Protein 2QJ8 (pdb70)

Structure (mmCIF, N/CA/C/O backbone):
data_2QJ8
#
_entry.id   2QJ8
#
_cell.length_a   81.054
_cell.length_b   86.140
_cell.length_c   94.632
_cell.angle_alpha   90.000
_cell.angle_beta   90.000
_cell.angle_gamma   90.000
#
_symmetry.space_group_name_H-M   'P 21 21 21'
#
loop_
_entity.id
_entity.type
_entity.pdbx_description
1 polymer 'Mlr6093 protein'
2 water water
#
loop_
_atom_site.group_PDB
_atom_site.id
_atom_site.type_symbol
_atom_site.label_atom_id
_atom_site.label_alt_id
_atom_site.label_comp_id
_atom_site.label_asym_id
_atom_site.label_entity_id
_atom_site.label_seq_id
_atom_site.pdbx_PDB_ins_code
_atom_site.Cartn_x
_atom_site.Cartn_y
_atom_site.Cartn_z
_atom_site.occupancy
_atom_site.B_iso_or_equiv
_atom_site.auth_seq_id
_atom_site.auth_comp_id
_atom_site.auth_asym_id
_atom_site.auth_atom_id
_atom_site.pdbx_PDB_model_num
ATOM 1 N N . SER A 1 3 ? 96.696 42.483 40.752 1.00 48.10 2 SER A N 1
ATOM 2 C CA . SER A 1 3 ? 95.545 42.631 39.808 1.00 48.29 2 SER A CA 1
ATOM 3 C C . SER A 1 3 ? 96.030 43.173 38.444 1.00 48.66 2 SER A C 1
ATOM 4 O O . SER A 1 3 ? 97.245 43.355 38.234 1.00 50.62 2 SER A O 1
ATOM 7 N N . GLU A 1 4 ? 95.082 43.435 37.541 1.00 45.46 3 GLU A N 1
ATOM 8 C CA . GLU A 1 4 ? 95.342 43.819 36.151 1.00 44.03 3 GLU A CA 1
ATOM 9 C C . GLU A 1 4 ? 94.827 45.248 35.850 1.00 40.13 3 GLU A C 1
ATOM 10 O O . GLU A 1 4 ? 93.789 45.670 36.356 1.00 38.72 3 GLU A O 1
ATOM 16 N N . ALA A 1 5 ? 95.588 46.005 35.069 1.00 36.48 4 ALA A N 1
ATOM 17 C CA . ALA A 1 5 ? 95.159 47.318 34.627 1.00 35.81 4 ALA A CA 1
ATOM 18 C C . ALA A 1 5 ? 94.499 47.093 33.248 1.00 34.15 4 ALA A C 1
ATOM 19 O O . ALA A 1 5 ? 94.682 46.022 32.635 1.00 34.19 4 ALA A O 1
ATOM 21 N N . PRO A 1 6 ? 93.702 48.067 32.770 1.00 32.08 5 PRO A N 1
ATOM 22 C CA . PRO A 1 6 ? 93.191 47.895 31.435 1.00 32.05 5 PRO A CA 1
ATOM 23 C C . PRO A 1 6 ? 94.341 48.015 30.430 1.00 31.34 5 PRO A C 1
ATOM 24 O O . PRO A 1 6 ? 95.270 48.777 30.644 1.00 30.02 5 PRO A O 1
ATOM 28 N N . HIS A 1 7 ? 94.280 47.251 29.348 1.00 32.76 6 HIS A N 1
ATOM 29 C CA . HIS A 1 7 ? 95.319 47.300 28.331 1.00 29.92 6 HIS A CA 1
ATOM 30 C C . HIS A 1 7 ? 94.800 46.747 27.031 1.00 27.23 6 HIS A C 1
ATOM 31 O O . HIS A 1 7 ? 93.774 46.063 27.014 1.00 27.36 6 HIS A O 1
ATOM 38 N N . LEU A 1 8 ? 95.504 47.069 25.949 1.00 24.44 7 LEU A N 1
ATOM 39 C CA . LEU A 1 8 ? 95.247 46.522 24.637 1.00 26.91 7 LEU A CA 1
ATOM 40 C C . LEU A 1 8 ? 96.157 45.305 24.492 1.00 30.30 7 LEU A C 1
ATOM 41 O O . LEU A 1 8 ? 97.274 45.293 24.996 1.00 30.24 7 LEU A O 1
ATOM 46 N N . THR A 1 9 ? 95.673 44.290 23.786 1.00 30.54 8 THR A N 1
ATOM 47 C CA . THR A 1 9 ? 96.434 43.069 23.555 1.00 30.47 8 THR A CA 1
ATOM 48 C C . THR A 1 9 ? 97.426 43.182 22.387 1.00 32.47 8 THR A C 1
ATOM 49 O O . THR A 1 9 ? 98.118 42.217 22.095 1.00 31.12 8 THR A O 1
ATOM 53 N N . PHE A 1 10 ? 97.496 44.357 21.743 1.00 30.78 9 PHE A N 1
ATOM 54 C CA . PHE A 1 10 ? 98.376 44.610 20.633 1.00 31.19 9 PHE A CA 1
ATOM 55 C C . PHE A 1 10 ? 98.898 46.048 20.765 1.00 31.25 9 PHE A C 1
ATOM 56 O O . PHE A 1 10 ? 98.410 46.829 21.566 1.00 29.97 9 PHE A O 1
ATOM 64 N N . ASP A 1 11 ? 99.868 46.374 19.925 1.00 30.62 10 ASP A N 1
ATOM 65 C CA . ASP A 1 11 ? 100.509 47.648 19.901 1.00 31.81 10 ASP A CA 1
ATOM 66 C C . ASP A 1 11 ? 99.864 48.545 18.838 1.00 31.42 10 ASP A C 1
ATOM 67 O O . ASP A 1 11 ? 99.855 48.173 17.672 1.00 32.47 10 ASP A O 1
ATOM 72 N N . LEU A 1 12 ? 99.333 49.706 19.252 1.00 30.18 11 LEU A N 1
ATOM 73 C CA . LEU A 1 12 ? 98.742 50.710 18.327 1.00 30.46 11 LEU A CA 1
ATOM 74 C C . LEU A 1 12 ? 99.757 51.279 17.331 1.00 29.65 11 LEU A C 1
ATOM 75 O O . LEU A 1 12 ? 99.375 51.651 16.222 1.00 31.51 11 LEU A O 1
ATOM 80 N N . ASP A 1 13 ? 101.038 51.309 17.719 1.00 30.56 12 ASP A N 1
ATOM 81 C CA . ASP A 1 13 ? 102.114 51.800 16.874 1.00 30.82 12 ASP A CA 1
ATOM 82 C C . ASP A 1 13 ? 102.549 50.823 15.801 1.00 29.91 12 ASP A C 1
ATOM 83 O O . ASP A 1 13 ? 103.420 51.165 15.019 1.00 29.51 12 ASP A O 1
ATOM 88 N N . THR A 1 14 ? 102.013 49.605 15.793 1.00 30.58 13 THR A N 1
ATOM 89 C CA . THR A 1 14 ? 102.303 48.649 14.767 1.00 30.78 13 THR A CA 1
ATOM 90 C C . THR A 1 14 ? 101.818 49.206 13.416 1.00 32.13 13 THR A C 1
ATOM 91 O O . THR A 1 14 ? 100.649 49.609 13.313 1.00 32.30 13 THR A O 1
ATOM 95 N N . PRO A 1 15 ? 102.709 49.256 12.394 1.00 31.97 14 PRO A N 1
ATOM 96 C CA . PRO A 1 15 ? 102.259 49.741 11.096 1.00 31.25 14 PRO A CA 1
ATOM 97 C C . PRO A 1 15 ? 101.218 48.838 10.455 1.00 29.61 14 PRO A C 1
ATOM 98 O O . PRO A 1 15 ? 101.217 47.627 10.676 1.00 31.91 14 PRO A O 1
ATOM 102 N N . GLY A 1 16 ? 100.336 49.425 9.660 1.00 28.95 15 GLY A N 1
ATOM 103 C CA . GLY A 1 16 ? 99.256 48.686 9.024 1.00 27.37 15 GLY A CA 1
ATOM 104 C C . GLY A 1 16 ? 98.057 48.334 9.890 1.00 28.37 15 GLY A C 1
ATOM 105 O O . GLY A 1 16 ? 97.749 49.004 10.885 1.00 28.24 15 GLY A O 1
ATOM 106 N N . VAL A 1 17 ? 97.390 47.259 9.494 1.00 30.41 16 VAL A N 1
ATOM 107 C CA . VAL A 1 17 ? 96.147 46.785 10.103 1.00 29.83 16 VAL A CA 1
ATOM 108 C C . VAL A 1 17 ? 96.402 45.802 11.267 1.00 29.59 16 VAL A C 1
ATOM 109 O O . VAL A 1 17 ? 97.101 44.801 11.107 1.00 29.74 16 VAL A O 1
ATOM 113 N N . SER A 1 18 ? 95.850 46.112 12.439 1.00 27.84 17 SER A N 1
ATOM 114 C CA . SER A 1 18 ? 95.934 45.237 13.600 1.00 27.91 17 SER A CA 1
ATOM 115 C C . SER A 1 18 ? 94.529 44.996 14.135 1.00 28.38 17 SER A C 1
ATOM 116 O O . SER A 1 18 ? 93.666 45.871 14.044 1.00 25.94 17 SER A O 1
ATOM 119 N N . THR A 1 19 ? 94.292 43.796 14.659 1.00 28.48 18 THR A N 1
ATOM 120 C CA . THR A 1 19 ? 93.037 43.466 15.347 1.00 28.86 18 THR A CA 1
ATOM 121 C C . THR A 1 19 ? 93.424 42.819 16.687 1.00 29.15 18 THR A C 1
ATOM 122 O O . THR A 1 19 ? 94.425 42.113 16.779 1.00 28.35 18 THR A O 1
ATOM 126 N N . GLY A 1 20 ? 92.656 43.093 17.730 1.00 26.98 19 GLY A N 1
ATOM 127 C CA . GLY A 1 20 ? 92.934 42.516 19.019 1.00 25.31 19 GLY A CA 1
ATOM 128 C C . GLY A 1 20 ? 91.819 42.855 19.963 1.00 24.03 19 GLY A C 1
ATOM 129 O O . GLY A 1 20 ? 90.645 42.878 19.558 1.00 28.59 19 GLY A O 1
ATOM 130 N N . HIS A 1 21 ? 92.153 43.073 21.220 1.00 28.13 20 HIS A N 1
ATOM 131 C CA . HIS A 1 21 ? 91.148 43.400 22.242 1.00 27.87 20 HIS A CA 1
ATOM 132 C C . HIS A 1 21 ? 91.601 44.438 23.239 1.00 28.67 20 HIS A C 1
ATOM 133 O O . HIS A 1 21 ? 92.799 44.598 23.472 1.00 25.26 20 HIS A O 1
ATOM 140 N N . LEU A 1 22 ? 90.605 45.126 23.807 1.00 28.40 21 LEU A N 1
ATOM 141 C CA . LEU A 1 22 ? 90.760 46.032 24.945 1.00 26.94 21 LEU A CA 1
ATOM 142 C C . LEU A 1 22 ? 90.241 45.236 26.142 1.00 27.26 21 LEU A C 1
ATOM 143 O O . LEU A 1 22 ? 89.051 44.891 26.213 1.00 25.56 21 LEU A O 1
ATOM 148 N N . VAL A 1 23 ? 91.129 44.978 27.099 1.00 27.95 22 VAL A N 1
ATOM 149 C CA . VAL A 1 23 ? 90.812 44.191 28.259 1.00 27.61 22 VAL A CA 1
ATOM 150 C C . VAL A 1 23 ? 90.380 45.108 29.384 1.00 26.92 22 VAL A C 1
ATOM 151 O O . VAL A 1 23 ? 91.110 46.022 29.745 1.00 26.67 22 VAL A O 1
ATOM 155 N N . VAL A 1 24 ? 89.146 44.900 29.857 1.00 27.58 23 VAL A N 1
ATOM 156 C CA . VAL A 1 24 ? 88.575 45.644 30.965 1.00 25.03 23 VAL A CA 1
ATOM 157 C C . VAL A 1 24 ? 88.741 44.699 32.140 1.00 25.64 23 VAL A C 1
ATOM 158 O O . VAL A 1 24 ? 88.105 43.652 32.151 1.00 26.75 23 VAL A O 1
ATOM 162 N N . PRO A 1 25 ? 89.591 45.046 33.131 1.00 25.83 24 PRO A N 1
ATOM 163 C CA . PRO A 1 25 ? 89.814 44.123 34.252 1.00 25.77 24 PRO A CA 1
ATOM 164 C C . PRO A 1 25 ? 88.560 43.724 35.015 1.00 26.04 24 PRO A C 1
ATOM 165 O O . PRO A 1 25 ? 87.534 44.399 34.957 1.00 26.34 24 PRO A O 1
ATOM 169 N N . LYS A 1 26 ? 88.664 42.592 35.699 1.00 29.06 25 LYS A N 1
ATOM 170 C CA . LYS A 1 26 ? 87.668 42.118 36.622 1.00 29.13 25 LYS A CA 1
ATOM 171 C C . LYS A 1 26 ? 87.450 43.205 37.709 1.00 30.59 25 LYS A C 1
ATOM 172 O O . LYS A 1 26 ? 88.324 44.031 37.981 1.00 33.89 25 LYS A O 1
ATOM 177 N N . GLY A 1 27 ? 86.270 43.197 38.306 1.00 27.42 26 GLY A N 1
ATOM 178 C CA . GLY A 1 27 ? 85.945 44.098 39.392 1.00 26.24 26 GLY A CA 1
ATOM 179 C C . GLY A 1 27 ? 84.952 43.389 40.269 1.00 26.29 26 GLY A C 1
ATOM 180 O O . GLY A 1 27 ? 84.750 42.167 40.144 1.00 24.41 26 GLY A O 1
ATOM 181 N N . ALA A 1 28 ? 84.332 44.158 41.158 1.00 28.18 27 ALA A N 1
ATOM 182 C CA . ALA A 1 28 ? 83.429 43.620 42.144 1.00 29.15 27 ALA A CA 1
ATOM 183 C C . ALA A 1 28 ? 82.145 42.997 41.613 1.00 28.99 27 ALA A C 1
ATOM 184 O O . ALA A 1 28 ? 81.553 42.208 42.323 1.00 29.16 27 ALA A O 1
ATOM 186 N N . ASP A 1 29 ? 81.710 43.355 40.399 1.00 31.67 28 ASP A N 1
ATOM 187 C CA . ASP A 1 29 ? 80.417 42.864 39.845 1.00 32.32 28 ASP A CA 1
ATOM 188 C C . ASP A 1 29 ? 80.512 41.833 38.712 1.00 35.51 28 ASP A C 1
ATOM 189 O O . ASP A 1 29 ? 79.509 41.181 38.421 1.00 36.43 28 ASP A O 1
ATOM 194 N N . CYS A 1 30 ? 81.661 41.716 38.041 1.00 35.02 29 CYS A N 1
ATOM 195 C CA . CYS A 1 30 ? 81.834 40.656 37.042 1.00 34.77 29 CYS A CA 1
ATOM 196 C C . CYS A 1 30 ? 83.301 40.442 36.658 1.00 32.78 29 CYS A C 1
ATOM 197 O O . CYS A 1 30 ? 84.164 41.234 37.013 1.00 29.48 29 CYS A O 1
ATOM 200 N N . GLU A 1 31 ? 83.548 39.365 35.909 1.00 32.59 30 GLU A N 1
ATOM 201 C CA . GLU A 1 31 ? 84.889 38.980 35.439 1.00 32.14 30 GLU A CA 1
ATOM 202 C C . GLU A 1 31 ? 85.392 39.927 34.340 1.00 30.66 30 GLU A C 1
ATOM 203 O O . GLU A 1 31 ? 84.666 40.816 33.909 1.00 32.37 30 GLU A O 1
ATOM 209 N N . ALA A 1 32 ? 86.651 39.769 33.927 1.00 28.38 31 ALA A N 1
ATOM 210 C CA . ALA A 1 32 ? 87.237 40.608 32.878 1.00 28.44 31 ALA A CA 1
ATOM 211 C C . ALA A 1 32 ? 86.468 40.481 31.584 1.00 28.17 31 ALA A C 1
ATOM 212 O O . ALA A 1 32 ? 85.905 39.408 31.298 1.00 28.65 31 ALA A O 1
ATOM 214 N N . LEU A 1 33 ? 86.431 41.570 30.825 1.00 25.96 32 LEU A N 1
ATOM 215 C CA . LEU A 1 33 ? 85.796 41.618 29.515 1.00 29.00 32 LEU A CA 1
ATOM 216 C C . LEU A 1 33 ? 86.847 41.940 28.470 1.00 28.18 32 LEU A C 1
ATOM 217 O O . LEU A 1 33 ? 87.750 42.699 28.736 1.00 30.49 32 LEU A O 1
ATOM 222 N N . SER A 1 34 ? 86.686 41.379 27.274 1.00 29.84 33 SER A N 1
ATOM 223 C CA . SER A 1 34 ? 87.567 41.599 26.125 1.00 29.21 33 SER A CA 1
ATOM 224 C C . SER A 1 34 ? 86.775 42.175 24.972 1.00 27.67 33 SER A C 1
ATOM 225 O O . SER A 1 34 ? 86.020 41.462 24.341 1.00 28.15 33 SER A O 1
ATOM 228 N N . LEU A 1 35 ? 86.953 43.469 24.700 1.00 28.27 34 LEU A N 1
ATOM 229 C CA . LEU A 1 35 ? 86.230 44.151 23.633 1.00 26.64 34 LEU A CA 1
ATOM 230 C C . LEU A 1 35 ? 87.084 44.144 22.382 1.00 24.41 34 LEU A C 1
ATOM 231 O O . LEU A 1 35 ? 88.166 44.689 22.419 1.00 25.41 34 LEU A O 1
ATOM 236 N N . PRO A 1 36 ? 86.629 43.505 21.279 1.00 26.35 35 PRO A N 1
ATOM 237 C CA . PRO A 1 36 ? 87.460 43.561 20.066 1.00 25.75 35 PRO A CA 1
ATOM 238 C C . PRO A 1 36 ? 87.706 44.971 19.529 1.00 25.28 35 PRO A C 1
ATOM 239 O O . PRO A 1 36 ? 86.810 45.824 19.570 1.00 26.38 35 PRO A O 1
ATOM 243 N N . VAL A 1 37 ? 88.932 45.191 19.052 1.00 25.93 36 VAL A N 1
ATOM 244 C CA . VAL A 1 37 ? 89.383 46.472 18.552 1.00 25.55 36 VAL A CA 1
ATOM 245 C C . VAL A 1 37 ? 90.132 46.245 17.233 1.00 25.29 36 VAL A C 1
ATOM 246 O O . VAL A 1 37 ? 90.863 45.254 17.063 1.00 24.74 36 VAL A O 1
ATOM 250 N N . PHE A 1 38 ? 89.900 47.146 16.297 1.00 24.49 37 PHE A N 1
ATOM 251 C CA . PHE A 1 38 ? 90.571 47.187 15.018 1.00 22.74 37 PHE A CA 1
ATOM 252 C C . PHE A 1 38 ? 91.376 48.485 14.996 1.00 26.81 37 PHE A C 1
ATOM 253 O O . PHE A 1 38 ? 90.897 49.511 15.493 1.00 27.85 37 PHE A O 1
ATOM 261 N N . SER A 1 39 ? 92.591 48.445 14.452 1.00 26.35 38 SER A N 1
ATOM 262 C CA . SER A 1 39 ? 93.360 49.670 14.259 1.00 29.13 38 SER A CA 1
ATOM 263 C C . SER A 1 39 ? 94.092 49.620 12.902 1.00 30.66 38 SER A C 1
ATOM 264 O O . SER A 1 39 ? 94.655 48.590 12.546 1.00 30.08 38 SER A O 1
ATOM 267 N N . CYS A 1 40 ? 94.003 50.703 12.126 1.00 28.50 39 CYS A N 1
ATOM 268 C CA . CYS A 1 40 ? 94.691 50.803 10.827 1.00 29.57 39 CYS A CA 1
ATOM 269 C C . CYS A 1 40 ? 95.620 52.002 10.919 1.00 28.56 39 CYS A C 1
ATOM 270 O O . CYS A 1 40 ? 95.173 53.120 10.992 1.00 26.82 39 CYS A O 1
ATOM 273 N N . ASN A 1 41 ? 96.913 51.730 10.976 1.00 29.11 40 ASN A N 1
ATOM 274 C CA . ASN A 1 41 ? 97.930 52.739 11.113 1.00 30.07 40 ASN A CA 1
ATOM 275 C C . ASN A 1 41 ? 98.650 52.942 9.776 1.00 31.09 40 ASN A C 1
ATOM 276 O O . ASN A 1 41 ? 99.433 52.094 9.386 1.00 28.82 40 ASN A O 1
ATOM 281 N N . ARG A 1 42 ? 98.372 54.071 9.109 1.00 29.85 41 ARG A N 1
ATOM 282 C CA . ARG A 1 42 ? 99.014 54.433 7.854 1.00 30.14 41 ARG A CA 1
ATOM 283 C C . ARG A 1 42 ? 99.962 55.639 8.008 1.00 32.30 41 ARG A C 1
ATOM 284 O O . ARG A 1 42 ? 100.049 56.482 7.130 1.00 32.94 41 ARG A O 1
ATOM 292 N N . GLY A 1 43 ? 100.655 55.719 9.141 1.00 34.92 42 GLY A N 1
ATOM 293 C CA . GLY A 1 43 ? 101.627 56.767 9.380 1.00 35.12 42 GLY A CA 1
ATOM 294 C C . GLY A 1 43 ? 101.070 58.088 9.844 1.00 35.47 42 GLY A C 1
ATOM 295 O O . GLY A 1 43 ? 100.087 58.130 10.598 1.00 36.01 42 GLY A O 1
ATOM 296 N N . GLU A 1 44 ? 101.702 59.169 9.391 1.00 33.98 43 GLU A N 1
ATOM 297 C CA . GLU A 1 44 ? 101.325 60.514 9.798 1.00 34.41 43 GLU A CA 1
ATOM 298 C C . GLU A 1 44 ? 100.010 60.928 9.168 1.00 32.49 43 GLU A C 1
ATOM 299 O O . GLU A 1 44 ? 99.721 60.560 8.040 1.00 34.73 43 GLU A O 1
ATOM 302 N N . GLY A 1 45 ? 99.234 61.707 9.907 1.00 30.36 44 GLY A N 1
ATOM 303 C CA . GLY A 1 45 ? 97.927 62.161 9.472 1.00 28.40 44 GLY A CA 1
ATOM 304 C C . GLY A 1 45 ? 96.977 62.185 10.653 1.00 27.19 44 GLY A C 1
ATOM 305 O O . GLY A 1 45 ? 97.391 61.956 11.781 1.00 26.87 44 GLY A O 1
ATOM 306 N N . PRO A 1 46 ? 95.691 62.448 10.398 1.00 27.84 45 PRO A N 1
ATOM 307 C CA . PRO A 1 46 ? 94.647 62.540 11.413 1.00 27.03 45 PRO A CA 1
ATOM 308 C C . PRO A 1 46 ? 94.418 61.276 12.233 1.00 27.34 45 PRO A C 1
ATOM 309 O O . PRO A 1 46 ? 94.681 60.173 11.749 1.00 27.27 45 PRO A O 1
ATOM 313 N N . SER A 1 47 ? 93.958 61.444 13.472 1.00 26.88 46 SER A N 1
ATOM 314 C CA . SER A 1 47 ? 93.676 60.324 14.364 1.00 28.67 46 SER A CA 1
ATOM 315 C C . SER A 1 47 ? 92.168 60.333 14.666 1.00 27.92 46 SER A C 1
ATOM 316 O O . SER A 1 47 ? 91.597 61.377 14.954 1.00 31.27 46 SER A O 1
ATOM 319 N N . LEU A 1 48 ? 91.567 59.159 14.657 1.00 26.87 47 LEU A N 1
ATOM 320 C CA . LEU A 1 48 ? 90.128 58.991 14.818 1.00 24.87 47 LEU A CA 1
ATOM 321 C C . LEU A 1 48 ? 89.760 57.716 15.542 1.00 24.85 47 LEU A C 1
ATOM 322 O O . LEU A 1 48 ? 90.311 56.662 15.249 1.00 24.19 47 LEU A O 1
ATOM 327 N N . LEU A 1 49 ? 88.823 57.818 16.485 1.00 23.66 48 LEU A N 1
ATOM 328 C CA . LEU A 1 49 ? 88.221 56.667 17.113 1.00 24.49 48 LEU A CA 1
ATOM 329 C C . LEU A 1 49 ? 86.786 56.622 16.632 1.00 22.84 48 LEU A C 1
ATOM 330 O O . LEU A 1 49 ? 86.103 57.635 16.678 1.00 22.81 48 LEU A O 1
ATOM 335 N N . ILE A 1 50 ? 86.332 55.445 16.225 1.00 23.73 49 ILE A N 1
ATOM 336 C CA . ILE A 1 50 ? 84.946 55.183 15.876 1.00 22.80 49 ILE A CA 1
ATOM 337 C C . ILE A 1 50 ? 84.370 54.145 16.834 1.00 26.48 49 ILE A C 1
ATOM 338 O O . ILE A 1 50 ? 84.872 53.014 16.937 1.00 25.99 49 ILE A O 1
ATOM 343 N N . THR A 1 51 ? 83.285 54.513 17.511 1.00 29.27 50 THR A N 1
ATOM 344 C CA . THR A 1 51 ? 82.627 53.657 18.476 1.00 29.41 50 THR A CA 1
ATOM 345 C C . THR A 1 51 ? 81.182 53.301 18.046 1.00 29.72 50 THR A C 1
ATOM 346 O O . THR A 1 51 ? 80.489 54.118 17.447 1.00 27.25 50 THR A O 1
ATOM 350 N N . GLY A 1 52 ? 80.775 52.061 18.333 1.00 28.29 51 GLY A N 1
ATOM 351 C CA . GLY A 1 52 ? 79.382 51.607 18.176 1.00 27.25 51 GLY A CA 1
ATOM 352 C C . GLY A 1 52 ? 78.953 50.879 19.430 1.00 25.51 51 GLY A C 1
ATOM 353 O O . GLY A 1 52 ? 79.775 50.582 20.290 1.00 25.23 51 GLY A O 1
ATOM 354 N N . GLY A 1 53 ? 77.670 50.586 19.539 1.00 25.85 52 GLY A N 1
ATOM 355 C CA . GLY A 1 53 ? 77.187 49.709 20.598 1.00 25.48 52 GLY A CA 1
ATOM 356 C C . GLY A 1 53 ? 77.252 50.178 22.020 1.00 26.70 52 GLY A C 1
ATOM 357 O O . GLY A 1 53 ? 77.409 49.366 22.906 1.00 23.47 52 GLY A O 1
ATOM 358 N N . ASN A 1 54 ? 77.160 51.488 22.244 1.00 30.02 53 ASN A N 1
ATOM 359 C CA . ASN A 1 54 ? 77.031 52.008 23.608 1.00 31.26 53 ASN A CA 1
ATOM 360 C C . ASN A 1 54 ? 75.731 51.484 24.211 1.00 31.78 53 ASN A C 1
ATOM 361 O O . ASN A 1 54 ? 75.658 51.287 25.417 1.00 31.20 53 ASN A O 1
ATOM 366 N N . HIS A 1 55 ? 74.699 51.323 23.368 1.00 30.42 54 HIS A N 1
ATOM 367 C CA . HIS A 1 55 ? 73.415 50.767 23.794 1.00 30.23 54 HIS A CA 1
ATOM 368 C C . HIS A 1 55 ? 73.191 49.448 23.104 1.00 29.26 54 HIS A C 1
ATOM 369 O O . HIS A 1 55 ? 73.594 49.274 21.982 1.00 30.98 54 HIS A O 1
ATOM 376 N N . GLY A 1 56 ? 72.510 48.528 23.755 1.00 31.67 55 GLY A N 1
ATOM 377 C CA . GLY A 1 56 ? 72.359 47.186 23.194 1.00 36.80 55 GLY A CA 1
ATOM 378 C C . GLY A 1 56 ? 71.259 46.816 22.209 1.00 40.05 55 GLY A C 1
ATOM 379 O O . GLY A 1 56 ? 71.278 45.719 21.616 1.00 44.15 55 GLY A O 1
ATOM 380 N N . ASN A 1 57 ? 70.331 47.721 22.002 1.00 39.68 56 ASN A N 1
ATOM 381 C CA . ASN A 1 57 ? 69.222 47.465 21.100 1.00 40.93 56 ASN A CA 1
ATOM 382 C C . ASN A 1 57 ? 69.372 48.195 19.730 1.00 38.07 56 ASN A C 1
ATOM 383 O O . ASN A 1 57 ? 68.378 48.454 19.063 1.00 39.66 56 ASN A O 1
ATOM 388 N N A GLU A 1 58 ? 70.618 48.461 19.329 0.50 36.33 57 GLU A N 1
ATOM 389 N N B GLU A 1 5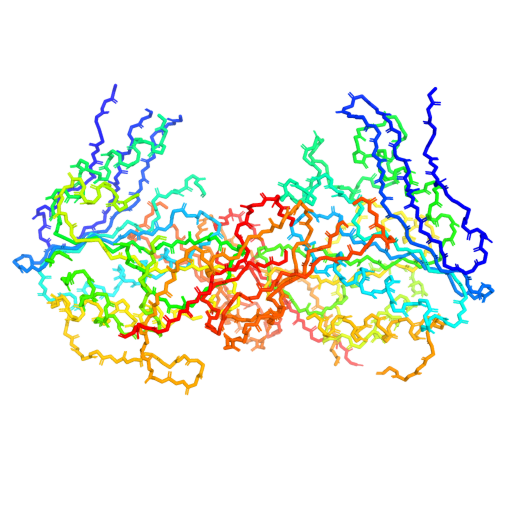8 ? 70.610 48.505 19.321 0.50 37.30 57 GLU A N 1
ATOM 390 C CA A GLU A 1 58 ? 70.936 49.173 18.099 0.50 34.90 57 GLU A CA 1
ATOM 391 C CA B GLU A 1 58 ? 70.878 49.184 18.044 0.50 36.59 57 GLU A CA 1
ATOM 392 C C A GLU A 1 58 ? 72.099 48.474 17.461 0.50 34.49 57 GLU A C 1
ATOM 393 C C B GLU A 1 58 ? 72.083 48.534 17.420 0.50 35.29 57 GLU A C 1
ATOM 394 O O A GLU A 1 58 ? 73.230 48.590 17.951 0.50 38.29 57 GLU A O 1
ATOM 395 O O B GLU A 1 58 ? 73.217 48.750 17.868 0.50 39.13 57 GLU A O 1
ATOM 406 N N . LEU A 1 59 ? 71.849 47.740 16.384 1.00 32.31 58 LEU A N 1
ATOM 407 C CA . LEU A 1 59 ? 72.913 47.022 15.731 1.00 31.80 58 LEU A CA 1
ATOM 408 C C . LEU A 1 59 ? 73.406 47.621 14.441 1.00 28.72 58 LEU A C 1
ATOM 409 O O . LEU A 1 59 ? 74.402 47.140 13.950 1.00 30.02 58 LEU A O 1
ATOM 414 N N . GLN A 1 60 ? 72.779 48.668 13.919 1.00 30.92 59 GLN A N 1
ATOM 415 C CA . GLN A 1 60 ? 73.209 49.223 12.615 1.00 32.64 59 GLN A CA 1
ATOM 416 C C . GLN A 1 60 ? 74.593 49.893 12.716 1.00 30.36 59 GLN A C 1
ATOM 417 O O . GLN A 1 60 ? 75.370 49.782 11.788 1.00 27.84 59 GLN A O 1
ATOM 423 N N . GLY A 1 61 ? 74.875 50.541 13.853 1.00 29.13 60 GLY A N 1
ATOM 424 C CA . GLY A 1 61 ? 76.179 51.119 14.171 1.00 30.72 60 GLY A CA 1
ATOM 425 C C . GLY A 1 61 ? 77.266 50.049 14.175 1.00 29.33 60 GLY A C 1
ATOM 426 O O . GLY A 1 61 ? 78.241 50.177 13.456 1.00 32.32 60 GLY A O 1
ATOM 427 N N . PRO A 1 62 ? 77.141 49.015 15.035 1.00 29.59 61 PRO A N 1
ATOM 428 C CA . PRO A 1 62 ? 78.060 47.878 14.987 1.00 26.83 61 PRO A CA 1
ATOM 429 C C . PRO A 1 62 ? 78.286 47.262 13.603 1.00 26.41 61 PRO A C 1
ATOM 430 O O . PRO A 1 62 ? 79.434 46.968 13.254 1.00 23.13 61 PRO A O 1
ATOM 434 N N . ILE A 1 63 ? 77.225 47.122 12.827 1.00 23.73 62 ILE A N 1
ATOM 435 C CA . ILE A 1 63 ? 77.314 46.573 11.454 1.00 25.13 62 ILE A CA 1
ATOM 436 C C . ILE A 1 63 ? 78.114 47.506 10.548 1.00 25.47 62 ILE A C 1
ATOM 437 O O . ILE A 1 63 ? 79.034 47.057 9.867 1.00 29.23 62 ILE A O 1
ATOM 442 N N . LEU A 1 64 ? 77.767 48.796 10.563 1.00 25.31 63 LEU A N 1
ATOM 443 C CA . LEU A 1 64 ? 78.503 49.809 9.817 1.00 26.58 63 LEU A CA 1
ATOM 444 C C . LEU A 1 64 ? 79.973 49.832 10.233 1.00 24.03 63 LEU A C 1
ATOM 445 O O . LEU A 1 64 ? 80.840 49.940 9.396 1.00 21.30 63 LEU A O 1
ATOM 450 N N . ALA A 1 65 ? 80.242 49.764 11.541 1.00 23.15 64 ALA A N 1
ATOM 451 C CA . ALA A 1 65 ? 81.598 49.698 12.049 1.00 21.65 64 ALA A CA 1
ATOM 452 C C . ALA A 1 65 ? 82.384 48.513 11.486 1.00 21.95 64 ALA A C 1
ATOM 453 O O . ALA A 1 65 ? 83.555 48.654 11.169 1.00 22.15 64 ALA A O 1
ATOM 455 N N . ARG A 1 66 ? 81.757 47.345 11.402 1.00 22.76 65 ARG A N 1
ATOM 456 C CA . ARG A 1 66 ? 82.382 46.179 10.833 1.00 24.42 65 ARG A CA 1
ATOM 457 C C . ARG A 1 66 ? 82.603 46.326 9.330 1.00 23.89 65 ARG A C 1
ATOM 458 O O . ARG A 1 66 ? 83.560 45.772 8.787 1.00 24.91 65 ARG A O 1
ATOM 466 N N . ARG A 1 67 ? 81.723 47.043 8.640 1.00 23.91 66 ARG A N 1
ATOM 467 C CA . ARG A 1 67 ? 81.987 47.324 7.213 1.00 25.52 66 ARG A CA 1
ATOM 468 C C . ARG A 1 67 ? 83.241 48.180 7.013 1.00 26.26 66 ARG A C 1
ATOM 469 O O . ARG A 1 67 ? 84.029 47.931 6.106 1.00 26.73 66 ARG A O 1
ATOM 477 N N . LEU A 1 68 ? 83.407 49.179 7.878 1.00 27.67 67 LEU A N 1
ATOM 478 C CA . LEU A 1 68 ? 84.570 50.092 7.882 1.00 27.21 67 LEU A CA 1
ATOM 479 C C . LEU A 1 68 ? 85.834 49.311 8.166 1.00 28.48 67 LEU A C 1
ATOM 480 O O . LEU A 1 68 ? 86.864 49.557 7.540 1.00 29.71 67 LEU A O 1
ATOM 485 N N . VAL A 1 69 ? 85.750 48.374 9.125 1.00 28.80 68 VAL A N 1
ATOM 486 C CA . VAL A 1 69 ? 86.848 47.452 9.444 1.00 27.19 68 VAL A CA 1
ATOM 487 C C . VAL A 1 69 ? 87.354 46.709 8.201 1.00 28.21 68 VAL A C 1
ATOM 488 O O . VAL A 1 69 ? 88.561 46.560 8.026 1.00 27.09 68 VAL A O 1
ATOM 492 N N . LYS A 1 70 ? 86.448 46.270 7.345 1.00 27.20 69 LYS A N 1
ATOM 493 C CA . LYS A 1 70 ? 86.827 45.586 6.107 1.00 30.27 69 LYS A CA 1
ATOM 494 C C . LYS A 1 70 ? 87.245 46.493 4.932 1.00 30.90 69 LYS A C 1
ATOM 495 O O . LYS A 1 70 ? 88.001 46.053 4.055 1.00 30.88 69 LYS A O 1
ATOM 499 N N . TRP A 1 71 ? 86.758 47.738 4.915 1.00 29.03 70 TRP A N 1
ATOM 500 C CA . TRP A 1 71 ? 86.984 48.688 3.817 1.00 27.26 70 TRP A CA 1
ATOM 501 C C . TRP A 1 71 ? 88.207 49.560 3.987 1.00 26.40 70 TRP A C 1
ATOM 502 O O . TRP A 1 71 ? 88.881 49.851 3.008 1.00 26.58 70 TRP A O 1
ATOM 513 N N . LEU A 1 72 ? 88.494 49.969 5.221 1.00 23.72 71 LEU A N 1
ATOM 514 C CA . LEU A 1 72 ? 89.627 50.832 5.488 1.00 24.93 71 LEU A CA 1
ATOM 515 C C . LEU A 1 72 ? 91.038 50.318 5.156 1.00 26.24 71 LEU A C 1
ATOM 516 O O . LEU A 1 72 ? 91.899 51.145 4.865 1.00 25.88 71 LEU A O 1
ATOM 521 N N . PRO A 1 73 ? 91.306 48.993 5.273 1.00 27.35 72 PRO A N 1
ATOM 522 C CA . PRO A 1 73 ? 92.608 48.512 4.818 1.00 29.13 72 PRO A CA 1
ATOM 523 C C . PRO A 1 73 ? 93.007 48.932 3.390 1.00 29.37 72 PRO A C 1
ATOM 524 O O . PRO A 1 73 ? 94.189 49.185 3.190 1.00 28.56 72 PRO A O 1
ATOM 528 N N . GLU A 1 74 ? 92.065 48.996 2.434 1.00 29.83 73 GLU A N 1
ATOM 529 C CA . GLU A 1 74 ? 92.344 49.487 1.072 1.00 30.11 73 GLU A CA 1
ATOM 530 C C . GLU A 1 74 ? 92.097 51.009 0.905 1.00 29.37 73 GLU A C 1
ATOM 531 O O . GLU A 1 74 ? 92.894 51.690 0.259 1.00 32.85 73 GLU A O 1
ATOM 537 N N . ALA A 1 75 ? 91.041 51.542 1.512 1.00 28.89 74 ALA A N 1
ATOM 538 C CA . ALA A 1 75 ? 90.666 52.961 1.406 1.00 27.11 74 ALA A CA 1
ATOM 539 C C . ALA A 1 75 ? 91.403 53.994 2.278 1.00 28.41 74 ALA A C 1
ATOM 540 O O . ALA A 1 75 ? 91.469 55.153 1.879 1.00 26.82 74 ALA A O 1
ATOM 542 N N . GLN A 1 76 ? 91.902 53.626 3.464 1.00 29.83 75 GLN A N 1
ATOM 543 C CA . GLN A 1 76 ? 92.545 54.614 4.335 1.00 29.22 75 GLN A CA 1
ATOM 544 C C . GLN A 1 76 ? 93.874 55.084 3.705 1.00 31.36 75 GLN A C 1
ATOM 545 O O . GLN A 1 76 ? 94.722 54.263 3.418 1.00 30.88 75 GLN A O 1
ATOM 551 N N . ARG A 1 77 ? 94.032 56.396 3.493 1.00 32.09 76 ARG A N 1
ATOM 552 C CA . ARG A 1 77 ? 95.259 56.940 2.882 1.00 31.87 76 ARG A CA 1
ATOM 553 C C . ARG A 1 77 ? 96.346 57.292 3.864 1.00 32.10 76 ARG A C 1
ATOM 554 O O . ARG A 1 77 ? 97.520 57.264 3.495 1.00 32.70 76 ARG A O 1
ATOM 557 N N . CYS A 1 78 ? 95.982 57.657 5.095 1.00 29.87 77 CYS A N 1
ATOM 558 C CA . CYS A 1 78 ? 96.971 58.110 6.061 1.00 29.59 77 CYS A CA 1
ATOM 559 C C . CYS A 1 78 ? 96.390 58.088 7.468 1.00 28.72 77 CYS A C 1
ATOM 560 O O . CYS A 1 78 ? 95.236 57.682 7.660 1.00 28.78 77 CYS A O 1
ATOM 563 N N . GLY A 1 79 ? 97.213 58.490 8.436 1.00 27.41 78 GLY A N 1
ATOM 564 C CA . GLY A 1 79 ? 96.804 58.609 9.830 1.00 27.70 78 GLY A CA 1
ATOM 565 C C . GLY A 1 79 ? 96.506 57.307 10.534 1.00 28.00 78 GLY A C 1
ATOM 566 O O . GLY A 1 79 ? 96.968 56.253 10.114 1.00 26.61 78 GLY A O 1
ATOM 567 N N . ARG A 1 80 ? 95.715 57.391 11.607 1.00 26.61 79 ARG A N 1
ATOM 568 C CA . ARG A 1 80 ? 95.341 56.232 12.369 1.00 30.89 79 ARG A CA 1
ATOM 569 C C . ARG A 1 80 ? 93.835 56.263 12.704 1.00 27.37 79 ARG A C 1
ATOM 570 O O . ARG A 1 80 ? 93.337 57.251 13.202 1.00 24.18 79 ARG A O 1
ATOM 578 N N . ILE A 1 81 ? 93.153 55.155 12.414 1.00 25.58 80 ILE A N 1
ATOM 579 C CA . ILE A 1 81 ? 91.730 54.965 12.706 1.00 24.64 80 ILE A CA 1
ATOM 580 C C . ILE A 1 81 ? 91.592 53.753 13.594 1.00 25.90 80 ILE A C 1
ATOM 581 O O . ILE A 1 81 ? 92.043 52.657 13.242 1.00 24.80 80 ILE A O 1
ATOM 586 N N . ILE A 1 82 ? 91.023 53.958 14.780 1.00 23.60 81 ILE A N 1
ATOM 587 C CA . ILE A 1 82 ? 90.768 52.882 15.714 1.00 22.55 81 ILE A CA 1
ATOM 588 C C . ILE A 1 82 ? 89.242 52.679 15.710 1.00 24.15 81 ILE A C 1
ATOM 589 O O . ILE A 1 82 ? 88.500 53.648 15.676 1.00 23.55 81 ILE A O 1
ATOM 594 N N . ILE A 1 83 ? 88.785 51.421 15.706 1.00 23.65 82 ILE A N 1
ATOM 595 C CA . ILE A 1 83 ? 87.339 51.106 15.714 1.00 22.18 82 ILE A CA 1
ATOM 596 C C . ILE A 1 83 ? 87.005 50.057 16.755 1.00 23.97 82 ILE A C 1
ATOM 597 O O . ILE A 1 83 ? 87.692 49.022 16.822 1.00 23.18 82 ILE A O 1
ATOM 602 N N . VAL A 1 84 ? 85.985 50.358 17.579 1.00 25.36 83 VAL A N 1
ATOM 603 C CA A VAL A 1 84 ? 85.443 49.427 18.591 0.50 26.35 83 VAL A CA 1
ATOM 604 C CA B VAL A 1 84 ? 85.442 49.445 18.612 0.50 23.14 83 VAL A CA 1
ATOM 605 C C . VAL A 1 84 ? 83.946 49.290 18.252 1.00 24.97 83 VAL A C 1
ATOM 606 O O . VAL A 1 84 ? 83.131 50.114 18.659 1.00 26.62 83 VAL A O 1
ATOM 613 N N . PRO A 1 85 ? 83.579 48.250 17.435 1.00 25.71 84 PRO A N 1
ATOM 614 C CA . PRO A 1 85 ? 82.179 48.156 16.993 1.00 25.85 84 PRO A CA 1
ATOM 615 C C . PRO A 1 85 ? 81.109 48.017 18.039 1.00 25.03 84 PRO A C 1
ATOM 616 O O . PRO A 1 85 ? 80.030 48.548 17.806 1.00 24.15 84 PRO A O 1
ATOM 620 N N . GLU A 1 86 ? 81.416 47.389 19.182 1.00 27.58 85 GLU A N 1
ATOM 621 C CA . GLU A 1 86 ? 80.479 47.231 20.297 1.00 28.81 85 GLU A CA 1
ATOM 622 C C . GLU A 1 86 ? 81.206 47.529 21.596 1.00 26.62 85 GLU A C 1
ATOM 623 O O . GLU A 1 86 ? 81.849 46.641 22.162 1.00 28.92 85 GLU A O 1
ATOM 629 N N . ILE A 1 87 ? 81.108 48.764 22.076 1.00 26.69 86 ILE A N 1
ATOM 630 C CA . ILE A 1 87 ? 81.721 49.127 23.344 1.00 28.49 86 ILE A CA 1
ATOM 631 C C . ILE A 1 87 ? 80.956 48.547 24.546 1.00 27.88 86 ILE A C 1
ATOM 632 O O . ILE A 1 87 ? 81.536 48.455 25.627 1.00 30.71 86 ILE A O 1
ATOM 637 N N . ASN A 1 88 ? 79.681 48.150 24.384 1.00 29.05 87 ASN A N 1
ATOM 638 C CA . ASN A 1 88 ? 78.897 47.589 25.498 1.00 30.28 87 ASN A CA 1
ATOM 639 C C . ASN A 1 88 ? 78.349 46.198 25.120 1.00 29.38 87 ASN A C 1
ATOM 640 O O . ASN A 1 88 ? 77.130 46.040 24.920 1.00 30.45 87 ASN A O 1
ATOM 645 N N . PRO A 1 89 ? 79.238 45.188 25.014 1.00 27.82 88 PRO A N 1
ATOM 646 C CA . PRO A 1 89 ? 78.792 43.822 24.654 1.00 26.19 88 PRO A CA 1
ATOM 647 C C . PRO A 1 89 ? 77.778 43.220 25.567 1.00 27.21 88 PRO A C 1
ATOM 648 O O . PRO A 1 89 ? 76.952 42.465 25.114 1.00 27.46 88 PRO A O 1
ATOM 652 N N . LEU A 1 90 ? 77.846 43.526 26.862 1.00 28.24 89 LEU A N 1
ATOM 653 C CA . LEU A 1 90 ? 76.855 43.045 27.792 1.00 28.51 89 LEU A CA 1
ATOM 654 C C . LEU A 1 90 ? 75.440 43.486 27.401 1.00 28.42 89 LEU A C 1
ATOM 655 O O . LEU A 1 90 ? 74.543 42.657 27.358 1.00 26.45 89 LEU A O 1
ATOM 660 N N . ALA A 1 91 ? 75.281 44.770 27.068 1.00 26.23 90 ALA A N 1
ATOM 661 C CA . ALA A 1 91 ? 74.009 45.342 26.636 1.00 28.25 90 ALA A CA 1
ATOM 662 C C . ALA A 1 91 ? 73.560 44.770 25.291 1.00 27.12 90 ALA A C 1
ATOM 663 O O . ALA A 1 91 ? 72.392 44.454 25.114 1.00 28.61 90 ALA A O 1
ATOM 665 N N . VAL A 1 92 ? 74.484 44.665 24.347 1.00 22.46 91 VAL A N 1
ATOM 666 C CA . VAL A 1 92 ? 74.174 44.089 23.015 1.00 25.85 91 VAL A CA 1
ATOM 667 C C . VAL A 1 92 ? 73.623 42.652 23.145 1.00 28.24 91 VAL A C 1
ATOM 668 O O . VAL A 1 92 ? 72.576 42.289 22.550 1.00 30.23 91 VAL A O 1
ATOM 672 N N . GLN A 1 93 ? 74.265 41.862 24.002 1.00 27.24 92 GLN A N 1
ATOM 673 C CA . GLN A 1 93 ? 73.861 40.481 24.209 1.00 26.31 92 GLN A CA 1
ATOM 674 C C . GLN A 1 93 ? 72.602 40.317 25.053 1.00 30.58 92 GLN A C 1
ATOM 675 O O . GLN A 1 93 ? 71.906 39.344 24.874 1.00 33.32 92 GLN A O 1
ATOM 681 N N . ALA A 1 94 ? 72.313 41.256 25.957 1.00 31.54 93 ALA A N 1
ATOM 682 C CA . ALA A 1 94 ? 71.103 41.221 26.781 1.00 32.43 93 ALA A CA 1
ATOM 683 C C . ALA A 1 94 ? 69.882 41.905 26.144 1.00 35.40 93 ALA A C 1
ATOM 684 O O . ALA A 1 94 ? 68.801 41.818 26.741 1.00 38.55 93 ALA A O 1
ATOM 686 N N . TRP A 1 95 ? 70.035 42.512 24.947 1.00 35.76 94 TRP A N 1
ATOM 687 C CA A TRP A 1 95 ? 68.934 43.206 24.275 0.50 35.72 94 TRP A CA 1
ATOM 688 C CA B TRP A 1 95 ? 68.985 43.283 24.229 0.50 36.26 94 TRP A CA 1
ATOM 689 C C . TRP A 1 95 ? 68.382 44.343 25.153 1.00 36.51 94 TRP A C 1
ATOM 690 O O . TRP A 1 95 ? 67.167 44.574 25.175 1.00 36.80 94 TRP A O 1
ATOM 711 N N . THR A 1 96 ? 69.287 45.015 25.884 1.00 34.67 95 THR A N 1
ATOM 712 C CA A THR A 1 96 ? 68.958 46.053 26.832 0.50 33.96 95 THR A CA 1
ATOM 713 C CA B THR A 1 96 ? 68.933 46.077 26.824 0.50 32.34 95 THR A CA 1
ATOM 714 C C . THR A 1 96 ? 69.527 47.393 26.357 1.00 32.82 95 THR A C 1
ATOM 715 O O . THR A 1 96 ? 70.491 47.430 25.577 1.00 33.63 95 THR A O 1
ATOM 722 N N . ARG A 1 97 ? 68.943 48.496 26.805 1.00 30.72 96 ARG A N 1
ATOM 723 C CA . ARG A 1 97 ? 69.464 49.793 26.415 1.00 29.52 96 ARG A CA 1
ATOM 724 C C . ARG A 1 97 ? 70.772 50.053 27.123 1.00 27.52 96 ARG A C 1
ATOM 725 O O . ARG A 1 97 ? 71.730 50.451 26.513 1.00 27.03 96 ARG A O 1
ATOM 733 N N . ASN A 1 98 ? 70.804 49.795 28.419 1.00 27.86 97 ASN A N 1
ATOM 734 C CA . ASN A 1 98 ? 71.996 50.019 29.197 1.00 30.90 97 ASN A CA 1
ATOM 735 C C . ASN A 1 98 ? 72.587 48.731 29.747 1.00 29.01 97 ASN A C 1
ATOM 736 O O . ASN A 1 98 ? 72.028 47.642 29.576 1.00 26.96 97 ASN A O 1
ATOM 741 N N . THR A 1 99 ? 73.735 48.872 30.389 1.00 28.11 98 THR A N 1
ATOM 742 C CA . THR A 1 99 ? 74.464 47.742 30.908 1.00 28.02 98 THR A CA 1
ATOM 743 C C . THR A 1 99 ? 73.582 46.939 31.876 1.00 28.69 98 THR A C 1
ATOM 744 O O . THR A 1 99 ? 73.105 47.485 32.869 1.00 29.30 98 THR A O 1
ATOM 748 N N . PRO A 1 100 ? 73.333 45.649 31.565 1.00 29.75 99 PRO A N 1
ATOM 749 C CA . PRO A 1 100 ? 72.467 44.872 32.440 1.00 29.21 99 PRO A CA 1
ATOM 750 C C . PRO A 1 100 ? 73.009 44.584 33.847 1.00 30.21 99 PRO A C 1
ATOM 751 O O . PRO A 1 100 ? 72.206 44.416 34.767 1.00 31.13 99 PRO A O 1
ATOM 755 N N . ILE A 1 101 ? 74.331 44.549 34.026 1.00 28.67 100 ILE A N 1
ATOM 756 C CA . ILE A 1 101 ? 74.905 44.239 35.350 1.00 29.13 100 ILE A CA 1
ATOM 757 C C . ILE A 1 101 ? 74.707 45.342 36.382 1.00 27.92 100 ILE A C 1
ATOM 758 O O . ILE A 1 101 ? 74.261 45.069 37.506 1.00 22.69 100 ILE A O 1
ATOM 763 N N . ASP A 1 102 ? 75.041 46.577 35.997 1.00 27.74 101 ASP A N 1
ATOM 764 C CA . ASP A 1 102 ? 74.965 47.739 36.912 1.00 26.94 101 ASP A CA 1
ATOM 765 C C . ASP A 1 102 ? 73.836 48.738 36.628 1.00 27.67 101 ASP A C 1
ATOM 766 O O . ASP A 1 102 ? 73.654 49.677 37.398 1.00 24.90 101 ASP A O 1
ATOM 771 N N . GLY A 1 103 ? 73.113 48.552 35.523 1.00 29.11 102 GLY A N 1
ATOM 772 C CA . GLY A 1 103 ? 72.014 49.443 35.129 1.00 29.35 102 GLY A CA 1
ATOM 773 C C . GLY A 1 103 ? 72.446 50.785 34.561 1.00 29.90 102 GLY A C 1
ATOM 774 O O . GLY A 1 103 ? 71.584 51.597 34.228 1.00 31.64 102 GLY A O 1
ATOM 775 N N . LYS A 1 104 ? 73.756 51.006 34.367 1.00 29.91 103 LYS A N 1
ATOM 776 C CA . LYS A 1 104 ? 74.267 52.311 33.957 1.00 26.33 103 LYS A CA 1
ATOM 777 C C . LYS A 1 104 ? 74.404 52.453 32.457 1.00 26.95 103 LYS A C 1
ATOM 778 O O . LYS A 1 104 ? 74.677 51.498 31.714 1.00 29.93 103 LYS A O 1
ATOM 784 N N . ASN A 1 105 ? 74.172 53.674 32.017 1.00 27.62 104 ASN A N 1
ATOM 785 C CA . ASN A 1 105 ? 74.356 54.101 30.635 1.00 26.75 104 ASN A CA 1
ATOM 786 C C . ASN A 1 105 ? 75.825 54.450 30.567 1.00 25.77 104 ASN A C 1
ATOM 787 O O . ASN A 1 105 ? 76.292 55.418 31.185 1.00 29.58 104 ASN A O 1
ATOM 792 N N . LEU A 1 106 ? 76.549 53.595 29.859 1.00 26.40 105 LEU A N 1
ATOM 793 C CA . LEU A 1 106 ? 77.995 53.657 29.701 1.00 29.58 105 LEU A CA 1
ATOM 794 C C . LEU A 1 106 ? 78.519 55.031 29.256 1.00 31.12 105 LEU A C 1
ATOM 795 O O . LEU A 1 106 ? 79.565 55.493 29.732 1.00 31.69 105 LEU A O 1
ATOM 800 N N . ASN A 1 107 ? 77.787 55.649 28.346 1.00 38.11 106 ASN A N 1
ATOM 801 C CA . ASN A 1 107 ? 78.109 56.971 27.829 1.00 42.39 106 ASN A CA 1
ATOM 802 C C . ASN A 1 107 ? 78.064 58.039 28.925 1.00 40.71 106 ASN A C 1
ATOM 803 O O . ASN A 1 107 ? 79.032 58.805 29.038 1.00 41.71 106 ASN A O 1
ATOM 808 N N . ARG A 1 108 ? 77.009 58.057 29.756 1.00 38.12 107 ARG A N 1
ATOM 809 C CA A ARG A 1 108 ? 76.925 59.097 30.804 0.50 37.37 107 ARG A CA 1
ATOM 810 C CA B ARG A 1 108 ? 76.872 59.045 30.820 0.50 37.95 107 ARG A CA 1
ATOM 811 C C . ARG A 1 108 ? 77.914 58.936 31.956 1.00 36.25 107 ARG A C 1
ATOM 812 O O . ARG A 1 108 ? 78.147 59.913 32.685 1.00 32.30 107 ARG A O 1
ATOM 827 N N . VAL A 1 109 ? 78.540 57.759 32.110 1.00 33.64 108 VAL A N 1
ATOM 828 C CA . VAL A 1 109 ? 79.526 57.553 33.203 1.00 31.50 108 VAL A CA 1
ATOM 829 C C . VAL A 1 109 ? 80.986 57.915 32.866 1.00 30.69 108 VAL A C 1
ATOM 830 O O . VAL A 1 109 ? 81.808 57.925 33.771 1.00 33.27 108 VAL A O 1
ATOM 834 N N . PHE A 1 110 ? 81.316 58.219 31.603 1.00 32.62 109 PHE A N 1
ATOM 835 C CA . PHE A 1 110 ? 82.698 58.625 31.225 1.00 31.98 109 PHE A CA 1
ATOM 836 C C . PHE A 1 110 ? 83.171 59.801 32.073 1.00 31.01 109 PHE A C 1
ATOM 837 O O . PHE A 1 110 ? 82.370 60.671 32.361 1.00 29.62 109 PHE A O 1
ATOM 845 N N . PRO A 1 111 ? 84.463 59.825 32.477 1.00 30.52 110 PRO A N 1
ATOM 846 C CA . PRO A 1 111 ? 85.543 58.898 32.161 1.00 30.21 110 PRO A CA 1
ATOM 847 C C . PRO A 1 111 ? 85.614 57.623 33.042 1.00 29.32 110 PRO A C 1
ATOM 848 O O . PRO A 1 111 ? 86.629 56.936 33.023 1.00 32.87 110 PRO A O 1
ATOM 852 N N . GLY A 1 112 ? 84.564 57.292 33.785 1.00 31.05 111 GLY A N 1
ATOM 853 C CA . GLY A 1 112 ? 84.583 56.135 34.684 1.00 31.23 111 GLY A CA 1
ATOM 854 C C . GLY A 1 112 ? 85.647 56.138 35.775 1.00 31.74 111 GLY A C 1
ATOM 855 O O . GLY A 1 112 ? 86.181 57.188 36.138 1.00 31.62 111 GLY A O 1
ATOM 856 N N . ARG A 1 113 ? 85.909 54.948 36.323 1.00 28.07 112 ARG A N 1
ATOM 857 C CA . ARG A 1 113 ? 86.930 54.709 37.322 1.00 29.97 112 ARG A CA 1
ATOM 858 C C . ARG A 1 113 ? 87.306 53.221 37.317 1.00 28.54 112 ARG A C 1
ATOM 859 O O . ARG A 1 113 ? 86.467 52.365 37.094 1.00 30.11 112 ARG A O 1
ATOM 867 N N . SER A 1 114 ? 88.581 52.945 37.541 1.00 30.77 113 SER A N 1
ATOM 868 C CA . SER A 1 114 ? 89.134 51.587 37.485 1.00 30.35 113 SER A CA 1
ATOM 869 C C . SER A 1 114 ? 88.563 50.616 38.508 1.00 30.48 113 SER A C 1
ATOM 870 O O . SER A 1 114 ? 88.460 49.418 38.240 1.00 32.23 113 SER A O 1
ATOM 873 N N . ASP A 1 115 ? 88.174 51.143 39.667 1.00 31.89 114 ASP A N 1
ATOM 874 C CA . ASP A 1 115 ? 87.604 50.347 40.749 1.00 30.97 114 ASP A CA 1
ATOM 875 C C . ASP A 1 115 ? 86.079 50.551 40.932 1.00 29.41 114 ASP A C 1
ATOM 876 O O . ASP A 1 115 ? 85.555 50.301 42.013 1.00 33.05 114 ASP A O 1
ATOM 881 N N . GLY A 1 116 ? 85.379 50.969 39.878 1.00 26.18 115 GLY A N 1
ATOM 882 C CA . GLY A 1 116 ? 83.932 51.185 39.940 1.00 25.60 115 GLY A CA 1
ATOM 883 C C . GLY A 1 116 ? 83.215 49.969 39.399 1.00 28.00 115 GLY A C 1
ATOM 884 O O . GLY A 1 116 ? 83.835 48.929 39.181 1.00 27.99 115 GLY A O 1
ATOM 885 N N . SER A 1 117 ? 81.916 50.095 39.162 1.00 28.02 116 SER A N 1
ATOM 886 C CA . SER A 1 117 ? 81.110 49.015 38.585 1.00 28.48 116 SER A CA 1
ATOM 887 C C . SER A 1 117 ? 81.523 48.729 37.107 1.00 27.66 116 SER A C 1
ATOM 888 O O . SER A 1 117 ? 82.300 49.483 36.523 1.00 27.32 116 SER A O 1
ATOM 891 N N . VAL A 1 118 ? 80.972 47.683 36.482 1.00 28.02 117 VAL A N 1
ATOM 892 C CA . VAL A 1 118 ? 81.409 47.292 35.109 1.00 27.55 117 VAL A CA 1
ATOM 893 C C . VAL A 1 118 ? 81.364 48.439 34.090 1.00 27.16 117 VAL A C 1
ATOM 894 O O . VAL A 1 118 ? 82.335 48.640 33.391 1.00 27.88 117 VAL A O 1
ATOM 898 N N . SER A 1 119 ? 80.274 49.203 34.032 1.00 29.27 118 SER A N 1
ATOM 899 C CA . SER A 1 119 ? 80.175 50.350 33.096 1.00 29.91 118 SER A CA 1
ATOM 900 C C . SER A 1 119 ? 81.302 51.374 33.280 1.00 28.62 118 SER A C 1
ATOM 901 O O . SER A 1 119 ? 81.879 51.862 32.301 1.00 24.98 118 SER A O 1
ATOM 904 N N . GLU A 1 120 ? 81.628 51.634 34.538 1.00 26.91 119 GLU A N 1
ATOM 905 C CA . GLU A 1 120 ? 82.695 52.561 34.930 1.00 29.20 119 GLU A CA 1
ATOM 906 C C . GLU A 1 120 ? 84.089 52.050 34.560 1.00 28.39 119 GLU A C 1
ATOM 907 O O . GLU A 1 120 ? 84.949 52.851 34.170 1.00 27.43 119 GLU A O 1
ATOM 913 N N . ARG A 1 121 ? 84.318 50.731 34.690 1.00 28.04 120 ARG A N 1
ATOM 914 C CA . ARG A 1 121 ? 85.597 50.124 34.266 1.00 26.68 120 ARG A CA 1
ATOM 915 C C . ARG A 1 121 ? 85.744 50.124 32.738 1.00 27.80 120 ARG A C 1
ATOM 916 O O . ARG A 1 121 ? 86.858 50.310 32.232 1.00 27.83 120 ARG A O 1
ATOM 924 N N . ILE A 1 122 ? 84.641 49.917 32.004 1.00 27.07 121 ILE A N 1
ATOM 925 C CA . ILE A 1 122 ? 84.679 49.989 30.535 1.00 27.60 121 ILE A CA 1
ATOM 926 C C . ILE A 1 122 ? 85.064 51.403 30.100 1.00 27.63 121 ILE A C 1
ATOM 927 O O . ILE A 1 122 ? 85.952 51.565 29.257 1.00 29.80 121 ILE A O 1
ATOM 932 N N . ALA A 1 123 ? 84.403 52.398 30.700 1.00 27.42 122 ALA A N 1
ATOM 933 C CA . ALA A 1 123 ? 84.632 53.814 30.408 1.00 28.47 122 ALA A CA 1
ATOM 934 C C . ALA A 1 123 ? 86.086 54.197 30.748 1.00 28.41 122 ALA A C 1
ATOM 935 O O . ALA A 1 123 ? 86.740 54.857 29.950 1.00 28.96 122 ALA A O 1
ATOM 937 N N . ASP A 1 124 ? 86.580 53.752 31.905 1.00 26.56 123 ASP A N 1
ATOM 938 C CA . ASP A 1 124 ? 87.970 53.943 32.314 1.00 26.08 123 ASP A CA 1
ATOM 939 C C . ASP A 1 124 ? 89.003 53.345 31.345 1.00 29.84 123 ASP A C 1
ATOM 940 O O . ASP A 1 124 ? 90.008 53.999 31.079 1.00 32.70 123 ASP A O 1
ATOM 945 N N . ALA A 1 125 ? 88.728 52.145 30.800 1.00 26.35 124 ALA A N 1
ATOM 946 C CA . ALA A 1 125 ? 89.604 51.461 29.856 1.00 24.86 124 ALA A CA 1
ATOM 947 C C . ALA A 1 125 ? 89.722 52.220 28.549 1.00 23.81 124 ALA A C 1
ATOM 948 O O . ALA A 1 125 ? 90.822 52.364 28.033 1.00 24.55 124 ALA A O 1
ATOM 950 N N . ILE A 1 126 ? 88.588 52.698 28.028 1.00 23.14 125 ILE A N 1
ATOM 951 C CA . ILE A 1 126 ? 88.531 53.481 26.786 1.00 26.09 125 ILE A CA 1
ATOM 952 C C . ILE A 1 126 ? 89.236 54.828 26.977 1.00 25.73 125 ILE A C 1
ATOM 953 O O . ILE A 1 126 ? 89.967 55.292 26.088 1.00 27.83 125 ILE A O 1
ATOM 958 N N . SER A 1 127 ? 88.998 55.433 28.130 1.00 23.65 126 SER A N 1
ATOM 959 C CA . SER A 1 127 ? 89.560 56.727 28.505 1.00 28.10 126 SER A CA 1
ATOM 960 C C . SER A 1 127 ? 91.062 56.715 28.733 1.00 29.02 126 SER A C 1
ATOM 961 O O . SER A 1 127 ? 91.729 57.694 28.404 1.00 30.66 126 SER A O 1
ATOM 964 N N . ARG A 1 128 ? 91.591 55.635 29.302 1.00 29.83 127 ARG A N 1
ATOM 965 C CA . ARG A 1 128 ? 93.030 55.512 29.505 1.00 29.26 127 ARG A CA 1
ATOM 966 C C . ARG A 1 128 ? 93.814 55.059 28.262 1.00 30.80 127 ARG A C 1
ATOM 9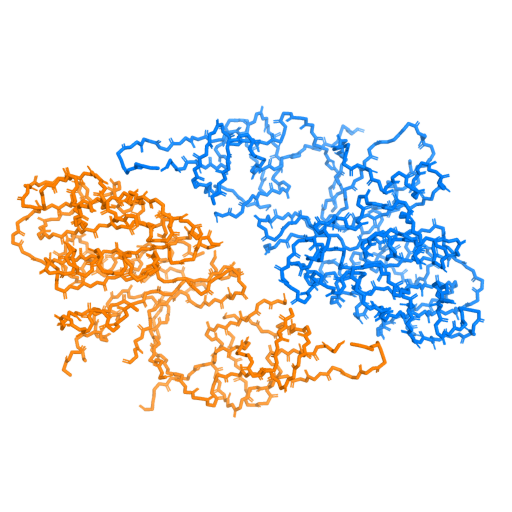67 O O . ARG A 1 128 ? 94.918 55.563 28.021 1.00 31.31 127 ARG A O 1
ATOM 975 N N . LEU A 1 129 ? 93.228 54.173 27.452 1.00 28.49 128 LEU A N 1
ATOM 976 C CA . LEU A 1 129 ? 93.920 53.572 26.309 1.00 29.70 128 LEU A CA 1
ATOM 977 C C . LEU A 1 129 ? 93.631 54.093 24.912 1.00 29.07 128 LEU A C 1
ATOM 978 O O . LEU A 1 129 ? 94.489 53.967 24.033 1.00 31.35 128 LEU A O 1
ATOM 983 N N . LEU A 1 130 ? 92.436 54.617 24.675 1.00 28.80 129 LEU A N 1
ATOM 984 C CA . LEU A 1 130 ? 92.052 55.023 23.308 1.00 27.87 129 LEU A CA 1
ATOM 985 C C . LEU A 1 130 ? 91.895 56.519 23.150 1.00 28.23 129 LEU A C 1
ATOM 986 O O . LEU A 1 130 ? 92.445 57.089 22.215 1.00 29.88 129 LEU A O 1
ATOM 991 N N . LEU A 1 131 ? 91.220 57.165 24.094 1.00 27.84 130 LEU A N 1
ATOM 992 C CA . LEU A 1 131 ? 91.004 58.611 24.016 1.00 28.36 130 LEU A CA 1
ATOM 993 C C . LEU A 1 131 ? 92.257 59.467 23.916 1.00 27.24 130 LEU A C 1
ATOM 994 O O . LEU A 1 131 ? 92.243 60.428 23.158 1.00 28.71 130 LEU A O 1
ATOM 999 N N . PRO A 1 132 ? 93.335 59.127 24.667 1.00 29.96 131 PRO A N 1
ATOM 1000 C CA . PRO A 1 132 ? 94.535 59.971 24.579 1.00 29.87 131 PRO A CA 1
ATOM 1001 C C . PRO A 1 132 ? 95.271 59.983 23.206 1.00 29.85 131 PRO A C 1
ATOM 1002 O O . PRO A 1 132 ? 95.982 60.942 22.915 1.00 29.48 131 PRO A O 1
ATOM 1006 N N . VAL A 1 133 ? 95.040 58.977 22.371 1.00 27.44 132 VAL A N 1
ATOM 1007 C CA . VAL A 1 133 ? 95.671 58.894 21.070 1.00 29.73 132 VAL A CA 1
ATOM 1008 C C . VAL A 1 133 ? 94.824 59.407 19.898 1.00 28.87 132 VAL A C 1
ATOM 1009 O O . VAL A 1 133 ? 95.274 59.315 18.749 1.00 28.19 132 VAL A O 1
ATOM 1013 N N . VAL A 1 134 ? 93.631 59.960 20.164 1.00 27.94 133 VAL A N 1
ATOM 1014 C CA . VAL A 1 134 ? 92.794 60.490 19.088 1.00 24.95 133 VAL A CA 1
ATOM 1015 C C . VAL A 1 134 ? 92.367 61.944 19.299 1.00 24.62 133 VAL A C 1
ATOM 1016 O O . VAL A 1 134 ? 92.234 62.406 20.412 1.00 25.52 133 VAL A O 1
ATOM 1020 N N . ASP A 1 135 ? 92.204 62.664 18.194 1.00 25.58 134 ASP A N 1
ATOM 1021 C CA . ASP A 1 135 ? 91.729 64.041 18.199 1.00 26.91 134 ASP A CA 1
ATOM 1022 C C . ASP A 1 135 ? 90.238 64.150 17.859 1.00 24.35 134 ASP A C 1
ATOM 1023 O O . ASP A 1 135 ? 89.647 65.206 18.089 1.00 26.58 134 ASP A O 1
ATOM 1028 N N . THR A 1 136 ? 89.654 63.088 17.313 1.00 24.98 135 THR A N 1
ATOM 1029 C CA . THR A 1 136 ? 88.274 63.088 16.795 1.00 23.27 135 THR A CA 1
ATOM 1030 C C . THR A 1 136 ? 87.654 61.774 17.210 1.00 24.22 135 THR A C 1
ATOM 1031 O O . THR A 1 136 ? 88.314 60.742 17.189 1.00 20.95 135 THR A O 1
ATOM 1035 N N . VAL A 1 137 ? 86.431 61.829 17.719 1.00 26.84 136 VAL A N 1
ATOM 1036 C CA . VAL A 1 137 ? 85.694 60.636 18.036 1.00 25.10 136 VAL A CA 1
ATOM 1037 C C . VAL A 1 137 ? 84.391 60.684 17.249 1.00 24.64 136 VAL A C 1
ATOM 1038 O O . VAL A 1 137 ? 83.697 61.708 17.253 1.00 22.36 136 VAL A O 1
ATOM 1042 N N . LEU A 1 138 ? 84.093 59.585 16.568 1.00 25.86 137 LEU A N 1
ATOM 1043 C CA . LEU A 1 138 ? 82.855 59.383 15.829 1.00 26.97 137 LEU A CA 1
ATOM 1044 C C . LEU A 1 138 ? 82.060 58.288 16.546 1.00 27.28 137 LEU A C 1
ATOM 1045 O O . LEU A 1 138 ? 82.481 57.125 16.535 1.00 27.69 137 LEU A O 1
ATOM 1050 N N . ASP A 1 139 ? 80.927 58.647 17.159 1.00 26.56 138 ASP A N 1
ATOM 1051 C CA . ASP A 1 139 ? 80.050 57.663 17.826 1.00 28.90 138 ASP A CA 1
ATOM 1052 C C . ASP A 1 139 ? 78.847 57.364 16.932 1.00 31.39 138 ASP A C 1
ATOM 1053 O O . ASP A 1 139 ? 78.157 58.281 16.493 1.00 30.26 138 ASP A O 1
ATOM 1058 N N . LEU A 1 140 ? 78.624 56.070 16.654 1.00 30.82 139 LEU A N 1
ATOM 1059 C CA . LEU A 1 140 ? 77.507 55.572 15.853 1.00 31.15 139 LEU A CA 1
ATOM 1060 C C . LEU A 1 140 ? 76.434 55.274 16.914 1.00 31.12 139 LEU A C 1
ATOM 1061 O O . LEU A 1 140 ? 76.398 54.198 17.517 1.00 29.91 139 LEU A O 1
ATOM 1066 N N . HIS A 1 141 ? 75.579 56.279 17.133 1.00 31.51 140 HIS A N 1
ATOM 1067 C CA . HIS A 1 141 ? 74.705 56.370 18.323 1.00 33.93 140 HIS A CA 1
ATOM 1068 C C . HIS A 1 141 ? 73.253 55.901 18.150 1.00 35.11 140 HIS A C 1
ATOM 1069 O O . HIS A 1 141 ? 72.628 56.079 17.093 1.00 36.03 140 HIS A O 1
ATOM 1076 N N . SER A 1 142 ? 72.750 55.256 19.196 1.00 34.96 141 SER A N 1
ATOM 1077 C CA . SER A 1 142 ? 71.407 54.753 19.188 1.00 37.07 141 SER A CA 1
ATOM 1078 C C . SER A 1 142 ? 70.491 55.848 19.642 1.00 35.54 141 SER A C 1
ATOM 1079 O O . SER A 1 142 ? 70.552 56.239 20.787 1.00 33.70 141 SER A O 1
ATOM 1082 N N . PHE A 1 143 ? 69.660 56.357 18.750 1.00 35.53 142 PHE A N 1
ATOM 1083 C CA . PHE A 1 143 ? 68.708 57.390 19.154 1.00 38.75 142 PHE A CA 1
ATOM 1084 C C . PHE A 1 143 ? 67.655 56.753 20.095 1.00 39.12 142 PHE A C 1
ATOM 1085 O O . PHE A 1 143 ? 67.307 57.338 21.130 1.00 41.51 142 PHE A O 1
ATOM 1093 N N . GLY A 1 144 ? 67.212 55.541 19.752 1.00 38.52 143 GLY A N 1
ATOM 1094 C CA . GLY A 1 144 ? 66.242 54.762 20.545 1.00 38.01 143 GLY A CA 1
ATOM 1095 C C . GLY A 1 144 ? 65.563 53.819 19.567 1.00 39.13 143 GLY A C 1
ATOM 1096 O O . GLY A 1 144 ? 65.138 54.296 18.513 1.00 39.94 143 GLY A O 1
ATOM 1097 N N . PRO A 1 145 ? 65.464 52.482 19.866 1.00 39.32 144 PRO A N 1
ATOM 1098 C CA . PRO A 1 145 ? 64.770 51.569 18.896 1.00 37.53 144 PRO A CA 1
ATOM 1099 C C . PRO A 1 145 ? 63.252 51.743 18.830 1.00 35.49 144 PRO A C 1
ATOM 1100 O O . PRO A 1 145 ? 62.597 51.167 17.977 1.00 34.93 144 PRO A O 1
ATOM 1104 N N . THR A 1 146 ? 62.701 52.490 19.775 1.00 36.63 145 THR A N 1
ATOM 1105 C CA . THR A 1 146 ? 61.299 52.854 19.771 1.00 33.43 145 THR A CA 1
ATOM 1106 C C . THR A 1 146 ? 61.059 54.167 19.005 1.00 32.50 145 THR A C 1
ATOM 1107 O O . THR A 1 146 ? 59.939 54.683 19.005 1.00 30.85 145 THR A O 1
ATOM 1111 N N . TRP A 1 147 ? 62.102 54.728 18.386 1.00 30.79 146 TRP A N 1
ATOM 1112 C CA . TRP A 1 147 ? 61.999 55.946 17.610 1.00 30.32 146 TRP A CA 1
ATOM 1113 C C . TRP A 1 147 ? 62.430 55.665 16.184 1.00 30.43 146 TRP A C 1
ATOM 1114 O O . TRP A 1 147 ? 63.208 54.753 15.937 1.00 31.43 146 TRP A O 1
ATOM 1125 N N . ASP A 1 148 ? 61.870 56.440 15.266 1.00 29.18 147 ASP A N 1
ATOM 1126 C CA . ASP A 1 148 ? 62.346 56.535 13.910 1.00 28.09 147 ASP A CA 1
ATOM 1127 C C . ASP A 1 148 ? 62.913 57.975 13.896 1.00 28.36 147 ASP A C 1
ATOM 1128 O O . ASP A 1 148 ? 62.295 58.881 14.449 1.00 27.27 147 ASP A O 1
ATOM 1133 N N . CYS A 1 149 ? 64.101 58.165 13.338 1.00 28.87 148 CYS A N 1
ATOM 1134 C CA . CYS A 1 149 ? 64.674 59.484 13.197 1.00 28.10 148 CYS A CA 1
ATOM 1135 C C . CYS A 1 149 ? 65.407 59.578 11.873 1.00 27.72 148 CYS A C 1
ATOM 1136 O O . CYS A 1 149 ? 65.758 58.557 11.267 1.00 26.70 148 CYS A O 1
ATOM 1139 N N . ALA A 1 150 ? 65.622 60.811 11.430 1.00 26.45 149 ALA A N 1
ATOM 1140 C CA . ALA A 1 150 ? 66.325 61.081 10.187 1.00 27.01 149 ALA A CA 1
ATOM 1141 C C . ALA A 1 150 ? 67.786 60.621 10.282 1.00 28.17 149 ALA A C 1
ATOM 1142 O O . ALA A 1 150 ? 68.358 60.707 11.365 1.00 27.65 149 ALA A O 1
ATOM 1144 N N . PRO A 1 151 ? 68.382 60.114 9.170 1.00 29.03 150 PRO A N 1
ATOM 1145 C CA . PRO A 1 151 ? 69.835 59.830 9.197 1.00 28.81 150 PRO A CA 1
ATOM 1146 C C . PRO A 1 151 ? 70.497 61.194 9.293 1.00 27.60 150 PRO A C 1
ATOM 1147 O O . PRO A 1 151 ? 70.292 62.048 8.434 1.00 29.24 150 PRO A O 1
ATOM 1151 N N . SER A 1 152 ? 71.256 61.391 10.364 1.00 28.70 151 SER A N 1
ATOM 1152 C CA . SER A 1 152 ? 71.700 62.726 10.738 1.00 27.09 151 SER A CA 1
ATOM 1153 C C . SER A 1 152 ? 72.858 62.770 11.708 1.00 26.49 151 SER A C 1
ATOM 1154 O O . SER A 1 152 ? 73.355 61.750 12.131 1.00 26.09 151 SER A O 1
ATOM 1157 N N . ILE A 1 153 ? 73.311 63.993 11.970 1.00 27.63 152 ILE A N 1
ATOM 1158 C CA . ILE A 1 153 ? 74.225 64.311 13.027 1.00 27.51 152 ILE A CA 1
ATOM 1159 C C . ILE A 1 153 ? 73.506 65.363 13.856 1.00 29.67 152 ILE A C 1
ATOM 1160 O O . ILE A 1 153 ? 72.953 66.292 13.276 1.00 27.47 152 ILE A O 1
ATOM 1165 N N . ILE A 1 154 ? 73.477 65.186 15.180 1.00 26.02 153 ILE A N 1
ATOM 1166 C CA . ILE A 1 154 ? 72.912 66.166 16.110 1.00 28.03 153 ILE A CA 1
ATOM 1167 C C . ILE A 1 154 ? 74.100 66.872 16.746 1.00 30.05 153 ILE A C 1
ATOM 1168 O O . ILE A 1 154 ? 74.959 66.216 17.336 1.00 30.53 153 ILE A O 1
ATOM 1173 N N . SER A 1 155 ? 74.146 68.188 16.569 1.00 29.85 154 SER A N 1
ATOM 1174 C CA . SER A 1 155 ? 75.177 69.087 17.043 1.00 33.00 154 SER A CA 1
ATOM 1175 C C . SER A 1 155 ? 74.621 69.854 18.232 1.00 32.85 154 SER A C 1
ATOM 1176 O O . SER A 1 155 ? 73.615 70.552 18.096 1.00 31.05 154 SER A O 1
ATOM 1179 N N . HIS A 1 156 ? 75.256 69.717 19.386 1.00 31.38 155 HIS A N 1
ATOM 1180 C CA . HIS A 1 156 ? 74.852 70.427 20.588 1.00 32.72 155 HIS A CA 1
ATOM 1181 C C . HIS A 1 156 ? 75.611 71.784 20.669 1.00 31.29 155 HIS A C 1
ATOM 1182 O O . HIS A 1 156 ? 76.848 71.790 20.607 1.00 29.70 155 HIS A O 1
ATOM 1189 N N . PRO A 1 157 ? 74.895 72.928 20.718 1.00 30.77 156 PRO A N 1
ATOM 1190 C CA . PRO A 1 157 ? 75.555 74.221 20.870 1.00 32.58 156 PRO A CA 1
ATOM 1191 C C . PRO A 1 157 ? 76.456 74.348 22.103 1.00 33.17 156 PRO A C 1
ATOM 1192 O O . PRO A 1 157 ? 76.093 73.872 23.184 1.00 35.82 156 PRO A O 1
ATOM 1196 N N . ILE A 1 158 ? 77.641 74.920 21.907 1.00 32.50 157 ILE A N 1
ATOM 1197 C CA . ILE A 1 158 ? 78.618 75.152 22.978 1.00 31.69 157 ILE A CA 1
ATOM 1198 C C . ILE A 1 158 ? 79.163 76.585 22.890 1.00 32.97 157 ILE A C 1
ATOM 1199 O O . ILE A 1 158 ? 79.130 77.206 21.813 1.00 34.15 157 ILE A O 1
ATOM 1204 N N . ALA A 1 159 ? 79.656 77.094 24.026 1.00 30.72 158 ALA A N 1
ATOM 1205 C CA . ALA A 1 159 ? 80.129 78.473 24.139 1.00 28.54 158 ALA A CA 1
ATOM 1206 C C . ALA A 1 159 ? 81.428 78.767 23.405 1.00 27.41 158 ALA A C 1
ATOM 1207 O O . ALA A 1 159 ? 81.642 79.928 23.027 1.00 25.35 158 ALA A O 1
ATOM 1209 N N . ASP A 1 160 ? 82.288 77.757 23.221 1.00 28.10 159 ASP A N 1
ATOM 1210 C CA . ASP A 1 160 ? 83.557 77.942 22.489 1.00 26.31 159 ASP A CA 1
ATOM 1211 C C . ASP A 1 160 ? 83.239 77.983 20.980 1.00 26.70 159 ASP A C 1
ATOM 1212 O O . ASP A 1 160 ? 82.977 76.939 20.358 1.00 26.22 159 ASP A O 1
ATOM 1217 N N . ILE A 1 161 ? 83.308 79.191 20.418 1.00 24.22 160 ILE A N 1
ATOM 1218 C CA . ILE A 1 161 ? 82.889 79.478 19.037 1.00 25.48 160 ILE A CA 1
ATOM 1219 C C . ILE A 1 161 ? 83.695 78.712 17.984 1.00 25.49 160 ILE A C 1
ATOM 1220 O O . ILE A 1 161 ? 83.105 78.108 17.111 1.00 25.87 160 ILE A O 1
ATOM 1225 N N . ASP A 1 162 ? 85.024 78.730 18.069 1.00 26.68 161 ASP A N 1
ATOM 1226 C CA . ASP A 1 162 ? 85.858 77.958 17.124 1.00 28.43 161 ASP A CA 1
ATOM 1227 C C . ASP A 1 162 ? 85.598 76.465 17.170 1.00 27.97 161 ASP A C 1
ATOM 1228 O O . ASP A 1 162 ? 85.492 75.825 16.132 1.00 28.03 161 ASP A O 1
ATOM 1233 N N . GLN A 1 163 ? 85.495 75.909 18.366 1.00 27.60 162 GLN A N 1
ATOM 1234 C CA . GLN A 1 163 ? 85.243 74.483 18.490 1.00 28.74 162 GLN A CA 1
ATOM 1235 C C . GLN A 1 163 ? 83.896 74.119 17.891 1.00 28.46 162 GLN A C 1
ATOM 1236 O O . GLN A 1 163 ? 83.787 73.089 17.217 1.00 28.19 162 GLN A O 1
ATOM 1255 N N . THR A 1 165 ? 82.194 75.847 15.571 1.00 29.16 164 THR A N 1
ATOM 1256 C CA . THR A 1 165 ? 82.301 76.059 14.123 1.00 32.49 164 THR A CA 1
ATOM 1257 C C . THR A 1 165 ? 83.021 74.900 13.412 1.00 31.49 164 THR A C 1
ATOM 1258 O O . THR A 1 165 ? 82.568 74.423 12.361 1.00 28.86 164 THR A O 1
ATOM 1262 N N . LYS A 1 166 ? 84.143 74.469 13.977 1.00 29.94 165 LYS A N 1
ATOM 1263 C CA . LYS A 1 166 ? 84.893 73.361 13.421 1.00 32.04 165 LYS A CA 1
ATOM 1264 C C . LYS A 1 166 ? 84.063 72.082 13.409 1.00 31.78 165 LYS A C 1
ATOM 1265 O O . LYS A 1 166 ? 83.981 71.415 12.379 1.00 28.59 165 LYS A O 1
ATOM 1271 N N . THR A 1 167 ? 83.468 71.744 14.552 1.00 30.61 166 THR A N 1
ATOM 1272 C CA . THR A 1 167 ? 82.691 70.512 14.673 1.00 31.36 166 THR A CA 1
ATOM 1273 C C . THR A 1 167 ? 81.466 70.522 13.759 1.00 30.09 166 THR A C 1
ATOM 1274 O O . THR A 1 167 ? 81.206 69.521 13.112 1.00 30.82 166 THR A O 1
ATOM 1278 N N . VAL A 1 168 ? 80.760 71.651 13.690 1.00 28.20 167 VAL A N 1
ATOM 1279 C CA . VAL A 1 168 ? 79.574 71.781 12.849 1.00 27.39 167 VAL A CA 1
ATOM 1280 C C . VAL A 1 168 ? 79.968 71.671 11.372 1.00 27.23 167 VAL A C 1
ATOM 1281 O O . VAL A 1 168 ? 79.292 70.991 10.636 1.00 27.40 167 VAL A O 1
ATOM 1285 N N . SER A 1 169 ? 81.078 72.276 10.963 1.00 26.32 168 SER A N 1
ATOM 1286 C CA . SER A 1 169 ? 81.543 72.175 9.572 1.00 30.62 168 SER A CA 1
ATOM 1287 C C . SER A 1 169 ? 81.884 70.743 9.160 1.00 31.12 168 SER A C 1
ATOM 1288 O O . SER A 1 169 ? 81.463 70.285 8.088 1.00 31.23 168 SER A O 1
ATOM 1291 N N . ILE A 1 170 ? 82.631 70.056 10.016 1.00 27.31 169 ILE A N 1
ATOM 1292 C CA . ILE A 1 170 ? 82.974 68.656 9.791 1.00 30.18 169 ILE A CA 1
ATOM 1293 C C . ILE A 1 170 ? 81.691 67.802 9.668 1.00 29.28 169 ILE A C 1
ATOM 1294 O O . ILE A 1 170 ? 81.576 67.010 8.735 1.00 31.36 169 ILE A O 1
ATOM 1299 N N . SER A 1 171 ? 80.740 68.020 10.575 1.00 28.24 170 SER A N 1
ATOM 1300 C CA . SER A 1 171 ? 79.456 67.319 10.587 1.00 28.52 170 SER A CA 1
ATOM 1301 C C . SER A 1 171 ? 78.648 67.518 9.300 1.00 28.04 170 SER A C 1
ATOM 1302 O O . SER A 1 171 ? 78.143 66.562 8.743 1.00 27.70 170 SER A O 1
ATOM 1305 N N . LYS A 1 172 ? 78.550 68.755 8.836 1.00 27.07 171 LYS A N 1
ATOM 1306 C CA . LYS A 1 172 ? 77.865 69.086 7.588 1.00 28.68 171 LYS A CA 1
ATOM 1307 C C . LYS A 1 172 ? 78.497 68.435 6.354 1.00 28.48 171 LYS A C 1
ATOM 1308 O O . LYS A 1 172 ? 77.774 68.069 5.426 1.00 22.87 171 LYS A O 1
ATOM 1314 N N . ALA A 1 173 ? 79.832 68.297 6.371 1.00 29.21 172 ALA A N 1
ATOM 1315 C CA . ALA A 1 173 ? 80.606 67.616 5.328 1.00 29.06 172 ALA A CA 1
ATOM 1316 C C . ALA A 1 173 ? 80.292 66.101 5.170 1.00 28.57 172 ALA A C 1
ATOM 1317 O O . ALA A 1 173 ? 80.714 65.516 4.186 1.00 27.59 172 ALA A O 1
ATOM 1319 N N . PHE A 1 174 ? 79.578 65.485 6.122 1.00 27.43 173 PHE A N 1
ATOM 1320 C CA . PHE A 1 174 ? 79.106 64.093 5.997 1.00 26.86 173 PHE A CA 1
ATOM 1321 C C . PHE A 1 174 ? 77.986 64.019 4.945 1.00 28.11 173 PHE A C 1
ATOM 1322 O O . PHE A 1 174 ? 77.733 62.944 4.410 1.00 28.50 173 PHE A O 1
ATOM 1330 N N . LYS A 1 175 ? 77.335 65.156 4.649 1.00 26.99 174 LYS A N 1
ATOM 1331 C CA . LYS A 1 175 ? 76.244 65.246 3.705 1.00 27.86 174 LYS A CA 1
ATOM 1332 C C . LYS A 1 175 ? 75.062 64.308 4.019 1.00 27.16 174 LYS A C 1
ATOM 1333 O O . LYS A 1 175 ? 74.464 63.739 3.121 1.00 29.52 174 LYS A O 1
ATOM 1339 N N . LEU A 1 176 ? 74.752 64.119 5.302 1.00 27.11 175 LEU A N 1
ATOM 1340 C CA . LEU A 1 176 ? 73.584 63.348 5.694 1.00 25.41 175 LEU A CA 1
ATOM 1341 C C . LEU A 1 176 ? 72.320 64.209 5.443 1.00 28.67 175 LEU A C 1
ATOM 1342 O O . LEU A 1 176 ? 72.425 65.446 5.274 1.00 28.96 175 LEU A O 1
ATOM 1347 N N . PRO A 1 177 ? 71.136 63.568 5.334 1.00 28.01 176 PRO A N 1
ATOM 1348 C CA . PRO A 1 177 ? 69.864 64.282 5.160 1.00 29.02 176 PRO A CA 1
ATOM 1349 C C . PRO A 1 177 ? 69.634 65.489 6.070 1.00 28.37 176 PRO A C 1
ATOM 1350 O O . PRO A 1 177 ? 69.161 66.518 5.588 1.00 28.91 176 PRO A O 1
ATOM 1354 N N . VAL A 1 178 ? 70.006 65.371 7.346 1.00 28.97 177 VAL A N 1
ATOM 1355 C CA . VAL A 1 178 ? 69.847 66.437 8.329 1.00 25.99 177 VAL A CA 1
ATOM 1356 C C . VAL A 1 178 ? 71.047 66.635 9.239 1.00 26.32 177 VAL A C 1
ATOM 1357 O O . VAL A 1 178 ? 71.610 65.664 9.741 1.00 26.82 177 VAL A O 1
ATOM 1361 N N . THR A 1 179 ? 71.455 67.881 9.454 1.00 25.06 178 THR A N 1
ATOM 1362 C CA . THR A 1 179 ? 72.378 68.178 10.554 1.00 28.09 178 THR A CA 1
ATOM 1363 C C . THR A 1 179 ? 71.470 68.941 11.519 1.00 26.10 178 THR A C 1
ATOM 1364 O O . THR A 1 179 ? 70.911 69.954 11.142 1.00 24.88 178 THR A O 1
ATOM 1368 N N . LEU A 1 180 ? 71.305 68.460 12.750 1.00 28.90 179 LEU A N 1
ATOM 1369 C CA . LEU A 1 180 ? 70.378 69.110 13.673 1.00 26.55 179 LEU A CA 1
ATOM 1370 C C . LEU A 1 180 ? 71.060 69.848 14.803 1.00 27.44 179 LEU A C 1
ATOM 1371 O O . LEU A 1 180 ? 71.772 69.221 15.575 1.00 30.04 179 LEU A O 1
ATOM 1376 N N . LEU A 1 181 ? 70.800 71.154 14.905 1.00 27.81 180 LEU A N 1
ATOM 1377 C CA A LEU A 1 181 ? 71.298 71.944 16.023 0.50 28.66 180 LEU A CA 1
ATOM 1378 C CA B LEU A 1 181 ? 71.289 71.978 16.009 0.50 27.96 180 LEU A CA 1
ATOM 1379 C C . LEU A 1 181 ? 70.280 71.749 17.152 1.00 28.60 180 LEU A C 1
ATOM 1380 O O . LEU A 1 181 ? 69.095 72.019 16.993 1.00 28.48 180 LEU A O 1
ATOM 1389 N N . TRP A 1 182 ? 70.735 71.255 18.295 1.00 30.55 181 TRP A N 1
ATOM 1390 C CA . TRP A 1 182 ? 69.842 70.975 19.401 1.00 32.55 181 TRP A CA 1
ATOM 1391 C C . TRP A 1 182 ? 70.562 70.998 20.750 1.00 32.83 181 TRP A C 1
ATOM 1392 O O . TRP A 1 182 ? 71.415 70.167 21.016 1.00 28.69 181 TRP A O 1
ATOM 1403 N N . GLU A 1 183 ? 70.138 71.922 21.607 1.00 35.45 182 GLU A N 1
ATOM 1404 C CA . GLU A 1 183 ? 70.699 72.109 22.933 1.00 39.19 182 GLU A CA 1
ATOM 1405 C C . GLU A 1 183 ? 69.912 71.238 23.905 1.00 39.75 182 GLU A C 1
ATOM 1406 O O . GLU A 1 183 ? 69.145 71.720 24.726 1.00 41.55 182 GLU A O 1
ATOM 1412 N N . HIS A 1 184 ? 70.139 69.934 23.801 1.00 39.55 183 HIS A N 1
ATOM 1413 C CA . HIS A 1 184 ? 69.421 68.936 24.625 1.00 40.89 183 HIS A CA 1
ATOM 1414 C C . HIS A 1 184 ? 69.912 68.792 26.077 1.00 42.50 183 HIS A C 1
ATOM 1415 O O . HIS A 1 184 ? 69.192 68.274 26.928 1.00 44.30 183 HIS A O 1
ATOM 1422 N N . ASN A 1 185 ? 71.123 69.266 26.351 1.00 40.95 184 ASN A N 1
ATOM 1423 C CA . ASN A 1 185 ? 71.767 69.192 27.664 1.00 44.10 184 ASN A CA 1
ATOM 1424 C C . ASN A 1 185 ? 71.931 67.778 28.270 1.00 44.16 184 ASN A C 1
ATOM 1425 O O . ASN A 1 185 ? 72.086 67.619 29.479 1.00 44.59 184 ASN A O 1
ATOM 1430 N N . GLU A 1 186 ? 71.974 66.780 27.387 1.00 42.94 185 GLU A N 1
ATOM 1431 C CA . GLU A 1 186 ? 72.189 65.365 27.701 1.00 44.21 185 GLU A CA 1
ATOM 1432 C C . GLU A 1 186 ? 73.661 65.113 27.350 1.00 42.56 185 GLU A C 1
ATOM 1433 O O . GLU A 1 186 ? 73.992 64.324 26.455 1.00 45.69 185 GLU A O 1
ATOM 1435 N N . THR A 1 187 ? 74.525 65.817 28.073 1.00 40.47 186 THR A N 1
ATOM 1436 C CA . THR A 1 187 ? 75.967 65.851 27.840 1.00 39.48 186 THR A CA 1
ATOM 1437 C C . THR A 1 187 ? 76.854 65.246 28.948 1.00 38.76 186 THR A C 1
ATOM 1438 O O . THR A 1 187 ? 78.096 65.275 28.848 1.00 37.20 186 THR A O 1
ATOM 1442 N N . ASP A 1 188 ? 76.252 64.714 30.011 1.00 38.84 187 ASP A N 1
ATOM 1443 C CA . ASP A 1 188 ? 77.039 64.095 31.067 1.00 38.68 187 ASP A CA 1
ATOM 1444 C C . ASP A 1 188 ? 77.826 62.953 30.471 1.00 37.07 187 ASP A C 1
ATOM 1445 O O . ASP A 1 188 ? 77.388 62.326 29.508 1.00 36.37 187 ASP A O 1
ATOM 1450 N N . GLY A 1 189 ? 79.033 62.767 30.976 1.00 34.56 188 GLY A N 1
ATOM 1451 C CA . GLY A 1 189 ? 79.871 61.702 30.521 1.00 37.53 188 GLY A CA 1
ATOM 1452 C C . GLY A 1 189 ? 80.778 61.948 29.327 1.00 38.18 188 GLY A C 1
ATOM 1453 O O . GLY A 1 189 ? 81.707 62.753 29.403 1.00 36.88 188 GLY A O 1
ATOM 1467 N N . PHE A 1 191 ? 80.273 63.359 26.265 1.00 37.29 190 PHE A N 1
ATOM 1468 C CA . PHE A 1 191 ? 80.258 64.680 25.653 1.00 36.01 190 PHE A CA 1
ATOM 1469 C C . PHE A 1 191 ? 81.123 65.626 26.462 1.00 33.58 190 PHE A C 1
ATOM 1470 O O . PHE A 1 191 ? 82.043 66.225 25.923 1.00 33.17 190 PHE A O 1
ATOM 1478 N N . ASP A 1 192 ? 80.828 65.760 27.750 1.00 32.25 191 ASP A N 1
ATOM 1479 C CA . ASP A 1 192 ? 81.629 66.624 28.625 1.00 34.43 191 ASP A CA 1
ATOM 1480 C C . ASP A 1 192 ? 83.102 66.280 28.613 1.00 31.51 191 ASP A C 1
ATOM 1481 O O . ASP A 1 192 ? 83.947 67.159 28.618 1.00 30.36 191 ASP A O 1
ATOM 1486 N N . THR A 1 193 ? 83.404 64.993 28.580 1.00 31.27 192 THR A N 1
ATOM 1487 C CA . THR A 1 193 ? 84.793 64.524 28.569 1.00 30.69 192 THR A CA 1
ATOM 1488 C C . THR A 1 193 ? 85.558 64.931 27.316 1.00 25.60 192 THR A C 1
ATOM 1489 O O . THR A 1 193 ? 86.583 65.585 27.399 1.00 25.14 192 THR A O 1
ATOM 1493 N N . LEU A 1 194 ? 85.002 64.610 26.163 1.00 25.12 193 LEU A N 1
ATOM 1494 C CA . LEU A 1 194 ? 85.663 64.865 24.889 1.00 27.57 193 LEU A CA 1
ATOM 1495 C C . LEU A 1 194 ? 85.640 66.309 24.448 1.00 26.31 193 LEU A C 1
ATOM 1496 O O . LEU A 1 194 ? 86.649 66.854 24.003 1.00 28.39 193 LEU A O 1
ATOM 1501 N N . VAL A 1 195 ? 84.474 66.904 24.539 1.00 25.31 194 VAL A N 1
ATOM 1502 C CA . VAL A 1 195 ? 84.269 68.294 24.146 1.00 25.92 194 VAL A CA 1
ATOM 1503 C C . VAL A 1 195 ? 84.833 69.295 25.150 1.00 25.05 194 VAL A C 1
ATOM 1504 O O . VAL A 1 195 ? 85.743 70.057 24.824 1.00 27.34 194 VAL A O 1
ATOM 1508 N N . HIS A 1 196 ? 84.309 69.311 26.365 1.00 26.37 195 HIS A N 1
ATOM 1509 C CA . HIS A 1 196 ? 84.704 70.353 27.298 1.00 28.05 195 HIS A CA 1
ATOM 1510 C C . HIS A 1 196 ? 86.056 70.126 27.950 1.00 28.26 195 HIS A C 1
ATOM 1511 O O . HIS A 1 196 ? 86.893 71.035 27.964 1.00 29.43 195 HIS A O 1
ATOM 1518 N N . ARG A 1 197 ? 86.270 68.938 28.495 1.00 27.26 196 ARG A N 1
ATOM 1519 C CA . ARG A 1 197 ? 87.524 68.651 29.190 1.00 29.33 196 ARG A CA 1
ATOM 1520 C C . ARG A 1 197 ? 88.717 68.540 28.225 1.00 29.00 196 ARG A C 1
ATOM 1521 O O . ARG A 1 197 ? 89.768 69.102 28.515 1.00 26.63 196 ARG A O 1
ATOM 1529 N N . GLN A 1 198 ? 88.541 67.842 27.093 1.00 28.68 197 GLN A N 1
ATOM 1530 C CA . GLN A 1 198 ? 89.631 67.564 26.144 1.00 28.99 197 GLN A CA 1
ATOM 1531 C C . GLN A 1 198 ? 89.701 68.438 24.897 1.00 29.01 197 GLN A C 1
ATOM 1532 O O . GLN A 1 198 ? 90.705 68.401 24.203 1.00 30.69 197 GLN A O 1
ATOM 1538 N N . GLY A 1 199 ? 88.656 69.199 24.603 1.00 28.20 198 GLY A N 1
ATOM 1539 C CA . GLY A 1 199 ? 88.683 70.118 23.479 1.00 29.23 198 GLY A CA 1
ATOM 1540 C C . GLY A 1 199 ? 88.810 69.454 22.135 1.00 32.14 198 GLY A C 1
ATOM 1541 O O . GLY A 1 199 ? 89.461 69.989 21.234 1.00 36.16 198 GLY A O 1
ATOM 1542 N N . LYS A 1 200 ? 88.165 68.299 22.000 1.00 32.15 199 LYS A N 1
ATOM 1543 C CA . LYS A 1 200 ? 88.199 67.486 20.803 1.00 30.32 199 LYS A CA 1
ATOM 1544 C C . LYS A 1 200 ? 86.918 67.599 19.970 1.00 30.07 199 LYS A C 1
ATOM 1545 O O . LYS A 1 200 ? 85.890 68.213 20.375 1.00 28.78 199 LYS A O 1
ATOM 1551 N N . THR A 1 201 ? 87.023 67.059 18.760 1.00 30.57 200 THR A N 1
ATOM 1552 C CA . THR A 1 201 ? 85.906 66.996 17.808 1.00 28.89 200 THR A CA 1
ATOM 1553 C C . THR A 1 201 ? 85.135 65.734 18.130 1.00 27.92 200 THR A C 1
ATOM 1554 O O . THR A 1 201 ? 85.689 64.652 18.085 1.00 27.01 200 THR A O 1
ATOM 1558 N N . PHE A 1 202 ? 83.891 65.883 18.586 1.00 29.35 201 PHE A N 1
ATOM 1559 C CA . PHE A 1 202 ? 83.046 64.746 18.899 1.00 27.93 201 PHE A CA 1
ATOM 1560 C C . PHE A 1 202 ? 81.833 64.802 17.979 1.00 27.84 201 PHE A C 1
ATOM 1561 O O . PHE A 1 202 ? 81.088 65.790 18.018 1.00 27.13 201 PHE A O 1
ATOM 1569 N N . ILE A 1 203 ? 81.657 63.753 17.168 1.00 27.57 202 ILE A N 1
ATOM 1570 C CA . ILE A 1 203 ? 80.579 63.644 16.174 1.00 26.16 202 ILE A CA 1
ATOM 1571 C C . ILE A 1 203 ? 79.702 62.422 16.474 1.00 29.37 202 ILE A C 1
ATOM 1572 O O . ILE A 1 203 ? 80.196 61.325 16.687 1.00 26.08 202 ILE A O 1
ATOM 1577 N N . CYS A 1 204 ? 78.389 62.667 16.550 1.00 32.68 203 CYS A N 1
ATOM 1578 C CA A CYS A 1 204 ? 77.410 61.659 16.879 0.50 33.00 203 CYS A CA 1
ATOM 1579 C CA B CYS A 1 204 ? 77.395 61.634 16.856 0.50 32.46 203 CYS A CA 1
ATOM 1580 C C . CYS A 1 204 ? 76.417 61.493 15.723 1.00 31.56 203 CYS A C 1
ATOM 1581 O O . CYS A 1 204 ? 75.635 62.404 15.462 1.00 31.07 203 CYS A O 1
ATOM 1586 N N . THR A 1 205 ? 76.472 60.350 15.040 1.00 32.05 204 THR A N 1
ATOM 1587 C CA . THR A 1 205 ? 75.561 60.047 13.932 1.00 33.95 204 THR A CA 1
ATOM 1588 C C . THR A 1 205 ? 74.390 59.306 14.574 1.00 32.01 204 THR A C 1
ATOM 1589 O O . THR A 1 205 ? 74.604 58.466 15.429 1.00 35.33 204 THR A O 1
ATOM 1593 N N . GLU A 1 206 ? 73.168 59.611 14.160 1.00 31.95 205 GLU A N 1
ATOM 1594 C CA . GLU A 1 206 ? 71.977 59.067 14.823 1.00 29.57 205 GLU A CA 1
ATOM 1595 C C . GLU A 1 206 ? 71.286 57.954 14.081 1.00 32.03 205 GLU A C 1
ATOM 1596 O O . GLU A 1 206 ? 70.921 58.119 12.918 1.00 34.65 205 GLU A O 1
ATOM 1602 N N . PHE A 1 207 ? 71.093 56.845 14.807 1.00 35.44 206 PHE A N 1
ATOM 1603 C CA . PHE A 1 207 ? 70.436 55.621 14.333 1.00 35.93 206 PHE A CA 1
ATOM 1604 C C . PHE A 1 207 ? 69.182 55.387 15.175 1.00 37.15 206 PHE A C 1
ATOM 1605 O O . PHE A 1 207 ? 69.276 55.306 16.407 1.00 37.94 206 PHE A O 1
ATOM 1613 N N . GLY A 1 208 ? 68.021 55.355 14.513 1.00 37.32 207 GLY A N 1
ATOM 1614 C CA . GLY A 1 208 ? 66.721 55.082 15.156 1.00 39.49 207 GLY A CA 1
ATOM 1615 C C . GLY A 1 208 ? 66.339 53.646 14.833 1.00 41.09 207 GLY A C 1
ATOM 1616 O O . GLY A 1 208 ? 66.985 53.008 14.007 1.00 42.40 207 GLY A O 1
ATOM 1617 N N . GLY A 1 209 ? 65.300 53.134 15.488 1.00 43.98 208 GLY A N 1
ATOM 1618 C CA . GLY A 1 209 ? 64.825 51.768 15.247 1.00 45.83 208 GLY A CA 1
ATOM 1619 C C . GLY A 1 209 ? 63.922 51.541 14.053 1.00 47.89 208 GLY A C 1
ATOM 1620 O O . GLY A 1 209 ? 63.517 50.411 13.826 1.00 50.01 208 GLY A O 1
ATOM 1621 N N . GLY A 1 210 ? 63.574 52.594 13.311 1.00 52.20 209 GLY A N 1
ATOM 1622 C CA . GLY A 1 210 ? 62.715 52.484 12.113 1.00 52.77 209 GLY A CA 1
ATOM 1623 C C . GLY A 1 210 ? 63.523 52.242 10.844 1.00 54.28 209 GLY A C 1
ATOM 1624 O O . GLY A 1 210 ? 63.076 52.577 9.736 1.00 56.74 209 GLY A O 1
ATOM 1625 N N . LEU A 1 217 ? 70.686 52.374 5.474 1.00 42.82 216 LEU A N 1
ATOM 1626 C CA . LEU A 1 217 ? 72.052 52.008 5.891 1.00 43.10 216 LEU A CA 1
ATOM 1627 C C . LEU A 1 217 ? 73.126 52.313 4.806 1.00 41.70 216 LEU A C 1
ATOM 1628 O O . LEU A 1 217 ? 74.310 52.481 5.134 1.00 43.60 216 LEU A O 1
ATOM 1633 N N . THR A 1 218 ? 72.733 52.411 3.536 1.00 38.97 217 THR A N 1
ATOM 1634 C CA . THR A 1 218 ? 73.666 52.843 2.493 1.00 36.55 217 THR A CA 1
ATOM 1635 C C . THR A 1 218 ? 73.821 54.389 2.632 1.00 36.08 217 THR A C 1
ATOM 1636 O O . THR A 1 218 ? 74.880 54.942 2.331 1.00 34.68 217 THR A O 1
ATOM 1640 N N . ILE A 1 219 ? 72.782 55.071 3.130 1.00 35.05 218 ILE A N 1
ATOM 1641 C CA . ILE A 1 219 ? 72.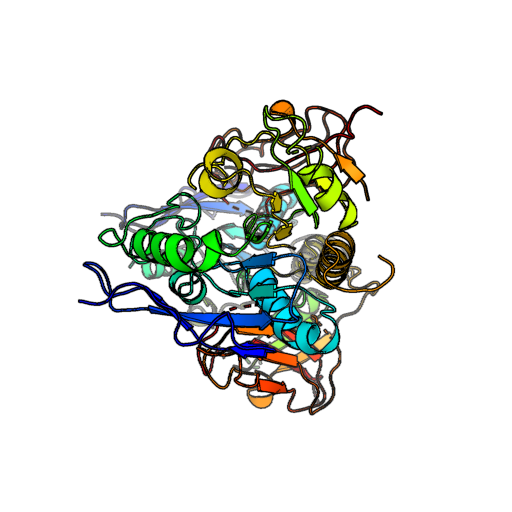861 56.511 3.417 1.00 34.05 218 ILE A CA 1
ATOM 1642 C C . ILE A 1 219 ? 73.974 56.781 4.444 1.00 33.64 218 ILE A C 1
ATOM 1643 O O . ILE A 1 219 ? 74.841 57.650 4.221 1.00 31.58 218 ILE A O 1
ATOM 1648 N N . TYR A 1 220 ? 73.956 56.010 5.532 1.00 33.77 219 TYR A N 1
ATOM 1649 C CA . TYR A 1 220 ? 74.958 56.103 6.601 1.00 35.46 219 TYR A CA 1
ATOM 1650 C C . TYR A 1 220 ? 76.351 55.780 6.132 1.00 34.79 219 TYR A C 1
ATOM 1651 O O . TYR A 1 220 ? 77.302 56.470 6.529 1.00 36.66 219 TYR A O 1
ATOM 1660 N N . GLU A 1 221 ? 76.477 54.719 5.321 1.00 34.69 220 GLU A N 1
ATOM 1661 C CA . GLU A 1 221 ? 77.749 54.354 4.678 1.00 33.98 220 GLU A CA 1
ATOM 1662 C C . GLU A 1 221 ? 78.345 55.485 3.877 1.00 32.56 220 GLU A C 1
ATOM 1663 O O . GLU A 1 221 ? 79.538 55.762 3.995 1.00 32.12 220 GLU A O 1
ATOM 1669 N N . ALA A 1 222 ? 77.525 56.075 3.002 1.00 31.77 221 ALA A N 1
ATOM 1670 C CA . ALA A 1 222 ? 77.976 57.170 2.141 1.00 31.67 221 ALA A CA 1
ATOM 1671 C C . ALA A 1 222 ? 78.331 58.405 2.988 1.00 30.82 221 ALA A C 1
ATOM 1672 O O . ALA A 1 222 ? 79.307 59.105 2.683 1.00 31.09 221 ALA A O 1
ATOM 1674 N N . GLY A 1 223 ? 77.521 58.648 4.022 1.00 31.30 222 GLY A N 1
ATOM 1675 C CA . GLY A 1 223 ? 77.698 59.724 4.963 1.00 29.81 222 GLY A CA 1
ATOM 1676 C C . GLY A 1 223 ? 79.021 59.629 5.682 1.00 28.55 222 GLY A C 1
ATOM 1677 O O . GLY A 1 223 ? 79.779 60.584 5.709 1.00 30.11 222 GLY A O 1
ATOM 1678 N N . VAL A 1 224 ? 79.292 58.468 6.264 1.00 30.83 223 VAL A N 1
ATOM 1679 C CA . VAL A 1 224 ? 80.539 58.258 7.000 1.00 31.01 223 VAL A CA 1
ATOM 1680 C C . VAL A 1 224 ? 81.762 58.315 6.090 1.00 29.64 223 VAL A C 1
ATOM 1681 O O . VAL A 1 224 ? 82.788 58.848 6.494 1.00 28.45 223 VAL A O 1
ATOM 1685 N N . ARG A 1 225 ? 81.637 57.844 4.846 1.00 31.36 224 ARG A N 1
ATOM 1686 C CA . ARG A 1 225 ? 82.707 57.986 3.856 1.00 30.29 224 ARG A CA 1
ATOM 1687 C C . ARG A 1 225 ? 82.994 59.460 3.535 1.00 29.42 224 ARG A C 1
ATOM 1688 O O . ARG A 1 225 ? 84.150 59.849 3.439 1.00 27.07 224 ARG A O 1
ATOM 1696 N N . ASN A 1 226 ? 81.944 60.261 3.327 1.00 29.11 225 ASN A N 1
ATOM 1697 C CA . ASN A 1 226 ? 82.095 61.707 3.106 1.00 27.95 225 ASN A CA 1
ATOM 1698 C C . ASN A 1 226 ? 82.806 62.366 4.312 1.00 28.34 225 ASN A C 1
ATOM 1699 O O . ASN A 1 226 ? 83.697 63.211 4.137 1.00 29.36 225 ASN A O 1
ATOM 1704 N N . GLY A 1 227 ? 82.425 61.934 5.516 1.00 26.15 226 GLY A N 1
ATOM 1705 C CA . GLY A 1 227 ? 83.026 62.424 6.754 1.00 29.60 226 GLY A CA 1
ATOM 1706 C C . GLY A 1 227 ? 84.500 62.121 6.807 1.00 28.83 226 GLY A C 1
ATOM 1707 O O . GLY A 1 227 ? 85.289 63.001 7.137 1.00 28.89 226 GLY A O 1
ATOM 1708 N N . L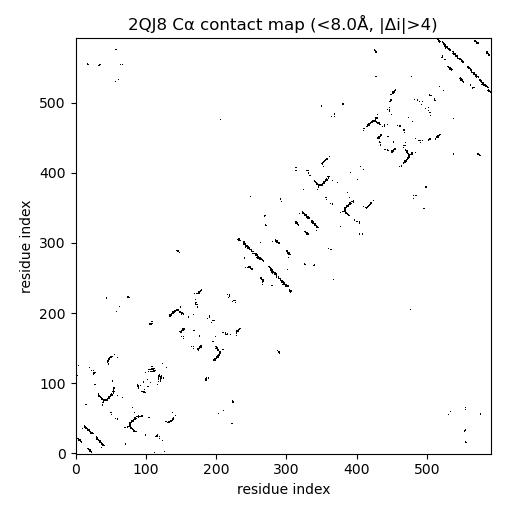EU A 1 228 ? 84.867 60.883 6.447 1.00 29.50 227 LEU A N 1
ATOM 1709 C CA . LEU A 1 228 ? 86.276 60.448 6.408 1.00 29.46 227 LEU A CA 1
ATOM 1710 C C . LEU A 1 228 ? 87.112 61.207 5.398 1.00 28.32 227 LEU A C 1
ATOM 1711 O O . LEU A 1 228 ? 88.264 61.519 5.668 1.00 28.03 227 LEU A O 1
ATOM 1716 N N . ILE A 1 229 ? 86.515 61.493 4.244 1.00 30.10 228 ILE A N 1
ATOM 1717 C CA . ILE A 1 229 ? 87.121 62.325 3.227 1.00 29.68 228 ILE A CA 1
ATOM 1718 C C . ILE A 1 229 ? 87.348 63.728 3.793 1.00 32.82 228 ILE A C 1
ATOM 1719 O O . ILE A 1 229 ? 88.465 64.230 3.756 1.00 33.73 228 ILE A O 1
ATOM 1724 N N . ALA A 1 230 ? 86.314 64.321 4.386 1.00 33.77 229 ALA A N 1
ATOM 1725 C CA . ALA A 1 230 ? 86.424 65.644 5.017 1.00 33.70 229 ALA A CA 1
ATOM 1726 C C . ALA A 1 230 ? 87.502 65.712 6.123 1.00 34.33 229 ALA A C 1
ATOM 1727 O O . ALA A 1 230 ? 88.063 66.760 6.383 1.00 34.05 229 ALA A O 1
ATOM 1729 N N . LEU A 1 231 ? 87.779 64.593 6.775 1.00 35.01 230 LEU A N 1
ATOM 1730 C CA . LEU A 1 231 ? 88.825 64.539 7.798 1.00 35.41 230 LEU A CA 1
ATOM 1731 C C . LEU A 1 231 ? 90.224 64.278 7.210 1.00 35.72 230 LEU A C 1
ATOM 1732 O O . LEU A 1 231 ? 91.188 64.258 7.957 1.00 38.44 230 LEU A O 1
ATOM 1737 N N . GLY A 1 232 ? 90.338 64.081 5.894 1.00 33.04 231 GLY A N 1
ATOM 1738 C CA . GLY A 1 232 ? 91.595 63.787 5.254 1.00 32.87 231 GLY A CA 1
ATOM 1739 C C . GLY A 1 232 ? 92.142 62.384 5.448 1.00 33.13 231 GLY A C 1
ATOM 1740 O O . GLY A 1 232 ? 93.331 62.167 5.227 1.00 35.17 231 GLY A O 1
ATOM 1741 N N . LEU A 1 233 ? 91.289 61.427 5.810 1.00 29.69 232 LEU A N 1
ATOM 1742 C CA . LEU A 1 233 ? 91.714 60.049 6.069 1.00 28.98 232 LEU A CA 1
ATOM 1743 C C . LEU A 1 233 ? 91.502 59.093 4.896 1.00 28.20 232 LEU A C 1
ATOM 1744 O O . LEU A 1 233 ? 92.175 58.092 4.807 1.00 28.88 232 LEU A O 1
ATOM 1749 N N . VAL A 1 234 ? 90.549 59.401 4.033 1.00 29.99 233 VAL A N 1
ATOM 1750 C CA . VAL A 1 234 ? 90.228 58.618 2.849 1.00 30.60 233 VAL A CA 1
ATOM 1751 C C . VAL A 1 234 ? 90.199 59.627 1.705 1.00 32.31 233 VAL A C 1
ATOM 1752 O O . VAL A 1 234 ? 89.719 60.749 1.866 1.00 33.15 233 VAL A O 1
ATOM 1756 N N . LYS A 1 235 ? 90.751 59.264 0.561 1.00 34.42 234 LYS A N 1
ATOM 1757 C CA . LYS A 1 235 ? 90.767 60.166 -0.590 1.00 36.58 234 LYS A CA 1
ATOM 1758 C C . LYS A 1 235 ? 89.558 59.858 -1.467 1.00 38.29 234 LYS A C 1
ATOM 1759 O O . LYS A 1 235 ? 89.174 58.690 -1.638 1.00 40.87 234 LYS A O 1
ATOM 1761 N N . GLY A 1 236 ? 88.953 60.894 -2.023 1.00 39.30 235 GLY A N 1
ATOM 1762 C CA . GLY A 1 236 ? 87.815 60.699 -2.905 1.00 39.71 235 GLY A CA 1
ATOM 1763 C C . GLY A 1 236 ? 87.126 62.008 -3.141 1.00 41.93 235 GLY A C 1
ATOM 1764 O O . GLY A 1 236 ? 87.738 63.068 -2.953 1.00 44.43 235 GLY A O 1
ATOM 1765 N N . LYS A 1 237 ? 85.876 61.923 -3.605 1.00 42.84 236 LYS A N 1
ATOM 1766 C CA . LYS A 1 237 ? 85.000 63.081 -3.836 1.00 43.19 236 LYS A CA 1
ATOM 1767 C C . LYS A 1 237 ? 83.717 62.747 -3.105 1.00 45.36 236 LYS A C 1
ATOM 1768 O O . LYS A 1 237 ? 83.030 61.773 -3.469 1.00 46.94 236 LYS A O 1
ATOM 1774 N N . ALA A 1 238 ? 83.401 63.525 -2.066 1.00 45.99 237 ALA A N 1
ATOM 1775 C CA . ALA A 1 238 ? 82.196 63.294 -1.277 1.00 45.77 237 ALA A CA 1
ATOM 1776 C C . ALA A 1 238 ? 80.917 63.718 -2.025 1.00 46.72 237 ALA A C 1
ATOM 1777 O O . ALA A 1 238 ? 79.967 62.925 -2.183 1.00 48.52 237 ALA A O 1
ATOM 1779 N N . GLY A 1 249 ? 71.004 67.700 1.735 1.00 31.38 248 GLY A N 1
ATOM 1780 C CA . GLY A 1 249 ? 71.493 68.111 3.057 1.00 31.51 248 GLY A CA 1
ATOM 1781 C C . GLY A 1 249 ? 70.765 69.335 3.607 1.00 33.30 248 GLY A C 1
ATOM 1782 O O . GLY A 1 249 ? 70.783 70.400 2.970 1.00 36.32 248 GLY A O 1
ATOM 1783 N N . GLN A 1 250 ? 70.121 69.197 4.774 1.00 31.07 249 GLN A N 1
ATOM 1784 C CA . GLN A 1 250 ? 69.410 70.301 5.421 1.00 30.98 249 GLN A CA 1
ATOM 1785 C C . GLN A 1 250 ? 70.002 70.535 6.795 1.00 30.07 249 GLN A C 1
ATOM 1786 O O . GLN A 1 250 ? 70.326 69.582 7.497 1.00 28.15 249 GLN A O 1
ATOM 1792 N N . THR A 1 251 ? 70.112 71.803 7.173 1.00 28.80 250 THR A N 1
ATOM 1793 C CA . THR A 1 251 ? 70.540 72.193 8.510 1.00 30.20 250 THR A CA 1
ATOM 1794 C C . THR A 1 251 ? 69.299 72.731 9.235 1.00 27.63 250 THR A C 1
ATOM 1795 O O . THR A 1 251 ? 68.710 73.757 8.848 1.00 27.69 250 THR A O 1
ATOM 1799 N N . LEU A 1 252 ? 68.910 72.019 10.287 1.00 27.88 251 LEU A N 1
ATOM 1800 C CA . LEU A 1 252 ? 67.683 72.296 11.028 1.00 24.87 251 LEU A CA 1
ATOM 1801 C C . LEU A 1 252 ? 68.028 72.511 12.493 1.00 24.03 251 LEU A C 1
ATOM 1802 O O . LEU A 1 252 ? 69.124 72.172 12.917 1.00 25.38 251 LEU A O 1
ATOM 1807 N N . GLU A 1 253 ? 67.111 73.126 13.234 1.00 27.04 252 GLU A N 1
ATOM 1808 C CA . GLU A 1 253 ? 67.270 73.308 14.681 1.00 28.90 252 GLU A CA 1
ATOM 1809 C C . GLU A 1 253 ? 65.979 72.955 15.379 1.00 27.45 252 GLU A C 1
ATOM 1810 O O . GLU A 1 253 ? 64.891 73.139 14.818 1.00 29.39 252 GLU A O 1
ATOM 1816 N N . THR A 1 254 ? 66.127 72.482 16.608 1.00 28.02 253 THR A N 1
ATOM 1817 C CA A THR A 1 254 ? 64.985 72.104 17.437 0.50 29.21 253 THR A CA 1
ATOM 1818 C CA B THR A 1 254 ? 65.043 72.015 17.465 0.50 28.98 253 THR A CA 1
ATOM 1819 C C . THR A 1 254 ? 65.125 72.798 18.776 1.00 30.61 253 THR A C 1
ATOM 1820 O O . THR A 1 254 ? 66.190 72.785 19.383 1.00 30.02 253 THR A O 1
ATOM 1827 N N . THR A 1 255 ? 64.028 73.459 19.183 1.00 32.95 254 THR A N 1
ATOM 1828 C CA . THR A 1 255 ? 63.916 74.214 20.457 1.00 34.77 254 THR A CA 1
ATOM 1829 C C . THR A 1 255 ? 62.821 73.539 21.277 1.00 36.08 254 THR A C 1
ATOM 1830 O O . THR A 1 255 ? 62.115 72.672 20.753 1.00 35.90 254 THR A O 1
ATOM 1834 N N . SER A 1 256 ? 62.663 73.936 22.545 1.00 35.65 255 SER A N 1
ATOM 1835 C CA . SER A 1 256 ? 61.681 73.282 23.447 1.00 35.99 255 SER A CA 1
ATOM 1836 C C . SER A 1 256 ? 60.252 73.159 22.926 1.00 33.28 255 SER A C 1
ATOM 1837 O O . SER A 1 256 ? 59.645 72.110 23.104 1.00 35.23 255 SER A O 1
ATOM 1840 N N . SER A 1 257 ? 59.753 74.163 22.212 1.00 31.28 256 SER A N 1
ATOM 1841 C CA . SER A 1 257 ? 58.397 74.080 21.631 1.00 33.17 256 SER A CA 1
ATOM 1842 C C . SER A 1 257 ? 58.232 72.994 20.505 1.00 32.81 256 SER A C 1
ATOM 1843 O O . SER A 1 257 ? 57.101 72.636 20.146 1.00 30.05 256 SER A O 1
ATOM 1846 N N . ASP A 1 258 ? 59.363 72.504 19.977 1.00 31.41 257 ASP A N 1
ATOM 1847 C CA . ASP A 1 258 ? 59.413 71.490 18.949 1.00 32.17 257 ASP A CA 1
ATOM 1848 C C . ASP A 1 258 ? 59.475 70.069 19.506 1.00 32.53 257 ASP A C 1
ATOM 1849 O O . ASP A 1 258 ? 59.400 69.116 18.730 1.00 31.37 257 ASP A O 1
ATOM 1854 N N . GLN A 1 259 ? 59.664 69.929 20.821 1.00 32.80 258 GLN A N 1
ATOM 1855 C CA . GLN A 1 259 ? 59.748 68.634 21.481 1.00 33.47 258 GLN A CA 1
ATOM 1856 C C . GLN A 1 259 ? 58.375 68.331 22.040 1.00 33.17 258 GLN A C 1
ATOM 1857 O O . GLN A 1 259 ? 58.015 68.814 23.103 1.00 33.80 258 GLN A O 1
ATOM 1863 N N . LEU A 1 260 ? 57.600 67.537 21.309 1.00 31.38 259 LEU A N 1
ATOM 1864 C CA . LEU A 1 260 ? 56.236 67.244 21.701 1.00 29.47 259 LEU A CA 1
ATOM 1865 C C . LEU A 1 260 ? 56.203 66.065 22.713 1.00 29.87 259 LEU A C 1
ATOM 1866 O O . LEU A 1 260 ? 56.868 65.044 22.532 1.00 28.36 259 LEU A O 1
ATOM 1871 N N . LYS A 1 261 ? 55.415 66.244 23.766 1.00 31.37 260 LYS A N 1
ATOM 1872 C CA . LYS A 1 261 ? 55.281 65.285 24.862 1.00 32.24 260 LYS A CA 1
ATOM 1873 C C . LYS A 1 261 ? 53.820 64.854 25.022 1.00 30.81 260 LYS A C 1
ATOM 1874 O O . LYS A 1 261 ? 52.915 65.572 24.632 1.00 32.16 260 LYS A O 1
ATOM 1878 N N . SER A 1 262 ? 53.604 63.657 25.556 1.00 30.41 261 SER A N 1
ATOM 1879 C CA . SER A 1 262 ? 52.284 63.172 25.844 1.00 30.50 261 SER A CA 1
ATOM 1880 C C . SER A 1 262 ? 51.815 63.883 27.124 1.00 30.35 261 SER A C 1
ATOM 1881 O O . SER A 1 262 ? 52.590 64.017 28.064 1.00 30.07 261 SER A O 1
ATOM 1884 N N . PRO A 1 263 ? 50.547 64.317 27.176 1.00 28.66 262 PRO A N 1
ATOM 1885 C CA . PRO A 1 263 ? 50.058 64.988 28.375 1.00 30.42 262 PRO A CA 1
ATOM 1886 C C . PRO A 1 263 ? 49.668 64.020 29.506 1.00 30.40 262 PRO A C 1
ATOM 1887 O O . PRO A 1 263 ? 49.450 64.463 30.635 1.00 33.43 262 PRO A O 1
ATOM 1891 N N . SER A 1 264 ? 49.527 62.731 29.185 1.00 31.09 263 SER A N 1
ATOM 1892 C CA . SER A 1 264 ? 49.094 61.704 30.131 1.00 30.12 263 SER A CA 1
ATOM 1893 C C . SER A 1 264 ? 49.541 60.346 29.609 1.00 29.45 263 SER A C 1
ATOM 1894 O O . SER A 1 264 ? 50.038 60.272 28.490 1.00 29.55 263 SER A O 1
ATOM 1897 N N . PRO A 1 265 ? 49.468 59.288 30.438 1.00 27.38 264 PRO A N 1
ATOM 1898 C CA . PRO A 1 265 ? 49.864 57.989 29.915 1.00 26.22 264 PRO A CA 1
ATOM 1899 C C . PRO A 1 265 ? 48.819 57.382 28.973 1.00 24.98 264 PRO A C 1
ATOM 1900 O O . PRO A 1 265 ? 47.640 57.656 29.106 1.00 23.40 264 PRO A O 1
ATOM 1904 N N . GLY A 1 266 ? 49.278 56.570 28.023 1.00 24.40 265 GLY A N 1
ATOM 1905 C CA . GLY A 1 266 ? 48.378 55.904 27.061 1.00 24.49 265 GLY A CA 1
ATOM 1906 C C . GLY A 1 266 ? 49.155 55.236 25.936 1.00 23.95 265 GLY A C 1
ATOM 1907 O O . GLY A 1 266 ? 50.379 55.120 26.007 1.00 22.16 265 GLY A O 1
ATOM 1908 N N . ILE A 1 267 ? 48.454 54.835 24.877 1.00 24.05 266 ILE A N 1
ATOM 1909 C CA . ILE A 1 267 ? 49.121 54.279 23.684 1.00 22.69 266 ILE A CA 1
ATOM 1910 C C . ILE A 1 267 ? 49.330 55.422 22.693 1.00 22.59 266 ILE A C 1
ATOM 1911 O O . ILE A 1 267 ? 48.368 56.030 22.229 1.00 23.63 266 ILE A O 1
ATOM 1916 N N . PHE A 1 268 ? 50.588 55.743 22.401 1.00 21.00 267 PHE A N 1
ATOM 1917 C CA . PHE A 1 268 ? 50.893 56.779 21.447 1.00 21.80 267 PHE A CA 1
ATOM 1918 C C . PHE A 1 268 ? 50.792 56.147 20.074 1.00 20.74 267 PHE A C 1
ATOM 1919 O O . PHE A 1 268 ? 51.308 55.063 19.874 1.00 22.11 267 PHE A O 1
ATOM 1927 N N . GLU A 1 269 ? 50.139 56.838 19.153 1.00 21.73 268 GLU A N 1
ATOM 1928 C CA . GLU A 1 269 ? 50.021 56.412 17.776 1.00 22.42 268 GLU A CA 1
ATOM 1929 C C . GLU A 1 269 ? 50.599 57.522 16.906 1.00 22.82 268 GLU A C 1
ATOM 1930 O O . GLU A 1 269 ? 50.014 58.597 16.869 1.00 22.80 268 GLU A O 1
ATOM 1936 N N . PRO A 1 270 ? 51.707 57.261 16.178 1.00 22.70 269 PRO A N 1
ATOM 1937 C CA . PRO A 1 270 ? 52.197 58.308 15.296 1.00 23.88 269 PRO A CA 1
ATOM 1938 C C . PRO A 1 270 ? 51.215 58.595 14.128 1.00 23.60 269 PRO A C 1
ATOM 1939 O O . PRO A 1 270 ? 50.533 57.701 13.657 1.00 25.75 269 PRO A O 1
ATOM 1943 N N . ARG A 1 271 ? 51.136 59.852 13.732 1.00 24.90 270 ARG A N 1
ATOM 1944 C CA . ARG A 1 271 ? 50.291 60.307 12.617 1.00 26.01 270 ARG A CA 1
ATOM 1945 C C . ARG A 1 271 ? 51.124 61.072 11.543 1.00 28.19 270 ARG A C 1
ATOM 1946 O O . ARG A 1 271 ? 50.583 61.807 10.746 1.00 32.36 270 ARG A O 1
ATOM 1954 N N . CYS A 1 272 ? 52.441 60.855 11.513 1.00 28.02 271 CYS A N 1
ATOM 1955 C CA . CYS A 1 272 ? 53.321 61.464 10.530 1.00 30.50 271 CYS A CA 1
ATOM 1956 C C . CYS A 1 272 ? 54.619 60.671 10.520 1.00 30.88 271 CYS A C 1
ATOM 1957 O O . CYS A 1 272 ? 54.899 59.906 11.453 1.00 32.39 271 CYS A O 1
ATOM 1960 N N . SER A 1 273 ? 55.390 60.829 9.450 1.00 30.82 272 SER A N 1
ATOM 1961 C CA . SER A 1 273 ? 56.646 60.108 9.248 1.00 29.01 272 SER A CA 1
ATOM 1962 C C . SER A 1 273 ? 57.838 61.025 9.280 1.00 27.23 272 SER A C 1
ATOM 1963 O O . SER A 1 273 ? 57.690 62.223 9.093 1.00 27.89 272 SER A O 1
ATOM 1966 N N . VAL A 1 274 ? 59.030 60.459 9.505 1.00 25.22 273 VAL A N 1
ATOM 1967 C CA . VAL A 1 274 ? 60.267 61.252 9.497 1.00 26.69 273 VAL A CA 1
ATOM 1968 C C . VAL A 1 274 ? 60.379 61.949 8.128 1.00 24.74 273 VAL A C 1
ATOM 1969 O O . VAL A 1 274 ? 60.007 61.373 7.132 1.00 25.69 273 VAL A O 1
ATOM 1981 N N . ASP A 1 276 ? 58.484 64.463 7.081 1.00 29.36 275 ASP A N 1
ATOM 1982 C CA . ASP A 1 276 ? 57.260 65.153 6.724 1.00 27.96 275 ASP A CA 1
ATOM 1983 C C . ASP A 1 276 ? 57.368 66.586 7.187 1.00 28.95 275 ASP A C 1
ATOM 1984 O O . ASP A 1 276 ? 57.898 66.853 8.267 1.00 27.27 275 ASP A O 1
ATOM 1989 N N . GLU A 1 277 ? 56.829 67.491 6.371 1.00 29.69 276 GLU A N 1
ATOM 1990 C CA . GLU A 1 277 ? 56.759 68.912 6.672 1.00 30.76 276 GLU A CA 1
ATOM 1991 C C . GLU A 1 277 ? 55.335 69.123 7.178 1.00 30.84 276 GLU A C 1
ATOM 1992 O O . GLU A 1 277 ? 54.373 68.894 6.424 1.00 33.17 276 GLU A O 1
ATOM 1998 N N . VAL A 1 278 ? 55.192 69.503 8.452 1.00 28.12 277 VAL A N 1
ATOM 1999 C CA . VAL A 1 278 ? 53.879 69.699 9.073 1.00 27.67 277 VAL A CA 1
ATOM 2000 C C . VAL A 1 278 ? 53.600 71.195 9.308 1.00 29.06 277 VAL A C 1
ATOM 2001 O O . VAL A 1 278 ? 54.532 71.984 9.469 1.00 28.41 277 VAL A O 1
ATOM 2005 N N . GLU A 1 279 ? 52.326 71.578 9.241 1.00 28.84 278 GLU A N 1
ATOM 2006 C CA . GLU A 1 279 ? 51.902 72.961 9.474 1.00 30.00 278 GLU A CA 1
ATOM 2007 C C . GLU A 1 279 ? 51.631 73.138 10.956 1.00 28.93 278 GLU A C 1
ATOM 2008 O O . GLU A 1 279 ? 51.422 72.167 11.673 1.00 27.31 278 GLU A O 1
ATOM 2014 N N . GLN A 1 280 ? 51.624 74.387 11.396 1.00 29.56 279 GLN A N 1
ATOM 2015 C CA . GLN A 1 280 ? 51.331 74.744 12.770 1.00 30.49 279 GLN A CA 1
ATOM 2016 C C . GLN A 1 280 ? 49.929 74.222 13.089 1.00 29.69 279 GLN A C 1
ATOM 2017 O O . GLN A 1 280 ? 48.986 74.487 12.348 1.00 31.30 279 GLN A O 1
ATOM 2023 N N . GLY A 1 281 ? 49.801 73.472 14.177 1.00 29.06 280 GLY A N 1
ATOM 2024 C CA . GLY A 1 281 ? 48.531 72.870 14.564 1.00 28.06 280 GLY A CA 1
ATOM 2025 C C . GLY A 1 281 ? 48.234 71.476 14.018 1.00 28.40 280 GLY A C 1
ATOM 2026 O O . GLY A 1 281 ? 47.252 70.898 14.421 1.00 26.34 280 GLY A O 1
ATOM 2027 N N . ASP A 1 282 ? 49.047 70.930 13.107 1.00 27.05 281 ASP A N 1
ATOM 2028 C CA . ASP A 1 282 ? 48.799 69.575 12.587 1.00 25.77 281 ASP A CA 1
ATOM 2029 C C . ASP A 1 282 ? 48.952 68.527 13.671 1.00 27.48 281 ASP A C 1
ATOM 2030 O O . ASP A 1 282 ? 49.844 68.638 14.523 1.00 24.18 281 ASP A O 1
ATOM 2035 N N . VAL A 1 283 ? 48.091 67.509 13.622 1.00 26.61 282 VAL A N 1
ATOM 2036 C CA . VAL A 1 283 ? 48.165 66.387 14.557 1.00 27.22 282 VAL A CA 1
ATOM 2037 C C . VAL A 1 283 ? 49.380 65.544 14.146 1.00 28.64 282 VAL A C 1
ATOM 2038 O O . VAL A 1 283 ? 49.453 65.056 13.008 1.00 27.05 282 VAL A O 1
ATOM 2042 N N . VAL A 1 284 ? 50.338 65.435 15.062 1.00 25.57 283 VAL A N 1
ATOM 2043 C CA . VAL A 1 284 ? 51.559 64.673 14.858 1.00 27.69 283 VAL A CA 1
ATOM 2044 C C . VAL A 1 284 ? 51.352 63.243 15.381 1.00 25.96 283 VAL A C 1
ATOM 2045 O O . VAL A 1 284 ? 51.911 62.314 14.837 1.00 27.70 283 VAL A O 1
ATOM 2049 N N . GLY A 1 285 ? 50.527 63.086 16.412 1.00 25.91 284 GLY A N 1
ATOM 2050 C CA . GLY A 1 285 ? 50.176 61.795 16.944 1.00 24.66 284 GLY A CA 1
ATOM 2051 C C . GLY A 1 285 ? 48.946 61.883 17.813 1.00 23.54 284 GLY A C 1
ATOM 2052 O O . GLY A 1 285 ? 48.451 62.977 18.109 1.00 24.86 284 GLY A O 1
ATOM 2053 N N . VAL A 1 286 ? 48.443 60.720 18.188 1.00 23.38 285 VAL A N 1
ATOM 2054 C CA A VAL A 1 286 ? 47.251 60.581 19.007 0.50 22.81 285 VAL A CA 1
ATOM 2055 C CA B VAL A 1 286 ? 47.274 60.633 19.058 0.50 22.14 285 VAL A CA 1
ATOM 2056 C C . VAL A 1 286 ? 47.571 59.697 20.220 1.00 23.24 285 VAL A C 1
ATOM 2057 O O . VAL A 1 286 ? 48.312 58.733 20.086 1.00 23.14 285 VAL A O 1
ATOM 2064 N N . LEU A 1 287 ? 47.000 60.024 21.376 1.00 23.99 286 LEU A N 1
ATOM 2065 C CA . LEU A 1 287 ? 47.200 59.258 22.583 1.00 23.52 286 LEU A CA 1
ATOM 2066 C C . LEU A 1 287 ? 45.878 58.575 22.929 1.00 21.47 286 LEU A C 1
ATOM 2067 O O . LEU A 1 287 ? 44.850 59.218 23.087 1.00 22.73 286 LEU A O 1
ATOM 2072 N N . HIS A 1 288 ? 45.910 57.253 22.994 1.00 23.68 287 HIS A N 1
ATOM 2073 C CA . HIS A 1 288 ? 44.756 56.453 23.320 1.00 21.64 287 HIS A CA 1
ATOM 2074 C C . HIS A 1 288 ? 44.858 56.097 24.808 1.00 23.10 287 HIS A C 1
ATOM 2075 O O . HIS A 1 288 ? 45.843 55.467 25.198 1.00 25.25 287 HIS A O 1
ATOM 2082 N N . PRO A 1 289 ? 43.839 56.429 25.629 1.00 26.51 288 PRO A N 1
ATOM 2083 C CA . PRO A 1 289 ? 43.886 56.116 27.076 1.00 27.86 288 PRO A CA 1
ATOM 2084 C C . PRO A 1 289 ? 43.896 54.617 27.381 1.00 28.17 288 PRO A C 1
ATOM 2085 O O . PRO A 1 289 ? 43.081 53.883 26.826 1.00 27.55 288 PRO A O 1
ATOM 2100 N N . GLY A 1 291 ? 43.138 52.630 30.265 1.00 28.24 290 GLY A N 1
ATOM 2101 C CA . GLY A 1 291 ? 42.111 51.921 31.047 1.00 28.01 290 GLY A CA 1
ATOM 2102 C C . GLY A 1 291 ? 40.672 52.003 30.606 1.00 27.39 290 GLY A C 1
ATOM 2103 O O . GLY A 1 291 ? 39.796 51.649 31.383 1.00 29.42 290 GLY A O 1
ATOM 2104 N N . SER A 1 292 ? 40.420 52.469 29.380 1.00 27.88 291 SER A N 1
ATOM 2105 C CA . SER A 1 292 ? 39.055 52.679 28.902 1.00 29.47 291 SER A CA 1
ATOM 2106 C C . SER A 1 292 ? 38.911 52.663 27.378 1.00 29.32 291 SER A C 1
ATOM 2107 O O . SER A 1 292 ? 39.774 53.178 26.656 1.00 31.21 291 SER A O 1
ATOM 2110 N N . LEU A 1 293 ? 37.820 52.043 26.918 1.00 28.55 292 LEU A N 1
ATOM 2111 C CA . LEU A 1 293 ? 37.445 52.010 25.506 1.00 27.82 292 LEU A CA 1
ATOM 2112 C C . LEU A 1 293 ? 36.321 52.994 25.217 1.00 29.07 292 LEU A C 1
ATOM 2113 O O . LEU A 1 293 ? 35.994 53.213 24.058 1.00 32.58 292 LEU A O 1
ATOM 2118 N N . SER A 1 294 ? 35.755 53.605 26.259 1.00 30.00 293 SER A N 1
ATOM 2119 C CA . SER A 1 294 ? 34.728 54.632 26.133 1.00 31.33 293 SER A CA 1
ATOM 2120 C C . SER A 1 294 ? 35.332 56.031 26.032 1.00 32.81 293 SER A C 1
ATOM 2121 O O . SER A 1 294 ? 34.752 56.894 25.362 1.00 33.47 293 SER A O 1
ATOM 2124 N N . ALA A 1 295 ? 36.476 56.258 26.693 1.00 31.02 294 ALA A N 1
ATOM 2125 C CA . ALA A 1 295 ? 37.142 57.562 26.679 1.00 31.41 294 ALA A CA 1
ATOM 2126 C C . ALA A 1 295 ? 37.713 57.939 25.298 1.00 32.54 294 ALA A C 1
ATOM 2127 O O . ALA A 1 295 ? 38.165 57.076 24.542 1.00 33.30 294 ALA A O 1
ATOM 2129 N N . ALA A 1 296 ? 37.672 59.237 24.987 1.00 32.89 295 ALA A N 1
ATOM 2130 C CA . ALA A 1 296 ? 38.177 59.786 23.717 1.00 31.92 295 ALA A CA 1
ATOM 2131 C C . ALA A 1 296 ? 39.704 59.858 23.718 1.00 30.23 295 ALA A C 1
ATOM 2132 O O . ALA A 1 296 ? 40.336 59.944 24.780 1.00 30.52 295 ALA A O 1
ATOM 2134 N N . SER A 1 297 ? 40.277 59.766 22.520 1.00 28.16 296 SER A N 1
ATOM 2135 C CA A SER A 1 297 ? 41.717 59.874 22.334 0.50 29.43 296 SER A CA 1
ATOM 2136 C CA B SER A 1 297 ? 41.716 59.873 22.350 0.50 29.37 296 SER A CA 1
ATOM 2137 C C . SER A 1 297 ? 42.120 61.355 22.344 1.00 29.09 296 SER A C 1
ATOM 2138 O O . SER A 1 297 ? 41.294 62.243 22.021 1.00 30.44 296 SER A O 1
ATOM 2143 N N . ILE A 1 298 ? 43.381 61.604 22.704 1.00 28.32 297 ILE A N 1
ATOM 2144 C CA . ILE A 1 298 ? 43.969 62.939 22.822 1.00 28.08 297 ILE A CA 1
ATOM 2145 C C . ILE A 1 298 ? 44.884 63.216 21.643 1.00 26.37 297 ILE A C 1
ATOM 2146 O O . ILE A 1 298 ? 45.768 62.425 21.362 1.00 24.58 297 ILE A O 1
ATOM 2151 N N . ASP A 1 299 ? 44.653 64.326 20.955 1.00 27.13 298 ASP A N 1
ATOM 2152 C CA . ASP A 1 299 ? 45.523 64.780 19.855 1.00 28.43 298 ASP A CA 1
ATOM 2153 C C . ASP A 1 299 ? 46.749 65.524 20.387 1.00 27.19 298 ASP A C 1
ATOM 2154 O O . ASP A 1 299 ? 46.641 66.308 21.344 1.00 26.18 298 ASP A O 1
ATOM 2159 N N . ILE A 1 300 ? 47.903 65.262 19.766 1.00 27.19 299 ILE A N 1
ATOM 2160 C CA . ILE A 1 300 ? 49.181 65.912 20.103 1.00 27.06 299 ILE A CA 1
ATOM 2161 C C . ILE A 1 300 ? 49.572 66.716 18.841 1.00 28.24 299 ILE A C 1
ATOM 2162 O O . ILE A 1 300 ? 49.911 66.132 17.807 1.00 25.19 299 ILE A O 1
ATOM 2167 N N . ARG A 1 301 ? 49.502 68.049 18.930 1.00 26.74 300 ARG A N 1
ATOM 2168 C CA . ARG A 1 301 ? 49.703 68.924 17.774 1.00 26.98 300 ARG A CA 1
ATOM 2169 C C . ARG A 1 301 ? 51.023 69.718 17.727 1.00 26.11 300 ARG A C 1
ATOM 2170 O O . ARG A 1 301 ? 51.562 70.125 18.768 1.00 23.09 300 ARG A O 1
ATOM 2178 N N . ALA A 1 302 ? 51.511 69.938 16.502 1.00 25.26 301 ALA A N 1
ATOM 2179 C CA . ALA A 1 302 ? 52.689 70.759 16.230 1.00 27.21 301 ALA A CA 1
ATOM 2180 C C . ALA A 1 302 ? 52.412 72.229 16.634 1.00 25.72 301 ALA A C 1
ATOM 2181 O O . ALA A 1 302 ? 51.341 72.786 16.351 1.00 23.39 301 ALA A O 1
ATOM 2183 N N . GLN A 1 303 ? 53.379 72.836 17.308 1.00 28.25 302 GLN A N 1
ATOM 2184 C CA . GLN A 1 303 ? 53.282 74.232 17.734 1.00 29.32 302 GLN A CA 1
ATOM 2185 C C . GLN A 1 303 ? 53.768 75.225 16.678 1.00 31.00 302 GLN A C 1
ATOM 2186 O O . GLN A 1 303 ? 53.626 76.428 16.874 1.00 30.11 302 GLN A O 1
ATOM 2192 N N . SER A 1 304 ? 54.351 74.739 15.582 1.00 30.57 303 SER A N 1
ATOM 2193 C CA . SER A 1 304 ? 54.796 75.597 14.495 1.00 30.09 303 SER A CA 1
ATOM 2194 C C . SER A 1 304 ? 55.022 74.769 13.248 1.00 30.48 303 SER A C 1
ATOM 2195 O O . SER A 1 304 ? 55.088 73.533 13.307 1.00 26.99 303 SER A O 1
ATOM 2198 N N . LYS A 1 305 ? 55.162 75.467 12.123 1.00 29.24 304 LYS A N 1
ATOM 2199 C CA . LYS A 1 305 ? 55.452 74.823 10.860 1.00 30.06 304 LYS A CA 1
ATOM 2200 C C . LYS A 1 305 ? 56.852 74.281 11.039 1.00 29.09 304 LYS A C 1
ATOM 2201 O O . LYS A 1 305 ? 57.739 75.015 11.446 1.00 29.62 304 LYS A O 1
ATOM 2207 N N . SER A 1 306 ? 57.031 72.988 10.791 1.00 28.73 305 SER A N 1
ATOM 2208 C CA . SER A 1 306 ? 58.298 72.332 11.028 1.00 28.13 305 SER A CA 1
ATOM 2209 C C . SER A 1 306 ? 58.390 71.010 10.279 1.00 27.32 305 SER A C 1
ATOM 2210 O O . SER A 1 306 ? 57.422 70.601 9.617 1.00 28.93 305 SER A O 1
ATOM 2213 N N . THR A 1 307 ? 59.576 70.385 10.347 1.00 26.41 306 THR A N 1
ATOM 2214 C CA . THR A 1 307 ? 59.838 69.075 9.748 1.00 27.49 306 THR A CA 1
ATOM 2215 C C . THR A 1 307 ? 59.912 68.046 10.842 1.00 25.18 306 THR A C 1
ATOM 2216 O O . THR A 1 307 ? 60.388 68.336 11.929 1.00 25.68 306 THR A O 1
ATOM 2220 N N . VAL A 1 308 ? 59.422 66.849 10.575 1.00 25.53 307 VAL A N 1
ATOM 2221 C CA . VAL A 1 308 ? 59.530 65.748 11.539 1.00 24.08 307 VAL A CA 1
ATOM 2222 C C . VAL A 1 308 ? 60.937 65.181 11.487 1.00 25.26 307 VAL A C 1
ATOM 2223 O O . VAL A 1 308 ? 61.335 64.600 10.490 1.00 25.40 307 VAL A O 1
ATOM 2227 N N . PHE A 1 309 ? 61.682 65.374 12.568 1.00 23.88 308 PHE A N 1
ATOM 2228 C CA . PHE A 1 309 ? 63.032 64.867 12.664 1.00 26.08 308 PHE A CA 1
ATOM 2229 C C . PHE A 1 309 ? 62.976 63.480 13.260 1.00 24.27 308 PHE A C 1
ATOM 2230 O O . PHE A 1 309 ? 63.627 62.595 12.761 1.00 25.04 308 PHE A O 1
ATOM 2238 N N . ALA A 1 310 ? 62.202 63.308 14.341 1.00 23.68 309 ALA A N 1
ATOM 2239 C CA . ALA A 1 310 ? 62.065 62.027 14.993 1.00 24.34 309 ALA A CA 1
ATOM 2240 C C . ALA A 1 310 ? 60.657 61.871 15.536 1.00 25.00 309 ALA A C 1
ATOM 2241 O O . ALA A 1 310 ? 60.030 62.858 15.927 1.00 24.97 309 ALA A O 1
ATOM 2243 N N . ILE A 1 311 ? 60.165 60.635 15.552 1.00 27.07 310 ILE A N 1
ATOM 2244 C CA . ILE A 1 311 ? 58.823 60.331 16.057 1.00 26.76 310 ILE A CA 1
ATOM 2245 C C . ILE A 1 311 ? 58.801 58.900 16.591 1.00 25.63 310 ILE A C 1
ATOM 2246 O O . ILE A 1 311 ? 59.434 58.023 16.010 1.00 23.93 310 ILE A O 1
ATOM 2251 N N . ARG A 1 312 ? 58.128 58.697 17.735 1.00 25.75 311 ARG A N 1
ATOM 2252 C CA A ARG A 1 312 ? 58.012 57.373 18.356 0.50 24.31 311 ARG A CA 1
ATOM 2253 C CA B ARG A 1 312 ? 58.047 57.371 18.353 0.50 23.87 311 ARG A CA 1
ATOM 2254 C C . ARG A 1 312 ? 57.166 56.440 17.543 1.00 24.13 311 ARG A C 1
ATOM 2255 O O . ARG A 1 312 ? 56.264 56.885 16.817 1.00 26.06 311 ARG A O 1
ATOM 2270 N N . SER A 1 313 ? 57.435 55.142 17.694 1.00 23.63 312 SER A N 1
ATOM 2271 C CA . SER A 1 313 ? 56.639 54.083 17.099 1.00 25.49 312 SER A CA 1
ATOM 2272 C C . SER A 1 313 ? 55.437 53.937 18.010 1.00 24.55 312 SER A C 1
ATOM 2273 O O . SER A 1 313 ? 55.447 54.449 19.137 1.00 24.53 312 SER A O 1
ATOM 2276 N N . ALA A 1 314 ? 54.401 53.273 17.527 1.00 23.90 313 ALA A N 1
ATOM 2277 C CA . ALA A 1 314 ? 53.213 53.008 18.351 1.00 24.24 313 ALA A CA 1
ATOM 2278 C C . ALA A 1 314 ? 53.648 52.215 19.592 1.00 25.71 313 ALA A C 1
ATOM 2279 O O . ALA A 1 314 ? 54.235 51.119 19.484 1.00 24.43 313 ALA A O 1
ATOM 2294 N N . TYR A 1 316 ? 53.322 52.188 24.352 1.00 23.99 315 TYR A N 1
ATOM 2295 C CA A TYR A 1 316 ? 52.782 52.730 25.601 0.50 23.88 315 TYR A CA 1
ATOM 2296 C CA B TYR A 1 316 ? 52.789 52.740 25.600 0.50 24.75 315 TYR A CA 1
ATOM 2297 C C . TYR A 1 316 ? 53.719 53.840 26.111 1.00 23.33 315 TYR A C 1
ATOM 2298 O O . TYR A 1 316 ? 54.923 53.651 26.158 1.00 24.82 315 TYR A O 1
ATOM 2315 N N . VAL A 1 317 ? 53.167 54.982 26.495 1.00 25.07 316 VAL A N 1
ATOM 2316 C CA . VAL A 1 317 ? 53.989 56.088 27.031 1.00 26.31 316 VAL A CA 1
ATOM 2317 C C . VAL A 1 317 ? 53.400 56.507 28.359 1.00 26.88 316 VAL A C 1
ATOM 2318 O O . VAL A 1 317 ? 52.210 56.335 28.592 1.00 28.50 316 VAL A O 1
ATOM 2322 N N . GLN A 1 318 ? 54.251 57.048 29.219 1.00 28.27 317 GLN A N 1
ATOM 2323 C CA . GLN A 1 318 ? 53.831 57.652 30.480 1.00 29.07 317 GLN A CA 1
ATOM 2324 C C . GLN A 1 318 ? 53.529 59.107 30.188 1.00 30.24 317 GLN A C 1
ATOM 2325 O O . GLN A 1 318 ? 53.747 59.596 29.065 1.00 31.97 317 GLN A O 1
ATOM 2331 N N . GLY A 1 319 ? 52.997 59.800 31.188 1.00 29.37 318 GLY A N 1
ATOM 2332 C CA . GLY A 1 319 ? 52.740 61.224 31.080 1.00 29.98 318 GLY A CA 1
ATOM 2333 C C . GLY A 1 319 ? 54.056 61.963 30.934 1.00 31.09 318 GLY A C 1
ATOM 2334 O O . GLY A 1 319 ? 55.100 61.517 31.449 1.00 30.65 318 GLY A O 1
ATOM 2335 N N . ASN A 1 320 ? 54.006 63.058 30.170 1.00 34.54 319 ASN A N 1
ATOM 2336 C CA . ASN A 1 320 ? 55.152 63.931 29.914 1.00 34.48 319 ASN A CA 1
ATOM 2337 C C . ASN A 1 320 ? 56.368 63.286 29.217 1.00 34.39 319 ASN A C 1
ATOM 2338 O O . ASN A 1 320 ? 57.509 63.757 29.384 1.00 35.90 319 ASN A O 1
ATOM 2343 N N . GLU A 1 321 ? 56.147 62.212 28.450 1.00 32.37 320 GLU A N 1
ATOM 2344 C CA . GLU A 1 321 ? 57.224 61.595 27.695 1.00 33.47 320 GLU A CA 1
ATOM 2345 C C . GLU A 1 321 ? 57.254 62.198 26.318 1.00 30.80 320 GLU A C 1
ATOM 2346 O O . GLU A 1 321 ? 56.200 62.440 25.757 1.00 29.55 320 GLU A O 1
ATOM 2352 N N . GLU A 1 322 ? 58.465 62.372 25.786 1.00 30.95 321 GLU A N 1
ATOM 2353 C CA . GLU A 1 322 ? 58.683 62.963 24.478 1.00 34.01 321 GLU A CA 1
ATOM 2354 C C . GLU A 1 322 ? 58.235 61.951 23.433 1.00 31.16 321 GLU A C 1
ATOM 2355 O O . GLU A 1 322 ? 58.602 60.787 23.488 1.00 32.47 321 GLU A O 1
ATOM 2361 N N . VAL A 1 323 ? 57.393 62.396 22.517 1.00 29.21 322 VAL A N 1
ATOM 2362 C CA . VAL A 1 323 ? 56.854 61.515 21.482 1.00 26.30 322 VAL A CA 1
ATOM 2363 C C . VAL A 1 323 ? 57.234 61.907 20.079 1.00 22.52 322 VAL A C 1
ATOM 2364 O O . VAL A 1 323 ? 57.126 61.102 19.204 1.00 23.44 322 VAL A O 1
ATOM 2368 N N . ALA A 1 324 ? 57.629 63.158 19.863 1.00 26.39 323 ALA A N 1
ATOM 2369 C CA . ALA A 1 324 ? 58.060 63.617 18.558 1.00 26.15 323 ALA A CA 1
ATOM 2370 C C . ALA A 1 324 ? 59.058 64.769 18.707 1.00 25.82 323 ALA A C 1
ATOM 2371 O O . ALA A 1 324 ? 58.975 65.546 19.672 1.00 27.91 323 ALA A O 1
ATOM 2373 N N . ILE A 1 325 ? 60.024 64.826 17.787 1.00 24.06 324 ILE A N 1
ATOM 2374 C CA A ILE A 1 325 ? 60.991 65.919 17.736 0.50 24.03 324 ILE A CA 1
ATOM 2375 C CA B ILE A 1 325 ? 61.014 65.904 17.733 0.50 23.32 324 ILE A CA 1
ATOM 2376 C C . ILE A 1 325 ? 60.857 66.561 16.370 1.00 24.77 324 ILE A C 1
ATOM 2377 O O . ILE A 1 325 ? 61.127 65.932 15.343 1.00 24.84 324 ILE A O 1
ATOM 2386 N N . LEU A 1 326 ? 60.400 67.804 16.380 1.00 24.45 325 LEU A N 1
ATOM 2387 C CA . LEU A 1 326 ? 60.195 68.594 15.183 1.00 26.33 325 LEU A CA 1
ATOM 2388 C C . LEU A 1 326 ? 61.404 69.529 15.101 1.00 26.54 325 LEU A C 1
ATOM 2389 O O . LEU A 1 326 ? 62.088 69.758 16.096 1.00 26.24 325 LEU A O 1
ATOM 2394 N N . ALA A 1 327 ? 61.711 69.986 13.899 1.00 26.43 326 ALA A N 1
ATOM 2395 C CA . ALA A 1 327 ? 62.833 70.885 13.674 1.00 27.05 326 ALA A CA 1
ATOM 2396 C C . ALA A 1 327 ? 62.473 71.898 12.609 1.00 26.60 326 ALA A C 1
ATOM 2397 O O . ALA A 1 327 ? 61.613 71.648 11.750 1.00 27.62 326 ALA A O 1
ATOM 2399 N N . ARG A 1 328 ? 63.141 73.039 12.668 1.00 25.62 327 ARG A N 1
ATOM 2400 C CA . ARG A 1 328 ? 62.920 74.109 11.726 1.00 28.27 327 ARG A CA 1
ATOM 2401 C C . ARG A 1 328 ? 64.209 74.514 11.090 1.00 26.18 327 ARG A C 1
ATOM 2402 O O . ARG A 1 328 ? 65.232 74.444 11.734 1.00 24.23 327 ARG A O 1
ATOM 2410 N N . PRO A 1 329 ? 64.158 75.007 9.839 1.00 28.30 328 PRO A N 1
ATOM 2411 C CA . PRO A 1 329 ? 65.412 75.405 9.195 1.00 30.96 328 PRO A CA 1
ATOM 2412 C C . PRO A 1 329 ? 66.088 76.592 9.901 1.00 30.91 328 PRO A C 1
ATOM 2413 O O . PRO A 1 329 ? 65.404 77.486 10.395 1.00 28.60 328 PRO A O 1
ATOM 2417 N N . LEU A 1 330 ? 67.413 76.535 9.987 1.00 33.15 329 LEU A N 1
ATOM 2418 C CA A LEU A 1 330 ? 68.211 77.565 10.623 0.50 33.22 329 LEU A CA 1
ATOM 2419 C CA B LEU A 1 330 ? 68.209 77.596 10.606 0.50 34.17 329 LEU A CA 1
ATOM 2420 C C . LEU A 1 330 ? 68.072 78.858 9.800 1.00 36.85 329 LEU A C 1
ATOM 2421 O O . LEU A 1 330 ? 67.916 78.795 8.577 1.00 37.28 329 LEU A O 1
ATOM 2430 N N . ALA A 1 331 ? 68.100 80.011 10.486 1.00 39.37 330 ALA A N 1
ATOM 2431 C CA . ALA A 1 331 ? 68.019 81.318 9.829 1.00 41.19 330 ALA A CA 1
ATOM 2432 C C . ALA A 1 331 ? 69.161 81.424 8.810 1.00 41.94 330 ALA A C 1
ATOM 2433 O O . ALA A 1 331 ? 70.305 81.070 9.113 1.00 40.56 330 ALA A O 1
ATOM 2435 N N . ARG A 1 332 ? 68.814 81.859 7.598 1.00 44.97 331 ARG A N 1
ATOM 2436 C CA . ARG A 1 332 ? 69.755 81.984 6.474 1.00 46.95 331 ARG A CA 1
ATOM 2437 C C . ARG A 1 332 ? 70.489 83.336 6.490 1.00 47.07 331 ARG A C 1
ATOM 2438 O O . ARG A 1 332 ? 71.698 83.457 6.242 1.00 47.91 331 ARG A O 1
ATOM 2449 N N . SER B 1 3 ? 39.951 35.136 47.371 1.00 47.93 2 SER B N 1
ATOM 2450 C CA . SER B 1 3 ? 39.121 36.253 46.918 1.00 47.79 2 SER B CA 1
ATOM 2451 C C . SER B 1 3 ? 38.811 36.279 45.411 1.00 47.82 2 SER B C 1
ATOM 2452 O O . SER B 1 3 ? 39.724 36.308 44.584 1.00 47.75 2 SER B O 1
ATOM 2455 N N . GLU B 1 4 ? 37.513 36.243 45.110 1.00 46.52 3 GLU B N 1
ATOM 2456 C CA . GLU B 1 4 ? 36.897 36.372 43.774 1.00 45.92 3 GLU B CA 1
ATOM 2457 C C . GLU B 1 4 ? 37.443 35.628 42.506 1.00 43.01 3 GLU B C 1
ATOM 2458 O O . GLU B 1 4 ? 38.647 35.441 42.294 1.00 41.16 3 GLU B O 1
ATOM 2464 N N . ALA B 1 5 ? 36.492 35.257 41.649 1.00 40.01 4 ALA B N 1
ATOM 2465 C CA . ALA B 1 5 ? 36.757 34.593 40.393 1.00 37.79 4 ALA B CA 1
ATOM 2466 C C . ALA B 1 5 ? 36.879 35.712 39.382 1.00 35.89 4 ALA B C 1
ATOM 2467 O O . ALA B 1 5 ? 36.533 36.863 39.703 1.00 36.20 4 ALA B O 1
ATOM 2469 N N . PRO B 1 6 ? 37.381 35.404 38.165 1.00 34.26 5 PRO B N 1
ATOM 2470 C CA . PRO B 1 6 ? 37.381 36.441 37.148 1.00 32.00 5 PRO B CA 1
ATOM 2471 C C . PRO B 1 6 ? 35.950 36.813 36.766 1.00 31.63 5 PRO B C 1
ATOM 2472 O O . PRO B 1 6 ? 35.058 35.960 36.795 1.00 31.76 5 PRO B O 1
ATOM 2476 N N . HIS B 1 7 ? 35.740 38.086 36.448 1.00 29.66 6 HIS B N 1
ATOM 2477 C CA . HIS B 1 7 ? 34.434 38.569 36.084 1.00 28.99 6 HIS B CA 1
ATOM 2478 C C . HIS B 1 7 ? 34.513 39.731 35.089 1.00 27.30 6 HIS B C 1
ATOM 2479 O O . HIS B 1 7 ? 35.547 40.391 34.942 1.00 25.85 6 HIS B O 1
ATOM 2486 N N . LEU B 1 8 ? 33.403 39.928 34.394 1.00 27.50 7 LEU B N 1
ATOM 2487 C CA . LEU B 1 8 ? 33.210 41.027 33.469 1.00 27.07 7 LEU B CA 1
ATOM 2488 C C . LEU B 1 8 ? 32.444 42.079 34.231 1.00 28.20 7 LEU B C 1
ATOM 2489 O O . LEU B 1 8 ? 31.658 41.731 35.083 1.00 30.89 7 LEU B O 1
ATOM 2494 N N . THR B 1 9 ? 32.676 43.357 33.947 1.00 28.58 8 THR B N 1
ATOM 2495 C CA . THR B 1 9 ? 31.979 44.455 34.644 1.00 28.94 8 THR B CA 1
ATOM 2496 C C . THR B 1 9 ? 30.583 44.789 34.065 1.00 30.54 8 THR B C 1
ATOM 2497 O O . THR B 1 9 ? 29.909 45.679 34.556 1.00 31.22 8 THR B O 1
ATOM 2501 N N . PHE B 1 10 ? 30.166 44.085 33.016 1.00 31.29 9 PHE B N 1
ATOM 2502 C CA . PHE B 1 10 ? 28.872 44.274 32.391 1.00 30.70 9 PHE B CA 1
ATOM 2503 C C . PHE B 1 10 ? 28.377 42.911 31.932 1.00 30.79 9 PHE B C 1
ATOM 2504 O O . PHE B 1 10 ? 29.134 41.938 31.918 1.00 30.86 9 PHE B O 1
ATOM 2512 N N . ASP B 1 11 ? 27.106 42.855 31.555 1.00 30.76 10 ASP B N 1
ATOM 2513 C CA . ASP B 1 11 ? 26.484 41.640 31.081 1.00 29.97 10 ASP B CA 1
ATOM 2514 C C . ASP B 1 11 ? 26.580 41.607 29.556 1.00 28.96 10 ASP B C 1
ATOM 2515 O O . ASP B 1 11 ? 26.154 42.543 28.860 1.00 28.27 10 ASP B O 1
ATOM 2520 N N . LEU B 1 12 ? 27.144 40.513 29.054 1.00 27.15 11 LEU B N 1
ATOM 2521 C CA . LEU B 1 12 ? 27.288 40.260 27.629 1.00 27.81 11 LEU B CA 1
ATOM 2522 C C . LEU B 1 12 ? 25.947 40.081 26.899 1.00 28.39 11 LEU B C 1
ATOM 2523 O O . LEU B 1 12 ? 25.881 40.290 25.680 1.00 29.35 11 LEU B O 1
ATOM 2528 N N . ASP B 1 13 ? 24.895 39.691 27.625 1.00 29.94 12 ASP B N 1
ATOM 2529 C CA . ASP B 1 13 ? 23.547 39.573 27.037 1.00 30.00 12 ASP B CA 1
ATOM 2530 C C . ASP B 1 13 ? 22.872 40.921 26.780 1.00 29.78 12 ASP B C 1
ATOM 2531 O O . ASP B 1 13 ? 21.868 40.968 26.061 1.00 26.75 12 ASP B O 1
ATOM 2536 N N . THR B 1 14 ? 23.396 41.998 27.363 1.00 29.67 13 THR B N 1
ATOM 2537 C CA . THR B 1 14 ? 22.844 43.323 27.161 1.00 29.00 13 THR B CA 1
ATOM 2538 C C . THR B 1 14 ? 22.939 43.725 25.685 1.00 30.37 13 THR B C 1
ATOM 2539 O O . THR B 1 14 ? 24.038 43.775 25.160 1.00 30.39 13 THR B O 1
ATOM 2543 N N . PRO B 1 15 ? 21.780 43.960 25.001 1.00 30.81 14 PRO B N 1
ATOM 2544 C CA . PRO B 1 15 ? 21.827 44.395 23.595 1.00 30.36 14 PRO B CA 1
ATOM 2545 C C . PRO B 1 15 ? 22.549 45.717 23.351 1.00 29.02 14 PRO B C 1
ATOM 2546 O O . PRO B 1 15 ? 22.588 46.560 24.217 1.00 28.90 14 PRO B O 1
ATOM 2550 N N . GLY B 1 16 ? 23.082 45.891 22.134 1.00 27.01 15 GLY B N 1
ATOM 2551 C CA . GLY B 1 16 ? 23.860 47.050 21.771 1.00 27.52 15 GLY B CA 1
ATOM 2552 C C . GLY B 1 16 ? 25.306 47.037 22.265 1.00 26.64 15 GLY B C 1
ATOM 2553 O O . GLY B 1 16 ? 25.878 45.985 22.560 1.00 27.04 15 GLY B O 1
ATOM 2554 N N . VAL B 1 17 ? 25.860 48.228 22.393 1.00 27.96 16 VAL B N 1
ATOM 2555 C CA . VAL B 1 17 ? 27.249 48.450 22.753 1.00 28.45 16 VAL B CA 1
ATOM 2556 C C . VAL B 1 17 ? 27.443 48.553 24.261 1.00 28.76 16 VAL B C 1
ATOM 2557 O O . VAL B 1 17 ? 26.666 49.225 24.929 1.00 29.32 16 VAL B O 1
ATOM 2561 N N . SER B 1 18 ? 28.470 47.864 24.774 1.00 27.66 17 SER B N 1
ATOM 2562 C CA . SER B 1 18 ? 28.893 47.920 26.185 1.00 27.73 17 SER B CA 1
ATOM 2563 C C . SER B 1 18 ? 30.427 48.005 26.180 1.00 27.49 17 SER B C 1
ATOM 2564 O O . SER B 1 18 ? 31.087 47.462 25.279 1.00 23.37 17 SER B O 1
ATOM 2567 N N . THR B 1 19 ? 30.962 48.743 27.144 1.00 25.77 18 THR B N 1
ATOM 2568 C CA . THR B 1 19 ? 32.385 48.892 27.357 1.00 26.15 18 THR B CA 1
ATOM 2569 C C . THR B 1 19 ? 32.566 48.683 28.851 1.00 26.28 18 THR B C 1
ATOM 2570 O O . THR B 1 19 ? 31.763 49.139 29.655 1.00 25.86 18 THR B O 1
ATOM 2574 N N . GLY B 1 20 ? 33.618 47.979 29.224 1.00 24.96 19 GLY B N 1
ATOM 2575 C CA . GLY B 1 20 ? 33.870 47.705 30.617 1.00 24.26 19 GLY B CA 1
ATOM 2576 C C . GLY B 1 20 ? 35.204 47.029 30.701 1.00 24.79 19 GLY B C 1
ATOM 2577 O O . GLY B 1 20 ? 36.068 47.274 29.852 1.00 27.03 19 GLY B O 1
ATOM 2578 N N . HIS B 1 21 ? 35.357 46.151 31.683 1.00 25.09 20 HIS B N 1
ATOM 2579 C CA . HIS B 1 21 ? 36.609 45.471 31.948 1.00 25.64 20 HIS B CA 1
ATOM 2580 C C . HIS B 1 21 ? 36.439 43.994 32.273 1.00 25.42 20 HIS B C 1
ATOM 2581 O O . HIS B 1 21 ? 35.396 43.571 32.737 1.00 24.56 20 HIS B O 1
ATOM 2588 N N . LEU B 1 22 ? 37.482 43.227 31.974 1.00 26.51 21 LEU B N 1
ATOM 2589 C CA . LEU B 1 22 ? 37.599 41.827 32.347 1.00 25.04 21 LEU B CA 1
ATOM 2590 C C . LEU B 1 22 ? 38.577 41.881 33.506 1.00 23.34 21 LEU B C 1
ATOM 2591 O O . LEU B 1 22 ? 39.747 42.212 33.313 1.00 23.18 21 LEU B O 1
ATOM 2596 N N . VAL B 1 23 ? 38.090 41.578 34.699 1.00 24.19 22 VAL B N 1
ATOM 2597 C CA . VAL B 1 23 ? 38.901 41.646 35.909 1.00 24.51 22 VAL B CA 1
ATOM 2598 C C . VAL B 1 23 ? 39.531 40.283 36.165 1.00 24.35 22 VAL B C 1
ATOM 2599 O O . VAL B 1 23 ? 38.809 39.321 36.377 1.00 26.07 22 VAL B O 1
ATOM 2603 N N . VAL B 1 24 ? 40.862 40.209 36.116 1.00 24.69 23 VAL B N 1
ATOM 2604 C CA . VAL B 1 24 ? 41.636 38.980 36.358 1.00 24.52 23 VAL B CA 1
ATOM 2605 C C . VAL B 1 24 ? 42.135 38.994 37.807 1.00 26.39 23 VAL B C 1
ATOM 2606 O O . VAL B 1 24 ? 42.898 39.886 38.152 1.00 25.89 23 VAL B O 1
ATOM 2610 N N . PRO B 1 25 ? 41.728 38.010 38.649 1.00 27.86 24 PRO B N 1
ATOM 2611 C CA . PRO B 1 25 ? 42.154 38.020 40.061 1.00 27.81 24 PRO B CA 1
ATOM 2612 C C . PRO B 1 25 ? 43.666 38.010 40.324 1.00 29.17 24 PRO B C 1
ATOM 2613 O O . PRO B 1 25 ? 44.451 37.637 39.450 1.00 30.89 24 PRO B O 1
ATOM 2617 N N . LYS B 1 26 ? 44.030 38.432 41.536 1.00 30.89 25 LYS B N 1
ATOM 2618 C CA . LYS B 1 26 ? 45.416 38.599 41.972 1.00 31.89 25 LYS B CA 1
ATOM 2619 C C . LYS B 1 26 ? 46.238 37.307 42.013 1.00 32.60 25 LYS B C 1
ATOM 2620 O O . LYS B 1 26 ? 45.682 36.221 42.170 1.00 33.20 25 LYS B O 1
ATOM 2623 N N . CYS B 1 30 ? 51.075 39.199 41.329 1.00 39.50 29 CYS B N 1
ATOM 2624 C CA . CYS B 1 30 ? 50.646 40.606 41.262 1.00 39.72 29 CYS B CA 1
ATOM 2625 C C . CYS B 1 30 ? 49.144 40.784 41.515 1.00 38.25 29 CYS B C 1
ATOM 2626 O O . CYS B 1 30 ? 48.386 39.802 41.583 1.00 38.17 29 CYS B O 1
ATOM 2629 N N . GLU B 1 31 ? 48.734 42.050 41.641 1.00 37.05 30 GLU B N 1
ATOM 2630 C CA . GLU B 1 31 ? 47.350 42.424 41.942 1.00 35.54 30 GLU B CA 1
ATOM 2631 C C . GLU B 1 31 ? 46.397 42.247 40.735 1.00 34.32 30 GLU B C 1
ATOM 2632 O O . GLU B 1 31 ? 46.793 41.764 39.667 1.00 33.81 30 GLU B O 1
ATOM 2635 N N . ALA B 1 32 ? 45.126 42.596 40.930 1.00 33.38 31 ALA B N 1
ATOM 2636 C CA . ALA B 1 32 ? 44.118 42.470 39.890 1.00 31.72 31 ALA B CA 1
ATOM 2637 C C . ALA B 1 32 ? 44.421 43.325 38.663 1.00 31.83 31 ALA B C 1
ATOM 2638 O O . ALA B 1 32 ? 44.846 44.479 38.794 1.00 31.65 31 ALA B O 1
ATOM 2640 N N . LEU B 1 33 ? 44.247 42.726 37.483 1.00 30.51 32 LEU B N 1
ATOM 2641 C CA . LEU B 1 33 ? 44.405 43.416 36.213 1.00 30.06 32 LEU B CA 1
ATOM 2642 C C . LEU B 1 33 ? 42.981 43.615 35.688 1.00 30.62 32 LEU B C 1
ATOM 2643 O O . LEU B 1 33 ? 42.187 42.688 35.739 1.00 31.78 32 LEU B O 1
ATOM 2648 N N . SER B 1 34 ? 42.654 44.821 35.229 1.00 31.85 33 SER B N 1
ATOM 2649 C CA . SER B 1 34 ? 41.354 45.138 34.629 1.00 30.57 33 SER B CA 1
ATOM 2650 C C . SER B 1 34 ? 41.589 45.485 33.179 1.00 30.92 33 SER B C 1
ATOM 2651 O O . SER B 1 34 ? 42.018 46.609 32.892 1.00 32.78 33 SER B O 1
ATOM 2654 N N . LEU B 1 35 ? 41.304 44.526 32.285 1.00 25.91 34 LEU B N 1
ATOM 2655 C CA . LEU B 1 35 ? 41.507 44.662 30.852 1.00 25.94 34 LEU B CA 1
ATOM 2656 C C . LEU B 1 35 ? 40.252 45.232 30.207 1.00 25.88 34 LEU B C 1
ATOM 2657 O O . LEU B 1 35 ? 39.192 44.610 30.293 1.00 24.29 34 LEU B O 1
ATOM 2662 N N . PRO B 1 36 ? 40.342 46.424 29.567 1.00 27.44 35 PRO B N 1
ATOM 2663 C CA . PRO B 1 36 ? 39.150 46.958 28.908 1.00 25.29 35 PRO B CA 1
ATOM 2664 C C . PRO B 1 36 ? 38.577 46.012 27.857 1.00 24.28 35 PRO B C 1
ATOM 2665 O O . PRO B 1 36 ? 39.343 45.347 27.163 1.00 24.24 35 PRO B O 1
ATOM 2669 N N . VAL B 1 37 ? 37.247 45.941 27.785 1.00 25.00 36 VAL B N 1
ATOM 2670 C CA . VAL B 1 37 ? 36.526 45.104 26.832 1.00 23.34 36 VAL B CA 1
ATOM 2671 C C . VAL B 1 37 ? 35.392 45.902 26.214 1.00 23.07 36 VAL B C 1
ATOM 2672 O O . VAL B 1 37 ? 34.704 46.642 26.896 1.00 22.08 36 VAL B O 1
ATOM 2676 N N . PHE B 1 38 ? 35.225 45.746 24.905 1.00 23.93 37 PHE B N 1
ATOM 2677 C CA . PHE B 1 38 ? 34.122 46.285 24.135 1.00 24.38 37 PHE B CA 1
ATOM 2678 C C . PHE B 1 38 ? 33.278 45.107 23.669 1.00 25.21 37 PHE B C 1
ATOM 2679 O O . PHE B 1 38 ? 33.813 44.096 23.269 1.00 22.72 37 PHE B O 1
ATOM 2687 N N . SER B 1 39 ? 31.958 45.245 23.708 1.00 26.89 38 SER B N 1
ATOM 2688 C CA . SER B 1 39 ? 31.070 44.226 23.188 1.00 29.49 38 SER B CA 1
ATOM 2689 C C . SER B 1 39 ? 29.891 44.893 22.507 1.00 28.84 38 SER B C 1
ATOM 2690 O O . SER B 1 39 ? 29.295 45.788 23.090 1.00 28.03 38 SER B O 1
ATOM 2693 N N . CYS B 1 40 ? 29.592 44.479 21.279 1.00 28.56 39 CYS B N 1
ATOM 2694 C CA . CYS B 1 40 ? 28.407 44.939 20.550 1.00 27.96 39 CYS B CA 1
ATOM 2695 C C . CYS B 1 40 ? 27.521 43.709 20.302 1.00 29.95 39 CYS B C 1
ATOM 2696 O O . CYS B 1 40 ? 27.905 42.839 19.528 1.00 25.93 39 CYS B O 1
ATOM 2699 N N . ASN B 1 41 ? 26.362 43.638 20.983 1.00 29.74 40 ASN B N 1
ATOM 2700 C CA . ASN B 1 41 ? 25.457 42.494 20.919 1.00 29.37 40 ASN B CA 1
ATOM 2701 C C . ASN B 1 41 ? 24.212 42.888 20.129 1.00 32.00 40 ASN B C 1
ATOM 2702 O O . ASN B 1 41 ? 23.334 43.572 20.657 1.00 31.87 40 ASN B O 1
ATOM 2707 N N . ARG B 1 42 ? 24.176 42.470 18.860 1.00 29.89 41 ARG B N 1
ATOM 2708 C CA . ARG B 1 42 ? 23.051 42.705 17.949 1.00 30.27 41 ARG B CA 1
ATOM 2709 C C . ARG B 1 42 ? 22.330 41.410 17.538 1.00 30.58 41 ARG B C 1
ATOM 2710 O O . ARG B 1 42 ? 21.996 41.202 16.386 1.00 32.90 41 ARG B O 1
ATOM 2718 N N . GLY B 1 43 ? 22.078 40.560 18.523 1.00 31.32 42 GLY B N 1
ATOM 2719 C CA . GLY B 1 43 ? 21.249 39.382 18.326 1.00 34.15 42 GLY B CA 1
ATOM 2720 C C . GLY B 1 43 ? 21.843 38.235 17.539 1.00 33.90 42 GLY B C 1
ATOM 2721 O O . GLY B 1 43 ? 23.046 37.964 17.624 1.00 32.33 42 GLY B O 1
ATOM 2722 N N . GLU B 1 44 ? 20.977 37.583 16.764 1.00 32.95 43 GLU B N 1
ATOM 2723 C CA . GLU B 1 44 ? 21.330 36.406 16.004 1.00 33.39 43 GLU B CA 1
ATOM 2724 C C . GLU B 1 44 ? 22.315 36.782 14.943 1.00 30.71 43 GLU B C 1
ATOM 2725 O O . GLU B 1 44 ? 22.290 37.885 14.426 1.00 30.46 43 GLU B O 1
ATOM 2731 N N . GLY B 1 45 ? 23.202 35.846 14.655 1.00 29.00 44 GLY B N 1
ATOM 2732 C CA . GLY B 1 45 ? 24.254 36.029 13.680 1.00 27.55 44 GLY B CA 1
ATOM 2733 C C . GLY B 1 45 ? 25.565 35.506 14.223 1.00 25.21 44 GLY B C 1
ATOM 2734 O O . GLY B 1 45 ? 25.596 34.874 15.288 1.00 23.99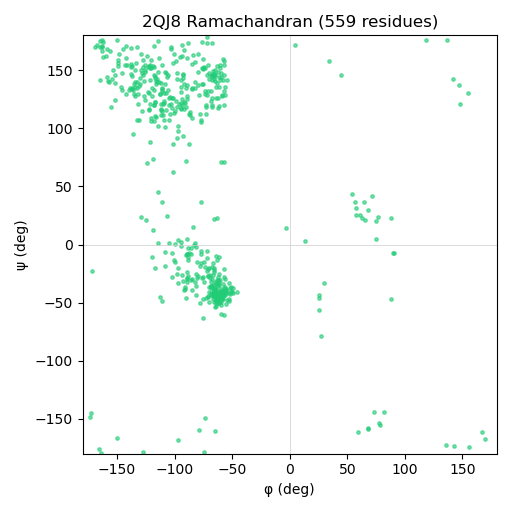 44 GLY B O 1
ATOM 2735 N N . PRO B 1 46 ? 26.663 35.757 13.484 1.00 27.14 45 PRO B N 1
ATOM 2736 C CA . PRO B 1 46 ? 27.997 35.318 13.903 1.00 25.22 45 PRO B CA 1
ATOM 2737 C C . PRO B 1 46 ? 28.456 35.928 15.222 1.00 24.27 45 PRO B C 1
ATOM 2738 O O . PRO B 1 46 ? 28.118 37.058 15.511 1.00 18.79 45 PRO B O 1
ATOM 2742 N N . SER B 1 47 ? 29.184 35.130 15.993 1.00 23.39 46 SER B N 1
ATOM 2743 C CA A SER B 1 47 ? 29.714 35.518 17.283 0.50 24.01 46 SER B CA 1
ATOM 2744 C CA B SER B 1 47 ? 29.710 35.525 17.283 0.50 24.44 46 SER B CA 1
ATOM 2745 C C . SER B 1 47 ? 31.252 35.473 17.171 1.00 25.82 46 SER B C 1
ATOM 2746 O O . SER B 1 47 ? 31.844 34.404 16.913 1.00 28.25 46 SER B O 1
ATOM 2751 N N . LEU B 1 48 ? 31.886 36.626 17.340 1.00 23.74 47 LEU B N 1
ATOM 2752 C CA . LEU B 1 48 ? 33.335 36.779 17.173 1.00 24.63 47 LEU B CA 1
ATOM 2753 C C . LEU B 1 48 ? 34.028 37.502 18.302 1.00 22.13 47 LEU B C 1
ATOM 2754 O O . LEU B 1 48 ? 33.561 38.547 18.738 1.00 20.61 47 LEU B O 1
ATOM 2759 N N . LEU B 1 49 ? 35.174 36.961 18.715 1.00 23.40 48 LEU B N 1
ATOM 2760 C CA . LEU B 1 49 ? 36.046 37.587 19.690 1.00 22.80 48 LEU B CA 1
ATOM 2761 C C . LEU B 1 49 ? 37.272 38.051 18.923 1.00 22.23 48 LEU B C 1
ATOM 2762 O O . LEU B 1 49 ? 37.872 37.251 18.222 1.00 18.13 48 LEU B O 1
ATOM 2767 N N . ILE B 1 50 ? 37.656 39.307 19.115 1.00 23.98 49 ILE B N 1
ATOM 2768 C CA . ILE B 1 50 ? 38.864 39.876 18.540 1.00 23.79 49 ILE B CA 1
ATOM 2769 C C . ILE B 1 50 ? 39.802 40.271 19.678 1.00 25.39 49 ILE B C 1
ATOM 2770 O O . ILE B 1 50 ? 39.415 41.044 20.547 1.00 22.51 49 ILE B O 1
ATOM 2775 N N . THR B 1 51 ? 41.026 39.734 19.674 1.00 26.59 50 THR B N 1
ATOM 2776 C CA . THR B 1 51 ? 42.032 40.024 20.705 1.00 26.28 50 THR B CA 1
ATOM 2777 C C . THR B 1 51 ? 43.281 40.603 20.055 1.00 27.78 50 THR B C 1
ATOM 2778 O O . THR B 1 51 ? 43.550 40.314 18.905 1.00 29.07 50 THR B O 1
ATOM 2782 N N . GLY B 1 52 ? 44.018 41.430 20.789 1.00 27.07 51 GLY B N 1
ATOM 2783 C CA . GLY B 1 52 ? 45.291 41.987 20.339 1.00 24.65 51 GLY B CA 1
ATOM 2784 C C . GLY B 1 52 ? 46.209 42.234 21.519 1.00 24.70 51 GLY B C 1
ATOM 2785 O O . GLY B 1 52 ? 45.841 42.016 22.695 1.00 22.31 51 GLY B O 1
ATOM 2786 N N . GLY B 1 53 ? 47.425 42.666 21.224 1.00 26.92 52 GLY B N 1
ATOM 2787 C CA . GLY B 1 53 ? 48.360 43.045 22.280 1.00 29.16 52 GLY B CA 1
ATOM 2788 C C . GLY B 1 53 ? 48.979 41.978 23.169 1.00 30.58 52 GLY B C 1
ATOM 2789 O O . GLY B 1 53 ? 49.029 42.132 24.402 1.00 32.95 52 GLY B O 1
ATOM 2790 N N . ASN B 1 54 ? 49.383 40.864 22.556 1.00 33.43 53 ASN B N 1
ATOM 2791 C CA . ASN B 1 54 ? 50.191 39.828 23.245 1.00 33.83 53 ASN B CA 1
ATOM 2792 C C . ASN B 1 54 ? 51.611 40.353 23.527 1.00 34.79 53 ASN B C 1
ATOM 2793 O O . ASN B 1 54 ? 52.266 39.891 24.448 1.00 39.73 53 ASN B O 1
ATOM 2798 N N . HIS B 1 55 ? 52.076 41.303 22.713 1.00 34.60 54 HIS B N 1
ATOM 2799 C CA . HIS B 1 55 ? 53.386 41.889 22.817 1.00 34.41 54 HIS B CA 1
ATOM 2800 C C . HIS B 1 55 ? 53.269 43.388 23.101 1.00 35.31 54 HIS B C 1
ATOM 2801 O O . HIS B 1 55 ? 52.949 44.173 22.207 1.00 37.73 54 HIS B O 1
ATOM 2803 N N . GLY B 1 56 ? 53.558 43.807 24.324 1.00 35.05 55 GLY B N 1
ATOM 2804 C CA . GLY B 1 56 ? 53.503 45.233 24.656 1.00 38.36 55 GLY B CA 1
ATOM 2805 C C . GLY B 1 56 ? 54.499 46.117 23.918 1.00 40.79 55 GLY B C 1
ATOM 2806 O O . GLY B 1 56 ? 54.449 47.354 24.018 1.00 43.25 55 GLY B O 1
ATOM 2807 N N . ASN B 1 57 ? 55.427 45.456 23.229 1.00 41.03 56 ASN B N 1
ATOM 2808 C CA . ASN B 1 57 ? 56.438 46.051 22.387 1.00 41.72 56 ASN B CA 1
ATOM 2809 C C . ASN B 1 57 ? 55.946 46.483 20.971 1.00 41.95 56 ASN B C 1
ATOM 2810 O O . ASN B 1 57 ? 56.503 47.425 20.399 1.00 42.56 56 ASN B O 1
ATOM 2815 N N . GLU B 1 58 ? 54.902 45.834 20.435 1.00 40.28 57 GLU B N 1
ATOM 2816 C CA . GLU B 1 58 ? 54.381 46.122 19.082 1.00 38.07 57 GLU B CA 1
ATOM 2817 C C . GLU B 1 58 ? 52.813 46.255 19.145 1.00 33.06 57 GLU B C 1
ATOM 2818 O O . GLU B 1 58 ? 52.100 45.267 19.245 1.00 33.44 57 GLU B O 1
ATOM 2824 N N . LEU B 1 59 ? 52.338 47.504 19.014 1.00 31.07 58 LEU B N 1
ATOM 2825 C CA A LEU B 1 59 ? 50.930 47.883 19.226 0.50 30.10 58 LEU B CA 1
ATOM 2826 C CA B LEU B 1 59 ? 50.931 47.884 19.230 0.50 30.21 58 LEU B CA 1
ATOM 2827 C C . LEU B 1 59 ? 50.064 48.168 17.978 1.00 28.14 58 LEU B C 1
ATOM 2828 O O . LEU B 1 59 ? 49.010 48.805 18.082 1.00 26.23 58 LEU B O 1
ATOM 2837 N N . GLN B 1 60 ? 50.443 47.667 16.807 1.00 29.65 59 GLN B N 1
ATOM 2838 C CA . GLN B 1 60 ? 49.585 47.906 15.623 1.00 31.10 59 GLN B CA 1
ATOM 2839 C C . GLN B 1 60 ? 48.224 47.167 15.745 1.00 30.04 59 GLN B C 1
ATOM 2840 O O . GLN B 1 60 ? 47.189 47.708 15.344 1.00 29.52 59 GLN B O 1
ATOM 2846 N N . GLY B 1 61 ? 48.241 45.977 16.343 1.00 30.83 60 GLY B N 1
ATOM 2847 C CA . GLY B 1 61 ? 47.037 45.188 16.643 1.00 30.03 60 GLY B CA 1
ATOM 2848 C C . GLY B 1 61 ? 46.066 45.972 17.509 1.00 28.23 60 GLY B C 1
ATOM 2849 O O . GLY B 1 61 ? 44.912 46.144 17.124 1.00 30.04 60 GLY B O 1
ATOM 2850 N N . PRO B 1 62 ? 46.490 46.377 18.720 1.00 27.99 61 PRO B N 1
ATOM 2851 C CA . PRO B 1 62 ? 45.691 47.242 19.565 1.00 26.09 61 PRO B CA 1
ATOM 2852 C C . PRO B 1 62 ? 45.143 48.508 18.890 1.00 25.22 61 PRO B C 1
ATOM 2853 O O . PRO B 1 62 ? 44.014 48.876 19.163 1.00 23.62 61 PRO B O 1
ATOM 2857 N N . ILE B 1 63 ? 45.938 49.173 18.049 1.00 22.98 62 ILE B N 1
ATOM 2858 C CA . ILE B 1 63 ? 45.462 50.378 17.335 1.00 24.56 62 ILE B CA 1
ATOM 2859 C C . ILE B 1 63 ? 44.327 49.999 16.353 1.00 25.09 62 ILE B C 1
ATOM 2860 O O . ILE B 1 63 ? 43.291 50.665 16.293 1.00 25.30 62 ILE B O 1
ATOM 2865 N N . LEU B 1 64 ? 44.508 48.910 15.628 1.00 25.43 63 LEU B N 1
ATOM 2866 C CA . LEU B 1 64 ? 43.471 48.444 14.694 1.00 26.77 63 LEU B CA 1
ATOM 2867 C C . LEU B 1 64 ? 42.155 48.058 15.466 1.00 27.00 63 LEU B C 1
ATOM 2868 O O . LEU B 1 64 ? 41.054 48.406 15.030 1.00 25.14 63 LEU B O 1
ATOM 2873 N N . ALA B 1 65 ? 42.310 47.378 16.606 1.00 24.35 64 ALA B N 1
ATOM 2874 C CA . ALA B 1 65 ? 41.205 46.931 17.464 1.00 24.74 64 ALA B CA 1
ATOM 2875 C C . ALA B 1 65 ? 40.413 48.132 18.014 1.00 24.91 64 ALA B C 1
ATOM 2876 O O . ALA B 1 65 ? 39.197 48.108 18.037 1.00 23.59 64 ALA B O 1
ATOM 2878 N N . ARG B 1 66 ? 41.115 49.168 18.460 1.00 25.35 65 ARG B N 1
ATOM 2879 C CA . ARG B 1 66 ? 40.466 50.420 18.919 1.00 25.48 65 ARG B CA 1
ATOM 2880 C C . ARG B 1 66 ? 39.721 51.168 17.777 1.00 24.73 65 ARG B C 1
ATOM 2881 O O . ARG B 1 66 ? 38.652 51.712 17.997 1.00 22.79 65 ARG B O 1
ATOM 2889 N N . ARG B 1 67 ? 40.282 51.189 16.574 1.00 24.16 66 ARG B N 1
ATOM 2890 C CA . ARG B 1 67 ? 39.594 51.791 15.416 1.00 24.69 66 ARG B CA 1
ATOM 2891 C C . ARG B 1 67 ? 38.262 51.076 15.156 1.00 25.07 66 ARG B C 1
ATOM 2892 O O . ARG B 1 67 ? 37.223 51.702 14.902 1.00 23.43 66 ARG B O 1
ATOM 2900 N N . LEU B 1 68 ? 38.315 49.757 15.273 1.00 25.24 67 LEU B N 1
ATOM 2901 C CA . LEU B 1 68 ? 37.165 48.884 15.046 1.00 26.99 67 LEU B CA 1
ATOM 2902 C C . LEU B 1 68 ? 36.081 49.133 16.099 1.00 26.50 67 LEU B C 1
ATOM 2903 O O . LEU B 1 68 ? 34.882 49.134 15.777 1.00 29.03 67 LEU B O 1
ATOM 2908 N N . VAL B 1 69 ? 36.502 49.350 17.343 1.00 23.08 68 VAL B N 1
ATOM 2909 C CA . VAL B 1 69 ? 35.607 49.665 18.458 1.00 23.92 68 VAL B CA 1
ATOM 2910 C C . VAL B 1 69 ? 34.805 50.962 18.182 1.00 26.90 68 VAL B C 1
ATOM 2911 O O . VAL B 1 69 ? 33.619 51.038 18.495 1.00 26.07 68 VAL B O 1
ATOM 2915 N N . LYS B 1 70 ? 35.444 51.952 17.562 1.00 26.78 69 LYS B N 1
ATOM 2916 C CA . LYS B 1 70 ? 34.759 53.205 17.181 1.00 28.51 69 LYS B CA 1
ATOM 2917 C C . LYS B 1 70 ? 33.814 53.083 15.957 1.00 26.50 69 LYS B C 1
ATOM 2918 O O . LYS B 1 70 ? 32.784 53.755 15.883 1.00 23.26 69 LYS B O 1
ATOM 2924 N N . TRP B 1 71 ? 34.166 52.201 15.028 1.00 25.22 70 TRP B N 1
ATOM 2925 C CA . TRP B 1 71 ? 33.440 52.000 13.784 1.00 25.87 70 TRP B CA 1
ATOM 2926 C C . TRP B 1 71 ? 32.239 51.042 13.863 1.00 27.27 70 TRP B C 1
ATOM 2927 O O . TRP B 1 71 ? 31.222 51.291 13.212 1.00 29.15 70 TRP B O 1
ATOM 2938 N N . LEU B 1 72 ? 32.370 49.953 14.625 1.00 24.07 71 LEU B N 1
ATOM 2939 C CA . LEU B 1 72 ? 31.318 48.927 14.736 1.00 27.62 71 LEU B CA 1
ATOM 2940 C C . LEU B 1 72 ? 29.911 49.402 15.190 1.00 28.41 71 LEU B C 1
ATOM 2941 O O . LEU B 1 72 ? 28.918 48.835 14.732 1.00 29.02 71 LEU B O 1
ATOM 2946 N N . PRO B 1 73 ? 29.812 50.387 16.123 1.00 27.93 72 PRO B N 1
ATOM 2947 C CA . PRO B 1 73 ? 28.492 50.921 16.474 1.00 28.05 72 PRO B CA 1
ATOM 2948 C C . PRO B 1 73 ? 27.620 51.398 15.301 1.00 28.47 72 PRO B C 1
ATOM 2949 O O . PRO B 1 73 ? 26.407 51.255 15.360 1.00 31.48 72 PRO B O 1
ATOM 2953 N N . GLU B 1 74 ? 28.212 51.920 14.246 1.00 28.98 73 GLU B N 1
ATOM 2954 C CA . GLU B 1 74 ? 27.465 52.309 13.053 1.00 31.43 73 GLU B CA 1
ATOM 2955 C C . GLU B 1 74 ? 27.350 51.180 11.998 1.00 31.60 73 GLU B C 1
ATOM 2956 O O . GLU B 1 74 ? 26.299 51.020 11.366 1.00 34.63 73 GLU B O 1
ATOM 2959 N N . ALA B 1 75 ? 28.410 50.397 11.814 1.00 30.14 74 ALA B N 1
ATOM 2960 C CA . ALA B 1 75 ? 28.479 49.383 10.760 1.00 26.62 74 ALA B CA 1
ATOM 2961 C C . ALA B 1 75 ? 27.970 47.964 11.096 1.00 28.65 74 ALA B C 1
ATOM 2962 O O . ALA B 1 75 ? 27.493 47.274 10.194 1.00 27.52 74 ALA B O 1
ATOM 2964 N N . GLN B 1 76 ? 28.045 47.518 12.351 1.00 26.82 75 GLN B N 1
ATOM 2965 C CA . GLN B 1 76 ? 27.678 46.119 12.662 1.00 27.19 75 GLN B CA 1
ATOM 2966 C C . GLN B 1 76 ? 26.172 45.827 12.467 1.00 28.35 75 GLN B C 1
ATOM 2967 O O . GLN B 1 76 ? 25.310 46.367 13.135 1.00 26.17 75 GLN B O 1
ATOM 2973 N N . ARG B 1 77 ? 25.884 44.918 11.557 1.00 29.96 76 ARG B N 1
ATOM 2974 C CA . ARG B 1 77 ? 24.515 44.579 11.186 1.00 29.99 76 ARG B CA 1
ATOM 2975 C C . ARG B 1 77 ? 23.799 43.594 12.103 1.00 31.16 76 ARG B C 1
ATOM 2976 O O . ARG B 1 77 ? 22.571 43.670 12.280 1.00 32.79 76 ARG B O 1
ATOM 2984 N N . CYS B 1 78 ? 24.550 42.667 12.683 1.00 30.52 77 CYS B N 1
ATOM 2985 C CA . CYS B 1 78 ? 23.951 41.583 13.430 1.00 29.36 77 CYS B CA 1
ATOM 2986 C C . CYS B 1 78 ? 25.002 40.894 14.264 1.00 28.39 77 CYS B C 1
ATOM 2987 O O . CYS B 1 78 ? 26.142 41.361 14.337 1.00 29.43 77 CYS B O 1
ATOM 2990 N N . GLY B 1 79 ? 24.599 39.821 14.937 1.00 27.11 78 GLY B N 1
ATOM 2991 C CA . GLY B 1 79 ? 25.521 38.968 15.667 1.00 26.41 78 GLY B CA 1
ATOM 2992 C C . GLY B 1 79 ? 26.140 39.622 16.875 1.00 26.84 78 GLY B C 1
ATOM 2993 O O . GLY B 1 79 ? 25.637 40.638 17.374 1.00 25.70 78 GLY B O 1
ATOM 2994 N N . ARG B 1 80 ? 27.272 39.070 17.290 1.00 24.77 79 ARG B N 1
ATOM 2995 C CA A ARG B 1 80 ? 28.002 39.548 18.450 0.50 26.00 79 ARG B CA 1
ATOM 2996 C CA B ARG B 1 80 ? 27.995 39.558 18.449 0.50 27.04 79 ARG B CA 1
ATOM 2997 C C . ARG B 1 80 ? 29.513 39.654 18.179 1.00 25.86 79 ARG B C 1
ATOM 2998 O O . ARG B 1 80 ? 30.098 38.743 17.593 1.00 21.75 79 ARG B O 1
ATOM 3013 N N . ILE B 1 81 ? 30.116 40.779 18.578 1.00 22.43 80 ILE B N 1
ATOM 3014 C CA . ILE B 1 81 ? 31.566 41.016 18.448 1.00 21.75 80 ILE B CA 1
ATOM 3015 C C . ILE B 1 81 ? 32.092 41.535 19.788 1.00 21.94 80 ILE B C 1
ATOM 3016 O O . ILE B 1 81 ? 31.623 42.568 20.257 1.00 24.36 80 ILE B O 1
ATOM 3021 N N . ILE B 1 82 ? 33.044 40.814 20.382 1.00 19.17 81 ILE B N 1
ATOM 3022 C CA . ILE B 1 82 ? 33.730 41.189 21.637 1.00 20.81 81 ILE B CA 1
ATOM 3023 C C . ILE B 1 82 ? 35.197 41.534 21.230 1.00 23.10 81 ILE B C 1
ATOM 3024 O O . ILE B 1 82 ? 35.808 40.817 20.427 1.00 23.32 81 ILE B O 1
ATOM 3029 N N . ILE B 1 83 ? 35.705 42.668 21.709 1.00 21.46 82 ILE B N 1
ATOM 3030 C CA . ILE B 1 83 ? 37.050 43.153 21.387 1.00 22.60 82 ILE B CA 1
ATOM 3031 C C . ILE B 1 83 ? 37.834 43.411 22.682 1.00 21.56 82 ILE B C 1
ATOM 3032 O O . ILE B 1 83 ? 37.367 44.158 23.540 1.00 21.34 82 ILE B O 1
ATOM 3037 N N . VAL B 1 84 ? 38.998 42.776 22.817 1.00 20.88 83 VAL B N 1
ATOM 3038 C CA . VAL B 1 84 ? 39.902 42.958 23.972 1.00 21.28 83 VAL B CA 1
ATOM 3039 C C . VAL B 1 84 ? 41.201 43.445 23.285 1.00 23.97 83 VAL B C 1
ATOM 3040 O O . VAL B 1 84 ? 42.039 42.635 22.908 1.00 23.46 83 VAL B O 1
ATOM 3044 N N . PRO B 1 85 ? 41.342 44.773 23.083 1.00 25.23 84 PRO B N 1
ATOM 3045 C CA . PRO B 1 85 ? 42.462 45.326 22.315 1.00 26.09 84 PRO B CA 1
ATOM 3046 C C . PRO B 1 85 ? 43.868 44.958 22.770 1.00 25.12 84 PRO B C 1
ATOM 3047 O O . PRO B 1 85 ? 44.735 44.760 21.925 1.00 25.11 84 PRO B O 1
ATOM 3051 N N . GLU B 1 86 ? 44.055 44.890 24.080 1.00 25.26 85 GLU B N 1
ATOM 3052 C CA . GLU B 1 86 ? 45.315 44.613 24.732 1.00 28.42 85 GLU B CA 1
ATOM 3053 C C . GLU B 1 86 ? 45.130 43.531 25.776 1.00 27.46 85 GLU B C 1
ATOM 3054 O O . GLU B 1 86 ? 44.571 43.763 26.852 1.00 27.86 85 GLU B O 1
ATOM 3060 N N . ILE B 1 87 ? 45.633 42.355 25.451 1.00 30.00 86 ILE B N 1
ATOM 3061 C CA . ILE B 1 87 ? 45.528 41.178 26.321 1.00 32.20 86 ILE B CA 1
ATOM 3062 C C . ILE B 1 87 ? 46.615 41.098 27.366 1.00 32.07 86 ILE B C 1
ATOM 3063 O O . ILE B 1 87 ? 46.377 40.565 28.464 1.00 34.74 86 ILE B O 1
ATOM 3068 N N . ASN B 1 88 ? 47.782 41.649 27.041 1.00 32.21 87 ASN B N 1
ATOM 3069 C CA . ASN B 1 88 ? 48.921 41.609 27.918 1.00 33.96 87 ASN B CA 1
ATOM 3070 C C . ASN B 1 88 ? 49.318 43.059 28.276 1.00 34.33 87 ASN B C 1
ATOM 3071 O O . ASN B 1 88 ? 50.316 43.575 27.751 1.00 38.08 87 ASN B O 1
ATOM 3076 N N . PRO B 1 89 ? 48.508 43.740 29.146 1.00 32.83 88 PRO B N 1
ATOM 3077 C CA . PRO B 1 89 ? 48.752 45.154 29.492 1.00 33.49 88 PRO B CA 1
ATOM 3078 C C . PRO B 1 89 ? 50.046 45.428 30.275 1.00 35.19 88 PRO B C 1
ATOM 3079 O O . PRO B 1 89 ? 50.718 46.463 30.038 1.00 36.47 88 PRO B O 1
ATOM 3083 N N . LEU B 1 90 ? 50.355 44.531 31.219 1.00 34.85 89 LEU B N 1
ATOM 3084 C CA . LEU B 1 90 ? 51.588 44.593 31.965 1.00 34.76 89 LEU B CA 1
ATOM 3085 C C . LEU B 1 90 ? 52.768 44.363 31.003 1.00 35.22 89 LEU B C 1
ATOM 3086 O O . LEU B 1 90 ? 53.837 44.935 31.212 1.00 36.91 89 LEU B O 1
ATOM 3091 N N . ALA B 1 91 ? 52.582 43.552 29.952 1.00 36.67 90 ALA B N 1
ATOM 3092 C CA . ALA B 1 91 ? 53.639 43.360 28.934 1.00 37.17 90 ALA B CA 1
ATOM 3093 C C . ALA B 1 91 ? 53.898 44.673 28.161 1.00 38.42 90 ALA B C 1
ATOM 3094 O O . ALA B 1 91 ? 53.044 45.590 28.130 1.00 41.94 90 ALA B O 1
ATOM 3096 N N . SER B 1 117 ? 50.334 31.691 37.943 1.00 31.65 116 SER B N 1
ATOM 3097 C CA . SER B 1 117 ? 50.964 32.929 37.460 1.00 31.96 116 SER B CA 1
ATOM 3098 C C . SER B 1 117 ? 49.990 33.799 36.661 1.00 32.43 116 SER B C 1
ATOM 3099 O O . SER B 1 117 ? 49.021 33.288 36.096 1.00 34.29 116 SER B O 1
ATOM 3102 N N . VAL B 1 118 ? 50.289 35.098 36.567 1.00 32.60 117 VAL B N 1
ATOM 3103 C CA . VAL B 1 118 ? 49.404 36.081 35.914 1.00 32.41 117 VAL B CA 1
ATOM 3104 C C . VAL B 1 118 ? 49.020 35.763 34.462 1.00 33.03 117 VAL B C 1
ATOM 3105 O O . VAL B 1 118 ? 47.849 35.964 34.083 1.00 34.15 117 VAL B O 1
ATOM 3109 N N . SER B 1 119 ? 49.970 35.255 33.672 1.00 32.53 118 SER B N 1
ATOM 3110 C CA . SER B 1 119 ? 49.680 34.836 32.277 1.00 32.76 118 SER B CA 1
ATOM 3111 C C . SER B 1 119 ? 48.696 33.650 32.223 1.00 31.82 118 SER B C 1
ATOM 3112 O O . SER B 1 119 ? 47.828 33.615 31.362 1.00 32.75 118 SER B O 1
ATOM 3115 N N . GLU B 1 120 ? 48.835 32.705 33.153 1.00 31.51 119 GLU B N 1
ATOM 3116 C CA . GLU B 1 120 ? 47.912 31.585 33.252 1.00 32.37 119 GLU B CA 1
ATOM 3117 C C . GLU B 1 120 ? 46.515 32.123 33.610 1.00 32.65 119 GLU B C 1
ATOM 3118 O O . GLU B 1 120 ? 45.532 31.704 33.004 1.00 32.40 119 GLU B O 1
ATOM 3124 N N . ARG B 1 121 ? 46.445 33.045 34.582 1.00 31.91 120 ARG B N 1
ATOM 3125 C CA . ARG B 1 121 ? 45.169 33.613 35.044 1.00 29.59 120 ARG B CA 1
ATOM 3126 C C . ARG B 1 121 ? 44.449 34.489 34.034 1.00 28.16 120 ARG B C 1
ATOM 3127 O O . ARG B 1 121 ? 43.228 34.576 34.104 1.00 29.30 120 ARG B O 1
ATOM 3135 N N . ILE B 1 122 ? 45.198 35.161 33.149 1.00 28.28 121 ILE B N 1
ATOM 3136 C CA . ILE B 1 122 ? 44.647 35.981 32.041 1.00 29.16 121 ILE B CA 1
ATOM 3137 C C . ILE B 1 122 ? 44.034 35.060 30.986 1.00 30.74 121 ILE B C 1
ATOM 3138 O O . ILE B 1 122 ? 42.937 35.325 30.479 1.00 29.97 121 ILE B O 1
ATOM 3143 N N . ALA B 1 123 ? 44.773 34.000 30.649 1.00 30.76 122 ALA B N 1
ATOM 3144 C CA . ALA B 1 123 ? 44.310 32.952 29.729 1.00 30.60 122 ALA B CA 1
ATOM 3145 C C . ALA B 1 123 ? 43.046 32.303 30.262 1.00 28.03 122 ALA B C 1
ATOM 3146 O O . ALA B 1 123 ? 42.102 32.107 29.517 1.00 28.42 122 ALA B O 1
ATOM 3148 N N . ASP B 1 124 ? 43.052 31.994 31.557 1.00 27.02 123 ASP B N 1
ATOM 3149 C CA . ASP B 1 124 ? 41.909 31.428 32.269 1.00 27.95 123 ASP B CA 1
ATOM 3150 C C . ASP B 1 124 ? 40.673 32.331 32.238 1.00 25.29 123 ASP B C 1
ATOM 3151 O O . ASP B 1 124 ? 39.575 31.836 32.046 1.00 25.78 123 ASP B O 1
ATOM 3156 N N . ALA B 1 125 ? 40.859 33.628 32.488 1.00 23.54 124 ALA B N 1
ATOM 3157 C CA . ALA B 1 125 ? 39.764 34.624 32.458 1.00 22.14 124 ALA B CA 1
ATOM 3158 C C . ALA B 1 125 ? 39.099 34.691 31.075 1.00 20.32 124 ALA B C 1
ATOM 3159 O O . ALA B 1 125 ? 37.871 34.764 30.970 1.00 19.66 124 ALA B O 1
ATOM 3161 N N . ILE B 1 126 ? 39.922 34.667 30.033 1.00 21.61 125 ILE B N 1
ATOM 3162 C CA . ILE B 1 126 ? 39.449 34.686 28.642 1.00 22.08 125 ILE B CA 1
ATOM 3163 C C . ILE B 1 126 ? 38.733 33.385 28.279 1.00 21.95 125 ILE B C 1
ATOM 3164 O O . ILE B 1 126 ? 37.696 33.420 27.627 1.00 19.68 125 ILE B O 1
ATOM 3169 N N . SER B 1 127 ? 39.307 32.252 28.683 1.00 23.20 126 SER B N 1
ATOM 3170 C CA . SE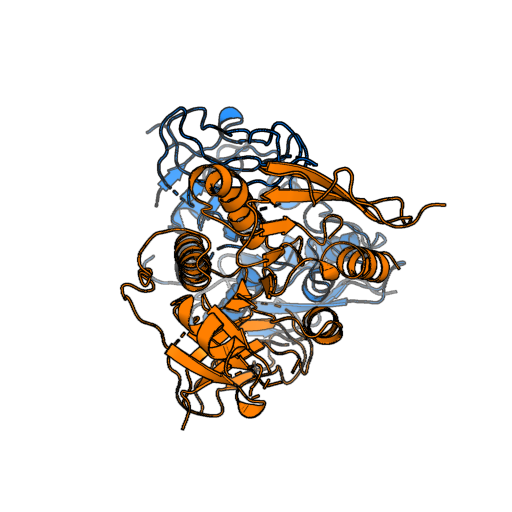R B 1 127 ? 38.671 30.941 28.503 1.00 25.44 126 SER B CA 1
ATOM 3171 C C . SER B 1 127 ? 37.334 30.793 29.207 1.00 24.81 126 SER B C 1
ATOM 3172 O O . SER B 1 127 ? 36.423 30.237 28.637 1.00 25.46 126 SER B O 1
ATOM 3175 N N . ARG B 1 128 ? 37.245 31.237 30.460 1.00 24.55 127 ARG B N 1
ATOM 3176 C CA A ARG B 1 128 ? 36.021 31.131 31.229 0.50 23.62 127 ARG B CA 1
ATOM 3177 C CA B ARG B 1 128 ? 36.007 31.137 31.226 0.50 23.69 127 ARG B CA 1
ATOM 3178 C C . ARG B 1 128 ? 34.928 32.123 30.802 1.00 24.89 127 ARG B C 1
ATOM 3179 O O . ARG B 1 128 ? 33.787 31.736 30.617 1.00 26.89 127 ARG B O 1
ATOM 3194 N N . LEU B 1 129 ? 35.282 33.403 30.660 1.00 25.68 128 LEU B N 1
ATOM 3195 C CA . LEU B 1 129 ? 34.292 34.467 30.369 1.00 25.77 128 LEU B CA 1
ATOM 3196 C C . LEU B 1 129 ? 33.998 34.899 28.931 1.00 25.10 128 LEU B C 1
ATOM 3197 O O . LEU B 1 129 ? 32.896 35.374 28.650 1.00 24.92 128 LEU B O 1
ATOM 3202 N N . LEU B 1 130 ? 34.944 34.722 28.027 1.00 24.78 129 LEU B N 1
ATOM 3203 C CA . LEU B 1 130 ? 34.794 35.193 26.661 1.00 24.60 129 LEU B CA 1
ATOM 3204 C C . LEU B 1 130 ? 34.640 34.089 25.626 1.00 22.99 129 LEU B C 1
ATOM 3205 O O . LEU B 1 130 ? 33.754 34.166 24.782 1.00 22.91 129 LEU B O 1
ATOM 3210 N N . LEU B 1 131 ? 35.514 33.092 25.669 1.00 23.04 130 LEU B N 1
ATOM 3211 C CA . LEU B 1 131 ? 35.469 31.987 24.694 1.00 25.06 130 LEU B CA 1
ATOM 3212 C C . LEU B 1 131 ? 34.135 31.240 24.596 1.00 23.56 130 LEU B C 1
ATOM 3213 O O . LEU B 1 131 ? 33.721 30.954 23.475 1.00 24.39 130 LEU B O 1
ATOM 3218 N N . PRO B 1 132 ? 33.458 30.951 25.735 1.00 24.10 131 PRO B N 1
ATOM 3219 C CA . PRO B 1 132 ? 32.161 30.270 25.679 1.00 24.47 131 PRO B CA 1
ATOM 3220 C C . PRO B 1 132 ? 31.064 30.914 24.860 1.00 24.98 131 PRO B C 1
ATOM 3221 O O . PRO B 1 132 ? 30.238 30.185 24.324 1.00 23.92 131 PRO B O 1
ATOM 3225 N N . VAL B 1 133 ? 31.073 32.245 24.741 1.00 24.82 132 VAL B N 1
ATOM 3226 C CA . VAL B 1 133 ? 30.041 32.955 24.011 1.00 26.16 132 VAL B CA 1
ATOM 3227 C C . VAL B 1 133 ? 30.320 33.147 22.505 1.00 25.31 132 VAL B C 1
ATOM 3228 O O . VAL B 1 133 ? 29.432 33.612 21.806 1.00 27.54 132 VAL B O 1
ATOM 3232 N N . VAL B 1 134 ? 31.514 32.813 22.006 1.00 21.37 133 VAL B N 1
ATOM 3233 C CA . VAL B 1 134 ? 31.860 33.042 20.601 1.00 21.34 133 VAL B CA 1
ATOM 3234 C C . VAL B 1 134 ? 32.152 31.754 19.858 1.00 21.54 133 VAL B C 1
ATOM 3235 O O . VAL B 1 134 ? 32.541 30.773 20.468 1.00 22.81 133 VAL B O 1
ATOM 3239 N N . ASP B 1 135 ? 31.921 31.761 18.549 1.00 23.20 134 ASP B N 1
ATOM 3240 C CA . ASP B 1 135 ? 32.234 30.628 17.665 1.00 24.97 134 ASP B CA 1
ATOM 3241 C C . ASP B 1 135 ? 33.568 30.788 16.962 1.00 23.01 134 ASP B C 1
ATOM 3242 O O . ASP B 1 135 ? 34.110 29.807 16.474 1.00 22.74 134 ASP B O 1
ATOM 3247 N N . THR B 1 136 ? 34.068 32.021 16.875 1.00 22.96 135 THR B N 1
ATOM 3248 C CA . THR B 1 136 ? 35.309 32.337 16.175 1.00 23.04 135 THR B CA 1
ATOM 3249 C C . THR B 1 136 ? 36.109 33.330 16.991 1.00 22.21 135 THR B C 1
ATOM 3250 O O . THR B 1 136 ? 35.529 34.175 17.704 1.00 19.64 135 THR B O 1
ATOM 3254 N N . VAL B 1 137 ? 37.434 33.194 16.904 1.00 21.22 136 VAL B N 1
ATOM 3255 C CA . VAL B 1 137 ? 38.375 34.080 17.535 1.00 22.69 136 VAL B CA 1
ATOM 3256 C C . VAL B 1 137 ? 39.356 34.590 16.459 1.00 23.82 136 VAL B C 1
ATOM 3257 O O . VAL B 1 137 ? 39.931 33.804 15.701 1.00 22.80 136 VAL B O 1
ATOM 3261 N N . LEU B 1 138 ? 39.492 35.905 16.390 1.00 24.95 137 LEU B N 1
ATOM 3262 C CA . LEU B 1 138 ? 40.455 36.571 15.544 1.00 25.64 137 LEU B CA 1
ATOM 3263 C C . LEU B 1 138 ? 41.532 37.163 16.443 1.00 25.53 137 LEU B C 1
ATOM 3264 O O . LEU B 1 138 ? 41.291 38.164 17.117 1.00 23.42 137 LEU B O 1
ATOM 3269 N N . ASP B 1 139 ? 42.724 36.560 16.441 1.00 27.07 138 ASP B N 1
ATOM 3270 C CA . ASP B 1 139 ? 43.866 37.095 17.203 1.00 28.20 138 ASP B CA 1
ATOM 3271 C C . ASP B 1 139 ? 44.734 37.982 16.297 1.00 28.81 138 ASP B C 1
ATOM 3272 O O . ASP B 1 139 ? 45.203 37.534 15.249 1.00 28.76 138 ASP B O 1
ATOM 3277 N N . LEU B 1 140 ? 44.898 39.245 16.689 1.00 28.11 139 LEU B N 1
ATOM 3278 C CA . LEU B 1 140 ? 45.784 40.177 16.015 1.00 29.19 139 LEU B CA 1
ATOM 3279 C C . LEU B 1 140 ? 47.138 39.914 16.710 1.00 30.78 139 LEU B C 1
AT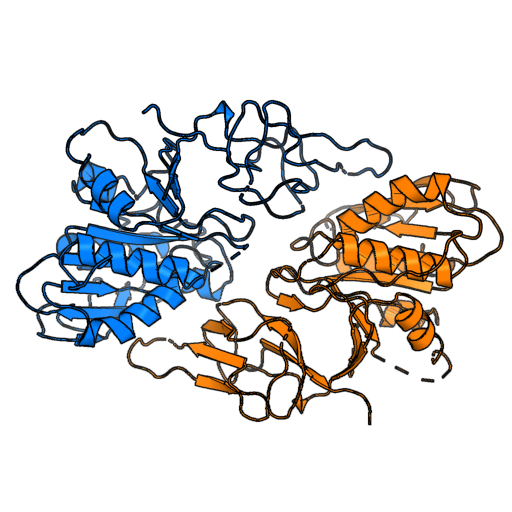OM 3280 O O . LEU B 1 140 ? 47.484 40.531 17.720 1.00 29.95 139 LEU B O 1
ATOM 3285 N N . HIS B 1 141 ? 47.859 38.923 16.186 1.00 33.36 140 HIS B N 1
ATOM 3286 C CA . HIS B 1 141 ? 49.084 38.426 16.823 1.00 35.63 140 HIS B CA 1
ATOM 3287 C C . HIS B 1 141 ? 50.325 39.167 16.360 1.00 35.70 140 HIS B C 1
ATOM 3288 O O . HIS B 1 141 ? 50.473 39.457 15.174 1.00 36.06 140 HIS B O 1
ATOM 3295 N N . SER B 1 142 ? 51.198 39.488 17.317 1.00 35.43 141 SER B N 1
ATOM 3296 C CA . SER B 1 142 ? 52.452 40.148 17.034 1.00 35.71 141 SER B CA 1
ATOM 3297 C C . SER B 1 142 ? 53.660 39.269 17.301 1.00 36.40 141 SER B C 1
ATOM 3298 O O . SER B 1 142 ? 53.786 38.691 18.404 1.00 32.91 141 SER B O 1
ATOM 3301 N N . PHE B 1 143 ? 54.549 39.194 16.298 1.00 37.51 142 PHE B N 1
ATOM 3302 C CA . PHE B 1 143 ? 55.890 38.564 16.446 1.00 37.53 142 PHE B CA 1
ATOM 3303 C C . PHE B 1 143 ? 56.849 39.390 17.273 1.00 38.80 142 PHE B C 1
ATOM 3304 O O . PHE B 1 143 ? 57.857 38.867 17.736 1.00 40.76 142 PHE B O 1
ATOM 3312 N N . GLY B 1 144 ? 56.601 40.696 17.362 1.00 39.77 143 GLY B N 1
ATOM 3313 C CA . GLY B 1 144 ? 57.443 41.611 18.128 1.00 39.28 143 GLY B CA 1
ATOM 3314 C C . GLY B 1 144 ? 58.051 42.648 17.206 1.00 39.25 143 GLY B C 1
ATOM 3315 O O . GLY B 1 144 ? 57.865 42.588 15.970 1.00 36.97 143 GLY B O 1
ATOM 3316 N N . PRO B 1 145 ? 58.785 43.610 17.795 1.00 37.38 144 PRO B N 1
ATOM 3317 C CA . PRO B 1 145 ? 59.418 44.672 17.035 1.00 37.78 144 PRO B CA 1
ATOM 3318 C C . PRO B 1 145 ? 60.697 44.292 16.287 1.00 36.83 144 PRO B C 1
ATOM 3319 O O . PRO B 1 145 ? 61.196 45.111 15.505 1.00 35.85 144 PRO B O 1
ATOM 3323 N N . THR B 1 146 ? 61.211 43.077 16.533 1.00 36.53 145 THR B N 1
ATOM 3324 C CA . THR B 1 146 ? 62.461 42.598 15.943 1.00 33.96 145 THR B CA 1
ATOM 3325 C C . THR B 1 146 ? 62.314 41.774 14.660 1.00 33.26 145 THR B C 1
ATOM 3326 O O . THR B 1 146 ? 63.317 41.266 14.164 1.00 29.84 145 THR B O 1
ATOM 3330 N N . TRP B 1 147 ? 61.075 41.598 14.176 1.00 29.77 146 TRP B N 1
ATOM 3331 C CA . TRP B 1 147 ? 60.790 40.894 12.918 1.00 32.23 146 TRP B CA 1
ATOM 3332 C C . TRP B 1 147 ? 60.022 41.807 11.996 1.00 30.68 146 TRP B C 1
ATOM 3333 O O . TRP B 1 147 ? 59.315 42.698 12.449 1.00 31.40 146 TRP B O 1
ATOM 3344 N N . ASP B 1 148 ? 60.180 41.568 10.704 1.00 32.67 147 ASP B N 1
ATOM 3345 C CA . ASP B 1 148 ? 59.326 42.156 9.699 1.00 29.82 147 ASP B CA 1
ATOM 3346 C C . ASP B 1 148 ? 58.625 40.937 9.101 1.00 30.29 147 ASP B C 1
ATOM 3347 O O . ASP B 1 148 ? 59.219 39.869 9.030 1.00 30.07 147 ASP B O 1
ATOM 3352 N N . CYS B 1 149 ? 57.353 41.058 8.757 1.00 27.69 148 CYS B N 1
ATOM 3353 C CA . CYS B 1 149 ? 56.638 39.956 8.102 1.00 27.84 148 CYS B CA 1
ATOM 3354 C C . CYS B 1 149 ? 55.612 40.530 7.173 1.00 26.09 148 CYS B C 1
ATOM 3355 O O . CYS B 1 149 ? 55.303 41.725 7.250 1.00 22.11 148 CYS B O 1
ATOM 3358 N N . ALA B 1 150 ? 55.122 39.673 6.280 1.00 24.42 149 ALA B N 1
ATOM 3359 C CA . ALA B 1 150 ? 54.117 40.033 5.316 1.00 25.91 149 ALA B CA 1
ATOM 3360 C C . ALA B 1 150 ? 52.783 40.251 6.023 1.00 25.01 149 ALA B C 1
ATOM 3361 O O . ALA B 1 150 ? 52.484 39.518 6.975 1.00 26.27 149 ALA B O 1
ATOM 3363 N N . PRO B 1 151 ? 51.985 41.254 5.578 1.00 27.08 150 PRO B N 1
ATOM 3364 C CA . PRO B 1 151 ? 50.610 41.356 6.090 1.00 27.69 150 PRO B CA 1
ATOM 3365 C C . PRO B 1 151 ? 49.921 40.067 5.667 1.00 25.70 150 PRO B C 1
ATOM 3366 O O . PRO B 1 151 ? 49.869 39.746 4.469 1.00 24.27 150 PRO B O 1
ATOM 3370 N N . SER B 1 152 ? 49.466 39.305 6.651 1.00 23.26 151 SER B N 1
ATOM 3371 C CA . SER B 1 152 ? 49.033 37.959 6.380 1.00 26.28 151 SER B CA 1
ATOM 3372 C C . SER B 1 152 ? 48.182 37.305 7.438 1.00 26.40 151 SER B C 1
ATOM 3373 O O . SER B 1 152 ? 48.030 37.846 8.532 1.00 27.28 151 SER B O 1
ATOM 3376 N N . ILE B 1 153 ? 47.628 36.143 7.075 1.00 29.16 152 ILE B N 1
ATOM 3377 C CA . ILE B 1 153 ? 46.941 35.234 7.992 1.00 30.23 152 ILE B CA 1
ATOM 3378 C C . ILE B 1 153 ? 47.709 33.907 7.998 1.00 30.83 152 ILE B C 1
ATOM 3379 O O . ILE B 1 153 ? 48.037 33.386 6.908 1.00 30.45 152 ILE B O 1
ATOM 3384 N N . ILE B 1 154 ? 47.985 33.367 9.198 1.00 29.30 153 ILE B N 1
ATOM 3385 C CA . ILE B 1 154 ? 48.633 32.052 9.352 1.00 31.57 153 ILE B CA 1
ATOM 3386 C C . ILE B 1 154 ? 47.631 31.008 9.809 1.00 32.95 153 ILE B C 1
ATOM 3387 O O . ILE B 1 154 ? 46.690 31.323 10.541 1.00 35.30 153 ILE B O 1
ATOM 3392 N N . SER B 1 155 ? 47.833 29.779 9.342 1.00 34.40 154 SER B N 1
ATOM 3393 C CA . SER B 1 155 ? 47.026 28.620 9.711 1.00 36.21 154 SER B CA 1
ATOM 3394 C C . SER B 1 155 ? 48.002 27.472 9.961 1.00 36.85 154 SER B C 1
ATOM 3395 O O . SER B 1 155 ? 48.914 27.243 9.147 1.00 36.89 154 SER B O 1
ATOM 3398 N N . HIS B 1 156 ? 47.804 26.763 11.078 1.00 38.53 155 HIS B N 1
ATOM 3399 C CA . HIS B 1 156 ? 48.623 25.597 11.459 1.00 37.11 155 HIS B CA 1
ATOM 3400 C C . HIS B 1 156 ? 47.904 24.262 11.251 1.00 35.89 155 HIS B C 1
ATOM 3401 O O . HIS B 1 156 ? 46.681 24.183 11.350 1.00 35.91 155 HIS B O 1
ATOM 3408 N N . ASP B 1 162 ? 38.202 19.539 7.570 1.00 32.09 161 ASP B N 1
ATOM 3409 C CA . ASP B 1 162 ? 36.881 19.878 8.128 1.00 32.18 161 ASP B CA 1
ATOM 3410 C C . ASP B 1 162 ? 36.876 21.307 8.693 1.00 32.98 161 ASP B C 1
ATOM 3411 O O . ASP B 1 162 ? 36.386 22.238 8.038 1.00 32.54 161 ASP B O 1
ATOM 3416 N N . GLN B 1 163 ? 37.430 21.474 9.895 1.00 33.21 162 GLN B N 1
ATOM 3417 C CA . GLN B 1 163 ? 37.573 22.749 10.541 1.00 32.88 162 GLN B CA 1
ATOM 3418 C C . GLN B 1 163 ? 38.771 23.411 9.841 1.00 34.47 162 GLN B C 1
ATOM 3419 O O . GLN B 1 163 ? 38.802 24.630 9.704 1.00 35.34 162 GLN B O 1
ATOM 3433 N N . THR B 1 165 ? 39.476 23.128 6.663 1.00 36.28 164 THR B N 1
ATOM 3434 C CA . THR B 1 165 ? 38.881 23.654 5.427 1.00 36.16 164 THR B CA 1
ATOM 3435 C C . THR B 1 165 ? 38.110 24.947 5.688 1.00 36.33 164 THR B C 1
ATOM 3436 O O . THR B 1 165 ? 38.207 25.886 4.905 1.00 36.73 164 THR B O 1
ATOM 3440 N N . LYS B 1 166 ? 37.340 24.971 6.779 1.00 36.12 165 LYS B N 1
ATOM 3441 C CA . LYS B 1 166 ? 36.581 26.148 7.219 1.00 36.51 165 LYS B CA 1
ATOM 3442 C C . LYS B 1 166 ? 37.514 27.312 7.592 1.00 36.08 165 LYS B C 1
ATOM 3443 O O . LYS B 1 166 ? 37.355 28.421 7.079 1.00 35.20 165 LYS B O 1
ATOM 3449 N N . THR B 1 167 ? 38.478 27.031 8.479 1.00 35.33 166 THR B N 1
ATOM 3450 C CA . THR B 1 167 ? 39.485 27.995 8.942 1.00 33.82 166 THR B CA 1
ATOM 3451 C C . THR B 1 167 ? 40.287 28.583 7.777 1.00 33.16 166 THR B C 1
ATOM 3452 O O . THR B 1 167 ? 40.510 29.788 7.733 1.00 34.06 166 THR B O 1
ATOM 3456 N N . VAL B 1 168 ? 40.693 27.735 6.832 1.00 33.42 167 VAL B N 1
ATOM 3457 C CA . VAL B 1 168 ? 41.477 28.171 5.658 1.00 32.36 167 VAL B CA 1
ATOM 3458 C C . VAL B 1 168 ? 40.659 29.030 4.658 1.00 31.93 167 VAL B C 1
ATOM 3459 O O . VAL B 1 168 ? 41.182 30.013 4.133 1.00 30.31 167 VAL B O 1
ATOM 3463 N N . SER B 1 169 ? 39.399 28.661 4.403 1.00 32.82 168 SER B N 1
ATOM 3464 C CA . SER B 1 169 ? 38.506 29.471 3.531 1.00 33.11 168 SER B CA 1
ATOM 3465 C C . SER B 1 169 ? 38.164 30.824 4.156 1.00 32.94 168 SER B C 1
ATOM 3466 O O . SER B 1 169 ? 38.152 31.847 3.464 1.00 33.95 168 SER B O 1
ATOM 3469 N N . ILE B 1 170 ? 37.884 30.819 5.459 1.00 32.08 169 ILE B N 1
ATOM 3470 C CA . ILE B 1 170 ? 37.597 32.049 6.188 1.00 31.06 169 ILE B CA 1
ATOM 3471 C C . ILE B 1 170 ? 38.854 32.927 6.142 1.00 29.67 169 ILE B C 1
ATOM 3472 O O . ILE B 1 170 ? 38.744 34.093 5.815 1.00 28.23 169 ILE B O 1
ATOM 3477 N N . SER B 1 171 ? 40.024 32.341 6.415 1.00 29.00 170 SER B N 1
ATOM 3478 C CA . SER B 1 171 ? 41.329 33.043 6.349 1.00 28.76 170 SER B CA 1
ATOM 3479 C C . SER B 1 171 ? 41.594 33.716 4.992 1.00 28.50 170 SER B C 1
ATOM 3480 O O . SER B 1 171 ? 42.000 34.879 4.949 1.00 29.46 170 SER B O 1
ATOM 3483 N N . LYS B 1 172 ? 41.379 32.977 3.907 1.00 27.80 171 LYS B N 1
ATOM 3484 C CA . LYS B 1 172 ? 41.534 33.504 2.538 1.00 29.19 171 LYS B CA 1
ATOM 3485 C C . LYS B 1 172 ? 40.541 34.615 2.221 1.00 28.88 171 LYS B C 1
ATOM 3486 O O . LYS B 1 172 ? 40.873 35.520 1.470 1.00 28.14 171 LYS B O 1
ATOM 3492 N N . ALA B 1 173 ? 39.334 34.536 2.793 1.00 29.24 172 ALA B N 1
ATOM 3493 C CA . ALA B 1 173 ? 38.322 35.591 2.671 1.00 28.57 172 ALA B CA 1
ATOM 3494 C C . ALA B 1 173 ? 38.790 36.981 3.170 1.00 27.15 172 ALA B C 1
ATOM 3495 O O . ALA B 1 173 ? 38.220 37.979 2.765 1.00 27.24 172 ALA B O 1
ATOM 3497 N N . PHE B 1 174 ? 39.819 37.053 4.023 1.00 26.23 173 PHE B N 1
ATOM 3498 C CA . PHE B 1 174 ? 40.399 38.335 4.441 1.00 25.98 173 PHE B CA 1
ATOM 3499 C C . PHE B 1 174 ? 41.114 39.067 3.291 1.00 25.61 173 PHE B C 1
ATOM 3500 O O . PHE B 1 174 ? 41.324 40.246 3.376 1.00 24.98 173 PHE B O 1
ATOM 3508 N N . LYS B 1 175 ? 41.480 38.354 2.227 1.00 26.06 174 LYS B N 1
ATOM 3509 C CA . LYS B 1 175 ? 42.154 38.917 1.048 1.00 27.04 174 LYS B CA 1
ATOM 3510 C C . LYS B 1 175 ? 43.448 39.701 1.403 1.00 26.46 174 LYS B C 1
ATOM 3511 O O . LYS B 1 175 ? 43.723 40.791 0.878 1.00 24.62 174 LYS B O 1
ATOM 3517 N N . LEU B 1 176 ? 44.232 39.103 2.298 1.00 24.76 175 LEU B N 1
ATOM 3518 C CA . LEU B 1 176 ? 45.533 39.658 2.679 1.00 25.16 175 LEU B CA 1
ATOM 3519 C C . LEU B 1 176 ? 46.571 39.185 1.650 1.00 23.28 175 LEU B C 1
ATOM 3520 O O . LEU B 1 176 ? 46.335 38.189 0.963 1.00 20.06 175 LEU B O 1
ATOM 3525 N N . PRO B 1 177 ? 47.694 39.934 1.484 1.00 24.65 176 PRO B N 1
ATOM 3526 C CA . PRO B 1 177 ? 48.733 39.562 0.532 1.00 23.62 176 PRO B CA 1
ATOM 3527 C C . PRO B 1 177 ? 49.198 38.102 0.619 1.00 26.15 176 PRO B C 1
ATOM 3528 O O . PRO B 1 177 ? 49.473 37.494 -0.422 1.00 26.32 176 PRO B O 1
ATOM 3532 N N . VAL B 1 178 ? 49.286 37.551 1.834 1.00 26.45 177 VAL B N 1
ATOM 3533 C CA . VAL B 1 178 ? 49.674 36.152 2.026 1.00 24.73 177 VAL B CA 1
ATOM 3534 C C . VAL B 1 178 ? 48.770 35.396 2.992 1.00 23.99 177 VAL B C 1
ATOM 3535 O O . VAL B 1 178 ? 48.407 35.907 4.043 1.00 21.53 177 VAL B O 1
ATOM 3539 N N . THR B 1 179 ? 48.375 34.185 2.603 1.00 24.61 178 THR B N 1
ATOM 3540 C CA . THR B 1 179 ? 47.707 33.264 3.518 1.00 26.61 178 THR B CA 1
ATOM 3541 C C . THR B 1 179 ? 48.774 32.180 3.671 1.00 25.66 178 THR B C 1
ATOM 3542 O O . THR B 1 179 ? 49.149 31.571 2.686 1.00 22.74 178 THR B O 1
ATOM 3546 N N . LEU B 1 180 ? 49.311 31.993 4.876 1.00 26.27 179 LEU B N 1
ATOM 3547 C CA . LEU B 1 180 ? 50.396 31.020 5.102 1.00 26.69 179 LEU B CA 1
ATOM 3548 C C . LEU B 1 180 ? 49.968 29.763 5.856 1.00 27.99 179 LEU B C 1
ATOM 3549 O O . LEU B 1 180 ? 49.349 29.840 6.919 1.00 29.13 179 LEU B O 1
ATOM 3554 N N . LEU B 1 181 ? 50.335 28.616 5.300 1.00 27.79 180 LEU B N 1
ATOM 3555 C CA . LEU B 1 181 ? 50.097 27.308 5.905 1.00 30.17 180 LEU B CA 1
ATOM 3556 C C . LEU B 1 181 ? 51.419 26.997 6.604 1.00 30.57 180 LEU B C 1
ATOM 3557 O O . LEU B 1 181 ? 52.383 26.634 5.948 1.00 30.88 180 LEU B O 1
ATOM 3562 N N . TRP B 1 182 ? 51.461 27.177 7.924 1.00 32.57 181 TRP B N 1
ATOM 3563 C CA . TRP B 1 182 ? 52.676 27.023 8.730 1.00 34.06 181 TRP B CA 1
ATOM 3564 C C . TRP B 1 182 ? 52.604 25.770 9.616 1.00 36.65 181 TRP B C 1
ATOM 3565 O O . TRP B 1 182 ? 51.690 25.637 10.415 1.00 37.50 181 TRP B O 1
ATOM 3576 N N . GLU B 1 183 ? 53.574 24.867 9.489 1.00 39.57 182 GLU B N 1
ATOM 3577 C CA . GLU B 1 183 ? 53.634 23.651 10.313 1.00 41.19 182 GLU B CA 1
ATOM 3578 C C . GLU B 1 183 ? 54.668 23.824 11.449 1.00 42.42 182 GLU B C 1
ATOM 3579 O O . GLU B 1 183 ? 55.664 24.549 11.317 1.00 42.50 182 GLU B O 1
ATOM 3593 N N . PHE B 1 191 ? 47.686 30.148 22.553 1.00 43.44 190 PHE B N 1
ATOM 3594 C CA . PHE B 1 191 ? 46.314 30.647 22.394 1.00 39.96 190 PHE B CA 1
ATOM 3595 C C . PHE B 1 191 ? 45.423 29.917 21.387 1.00 39.02 190 PHE B C 1
ATOM 3596 O O . PHE B 1 191 ? 44.205 29.824 21.593 1.00 39.16 190 PHE B O 1
ATOM 3604 N N . ASP B 1 192 ? 46.002 29.405 20.302 1.00 37.74 191 ASP B N 1
ATOM 3605 C CA . ASP B 1 192 ? 45.205 28.577 19.387 1.00 38.31 191 ASP B CA 1
ATOM 3606 C C . ASP B 1 192 ? 44.717 27.299 20.095 1.00 36.79 191 ASP B C 1
ATOM 3607 O O . ASP B 1 192 ? 43.612 26.826 19.787 1.00 37.47 191 ASP B O 1
ATOM 3612 N N . THR B 1 193 ? 45.509 26.795 21.064 1.00 34.96 192 THR B N 1
ATOM 3613 C CA . THR B 1 193 ? 45.153 25.590 21.834 1.00 33.79 192 THR B CA 1
ATOM 3614 C C . THR B 1 193 ? 43.934 25.848 22.717 1.00 31.99 192 THR B C 1
ATOM 3615 O O . THR B 1 193 ? 43.040 25.026 22.709 1.00 33.34 192 THR B O 1
ATOM 3619 N N . LEU B 1 194 ? 43.913 26.972 23.457 1.00 30.76 193 LEU B N 1
ATOM 3620 C CA . LEU B 1 194 ? 42.749 27.397 24.283 1.00 30.91 193 LEU B CA 1
ATOM 3621 C C . LEU B 1 194 ? 41.483 27.426 23.461 1.00 30.23 193 LEU B C 1
ATOM 3622 O O . LEU B 1 194 ? 40.441 26.939 23.897 1.00 31.91 193 LEU B O 1
ATOM 3627 N N . VAL B 1 195 ? 41.592 28.066 22.287 1.00 30.62 194 VAL B N 1
ATOM 3628 C CA . VAL B 1 195 ? 40.486 28.232 21.334 1.00 29.34 194 VAL B CA 1
ATOM 3629 C C . VAL B 1 195 ? 40.086 26.876 20.772 1.00 28.04 194 VAL B C 1
ATOM 3630 O O . VAL B 1 195 ? 38.881 26.584 20.657 1.00 27.21 194 VAL B O 1
ATOM 3634 N N . HIS B 1 196 ? 41.087 26.061 20.437 1.00 28.57 195 HIS B N 1
ATOM 3635 C CA . HIS B 1 196 ? 40.829 24.687 19.997 1.00 30.17 195 HIS B CA 1
ATOM 3636 C C . HIS B 1 196 ? 40.311 23.794 21.128 1.00 30.53 195 HIS B C 1
ATOM 3637 O O . HIS B 1 196 ? 39.548 22.855 20.855 1.00 29.56 195 HIS B O 1
ATOM 3644 N N . ARG B 1 197 ? 40.684 24.095 22.384 1.00 30.29 196 ARG B N 1
ATOM 3645 C CA . ARG B 1 197 ? 40.208 23.326 23.565 1.00 30.70 196 ARG B CA 1
ATOM 3646 C C . ARG B 1 197 ? 38.718 23.600 23.876 1.00 29.67 196 ARG B C 1
ATOM 3647 O O . ARG B 1 197 ? 38.180 23.011 24.818 1.00 26.39 196 ARG B O 1
ATOM 3650 N N . GLN B 1 198 ? 38.105 24.545 23.142 1.00 27.97 197 GLN B N 1
ATOM 3651 C CA . GLN B 1 198 ? 36.665 24.758 23.141 1.00 29.38 197 GLN B CA 1
ATOM 3652 C C . GLN B 1 198 ? 36.039 24.542 21.737 1.00 29.25 197 GLN B C 1
ATOM 3653 O O . GLN B 1 198 ? 34.849 24.836 21.530 1.00 29.80 197 GLN B O 1
ATOM 3659 N N . GLY B 1 199 ? 36.814 23.949 20.817 1.00 29.23 198 GLY B N 1
ATOM 3660 C CA . GLY B 1 199 ? 36.376 23.632 19.455 1.00 29.51 198 GLY B CA 1
ATOM 3661 C C . GLY B 1 199 ? 35.889 24.799 18.620 1.00 30.80 198 GLY B C 1
ATOM 3662 O O . GLY B 1 199 ? 35.018 24.614 17.785 1.00 33.50 198 GLY B O 1
ATOM 3663 N N . LYS B 1 200 ? 36.446 25.992 18.850 1.00 30.94 199 LYS B N 1
ATOM 3664 C CA . LYS B 1 200 ? 36.077 27.200 18.102 1.00 30.77 199 LYS B CA 1
ATOM 3665 C C . LYS B 1 200 ? 37.075 27.356 16.951 1.00 31.09 199 LYS B C 1
ATOM 3666 O O . LYS B 1 200 ? 38.187 26.785 17.008 1.00 29.72 199 LYS B O 1
ATOM 3672 N N . THR B 1 201 ? 36.682 28.150 15.945 1.00 29.85 200 THR B N 1
ATOM 3673 C CA . THR B 1 201 ? 37.529 28.492 14.795 1.00 28.12 200 THR B CA 1
ATOM 3674 C C . THR B 1 201 ? 38.526 29.578 15.213 1.00 27.75 200 THR B C 1
ATOM 3675 O O . THR B 1 201 ? 38.128 30.605 15.775 1.00 25.07 200 THR B O 1
ATOM 3679 N N . PHE B 1 202 ? 39.809 29.351 14.947 1.00 26.96 201 PHE B N 1
ATOM 3680 C CA . PHE B 1 202 ? 40.847 30.306 15.287 1.00 28.04 201 PHE B CA 1
ATOM 3681 C C . PHE B 1 202 ? 41.522 30.879 14.040 1.00 29.11 201 PHE B C 1
ATOM 3682 O O . PHE B 1 202 ? 42.085 30.122 13.260 1.00 29.80 201 PHE B O 1
ATOM 3690 N N A ILE B 1 203 ? 41.462 32.203 13.879 0.50 29.97 202 ILE B N 1
ATOM 3691 N N B ILE B 1 203 ? 41.458 32.204 13.872 0.50 29.99 202 ILE B N 1
ATOM 3692 C CA A ILE B 1 203 ? 42.094 32.919 12.770 0.50 30.31 202 ILE B CA 1
ATOM 3693 C CA B ILE B 1 203 ? 42.076 32.912 12.746 0.50 30.40 202 ILE B CA 1
ATOM 3694 C C A ILE B 1 203 ? 43.183 33.794 13.352 0.50 30.30 202 ILE B C 1
ATOM 3695 C C B ILE B 1 203 ? 43.165 33.817 13.318 0.50 30.31 202 ILE B C 1
ATOM 3696 O O A ILE B 1 203 ? 42.935 34.547 14.296 0.50 29.90 202 ILE B O 1
ATOM 3697 O O B ILE B 1 203 ? 42.901 34.606 14.226 0.50 29.80 202 ILE B O 1
ATOM 3706 N N . CYS B 1 204 ? 44.369 33.719 12.759 1.00 30.80 203 CYS B N 1
ATOM 3707 C CA . CYS B 1 204 ? 45.519 34.443 13.230 1.00 28.89 203 CYS B CA 1
ATOM 3708 C C . CYS B 1 204 ? 46.138 35.346 12.177 1.00 28.26 203 CYS B C 1
ATOM 3709 O O . CYS B 1 204 ? 46.720 34.864 11.216 1.00 29.80 203 CYS B O 1
ATOM 3712 N N A THR B 1 205 ? 46.008 36.648 12.370 0.50 27.41 204 THR B N 1
ATOM 3713 N N B THR B 1 205 ? 46.004 36.651 12.370 0.50 28.35 204 THR B N 1
ATOM 3714 C CA A THR B 1 205 ? 46.615 37.616 11.482 0.50 27.16 204 THR B CA 1
ATOM 3715 C CA B THR B 1 205 ? 46.603 37.650 11.480 0.50 28.84 204 THR B CA 1
ATOM 3716 C C A THR B 1 205 ? 47.948 37.956 12.139 0.50 28.53 204 THR B C 1
ATOM 3717 C C B THR B 1 205 ? 47.923 38.075 12.119 0.50 29.72 204 THR B C 1
ATOM 3718 O O A THR B 1 205 ? 48.018 38.106 13.374 0.50 27.04 204 THR B O 1
ATOM 3719 O O B THR B 1 205 ? 47.956 38.418 13.312 0.50 29.41 204 THR B O 1
ATOM 3726 N N . GLU B 1 206 ? 49.003 38.041 11.332 1.00 28.44 205 GLU B N 1
ATOM 3727 C CA . GLU B 1 206 ? 50.353 38.326 11.839 1.00 30.74 205 GLU B CA 1
ATOM 3728 C C . GLU B 1 206 ? 50.839 39.718 11.623 1.00 31.60 205 GLU B C 1
ATOM 3729 O O . GLU B 1 206 ? 50.830 40.193 10.502 1.00 31.90 205 GLU B O 1
ATOM 3735 N N . PHE B 1 207 ? 51.294 40.316 12.730 1.00 33.51 206 PHE B N 1
ATOM 3736 C CA . PHE B 1 207 ? 51.881 41.637 12.805 1.00 35.17 206 PHE B CA 1
ATOM 3737 C C . PHE B 1 207 ? 53.339 41.490 13.280 1.00 36.41 206 PHE B C 1
ATOM 3738 O O . PHE B 1 207 ? 53.670 40.585 14.063 1.00 34.67 206 PHE B O 1
ATOM 3746 N N . GLY B 1 208 ? 54.201 42.357 12.747 1.00 36.85 207 GLY B N 1
ATOM 3747 C CA . GLY B 1 208 ? 55.610 42.459 13.142 1.00 39.04 207 GLY B CA 1
ATOM 3748 C C . GLY B 1 208 ? 55.944 43.942 13.233 1.00 39.00 207 GLY B C 1
ATOM 3749 O O . GLY B 1 208 ? 55.142 44.776 12.807 1.00 36.60 207 GLY B O 1
ATOM 3750 N N . GLY B 1 209 ? 57.110 44.269 13.790 1.00 42.42 208 GLY B N 1
ATOM 3751 C CA . GLY B 1 209 ? 57.544 45.665 13.929 1.00 43.69 208 GLY B CA 1
ATOM 3752 C C . GLY B 1 209 ? 58.425 46.240 12.839 1.00 45.43 208 GLY B C 1
ATOM 3753 O O . GLY B 1 209 ? 58.780 47.419 12.904 1.00 43.83 208 GLY B O 1
ATOM 3754 N N . GLY B 1 210 ? 58.768 45.439 11.832 1.00 49.55 209 GLY B N 1
ATOM 3755 C CA . GLY B 1 210 ? 59.623 45.893 10.737 1.00 51.68 209 GLY B CA 1
ATOM 3756 C C . GLY B 1 210 ? 58.960 46.868 9.775 1.00 53.88 209 GLY B C 1
ATOM 3757 O O . GLY B 1 210 ? 57.769 47.183 9.916 1.00 54.65 209 GLY B O 1
ATOM 3758 N N . VAL B 1 211 ? 59.747 47.305 8.784 1.00 55.42 210 VAL B N 1
ATOM 3759 C CA . VAL B 1 211 ? 59.337 48.311 7.778 1.00 57.07 210 VAL B CA 1
ATOM 3760 C C . VAL B 1 211 ? 58.075 47.955 6.969 1.00 57.13 210 VAL B C 1
ATOM 3761 O O . VAL B 1 211 ? 57.263 48.843 6.679 1.00 55.45 210 VAL B O 1
ATOM 3765 N N . VAL B 1 212 ? 57.910 46.670 6.622 1.00 57.24 211 VAL B N 1
ATOM 3766 C CA . VAL B 1 212 ? 56.708 46.179 5.900 1.00 57.02 211 VAL B CA 1
ATOM 3767 C C . VAL B 1 212 ? 55.402 46.395 6.725 1.00 56.79 211 VAL B C 1
ATOM 3768 O O . VAL B 1 212 ? 54.300 46.227 6.186 1.00 55.28 211 VAL B O 1
ATOM 3772 N N . SER B 1 213 ? 55.532 46.764 8.017 1.00 57.52 212 SER B N 1
ATOM 3773 C CA . SER B 1 213 ? 54.396 47.301 8.793 1.00 56.99 212 SER B CA 1
ATOM 3774 C C . SER B 1 213 ? 54.763 48.274 9.937 1.00 55.58 212 SER B C 1
ATOM 3775 O O . SER B 1 213 ? 54.276 49.422 9.967 1.00 51.61 212 SER B O 1
ATOM 3778 N N . ALA B 1 216 ? 51.893 49.521 6.779 1.00 43.79 215 ALA B N 1
ATOM 3779 C CA . ALA B 1 216 ? 50.798 48.685 6.255 1.00 44.16 215 ALA B CA 1
ATOM 3780 C C . ALA B 1 216 ? 49.553 48.551 7.154 1.00 42.33 215 ALA B C 1
ATOM 3781 O O . ALA B 1 216 ? 48.807 47.584 7.020 1.00 40.85 215 ALA B O 1
ATOM 3783 N N . LEU B 1 217 ? 49.312 49.511 8.043 1.00 41.33 216 LEU B N 1
ATOM 3784 C CA . LEU B 1 217 ? 48.154 49.464 8.939 1.00 41.57 216 LEU B CA 1
ATOM 3785 C C . LEU B 1 217 ? 46.816 49.485 8.183 1.00 40.58 216 LEU B C 1
ATOM 3786 O O . LEU B 1 217 ? 45.875 48.810 8.601 1.00 40.68 216 LEU B O 1
ATOM 3791 N N . THR B 1 218 ? 46.754 50.233 7.071 1.00 39.24 217 THR B N 1
ATOM 3792 C CA . THR B 1 218 ? 45.538 50.298 6.230 1.00 37.16 217 THR B CA 1
ATOM 3793 C C . THR B 1 218 ? 45.315 48.967 5.475 1.00 33.46 217 THR B C 1
ATOM 3794 O O . THR B 1 218 ? 44.176 48.618 5.183 1.00 31.54 217 THR B O 1
ATOM 3798 N N . ILE B 1 219 ? 46.390 48.218 5.207 1.00 31.10 218 ILE B N 1
ATOM 3799 C CA . ILE B 1 219 ? 46.290 46.888 4.601 1.00 31.20 218 ILE B CA 1
ATOM 3800 C C . ILE B 1 219 ? 45.558 45.945 5.545 1.00 30.76 218 ILE B C 1
ATOM 3801 O O . ILE B 1 219 ? 44.649 45.213 5.131 1.00 28.14 218 ILE B O 1
ATOM 3806 N N . TYR B 1 220 ? 45.989 45.946 6.804 1.00 30.01 219 TYR B N 1
ATOM 3807 C CA . TYR B 1 220 ? 45.369 45.128 7.853 1.00 31.70 219 TYR B CA 1
ATOM 3808 C C . TYR B 1 220 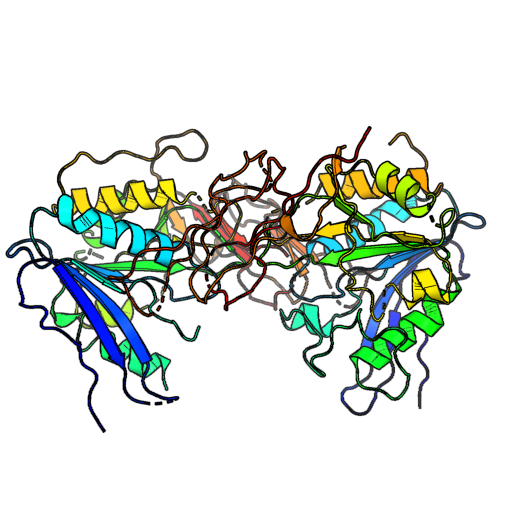? 43.931 45.545 8.144 1.00 29.11 219 TYR B C 1
ATOM 3809 O O . TYR B 1 220 ? 43.104 44.705 8.431 1.00 26.46 219 TYR B O 1
ATOM 3818 N N . GLU B 1 221 ? 43.655 46.845 8.096 1.00 29.13 220 GLU B N 1
ATOM 3819 C CA . GLU B 1 221 ? 42.293 47.341 8.236 1.00 30.52 220 GLU B CA 1
ATOM 3820 C C . GLU B 1 221 ? 41.387 46.820 7.153 1.00 28.55 220 GLU B C 1
ATOM 3821 O O . GLU B 1 221 ? 40.278 46.365 7.437 1.00 28.98 220 GLU B O 1
ATOM 3827 N N . ALA B 1 222 ? 41.854 46.921 5.913 1.00 26.95 221 ALA B N 1
ATOM 3828 C CA . ALA B 1 222 ? 41.114 46.434 4.770 1.00 27.55 221 ALA B CA 1
ATOM 3829 C C . ALA B 1 222 ? 40.875 44.929 4.910 1.00 26.14 221 ALA B C 1
ATOM 3830 O O . ALA B 1 222 ? 39.773 44.461 4.654 1.00 24.28 221 ALA B O 1
ATOM 3832 N N . GLY B 1 223 ? 41.886 44.196 5.371 1.00 26.90 222 GLY B N 1
ATOM 3833 C CA . GLY B 1 223 ? 41.773 42.753 5.560 1.00 26.28 222 GLY B CA 1
ATOM 3834 C C . GLY B 1 223 ? 40.777 42.333 6.628 1.00 25.78 222 GLY B C 1
ATOM 3835 O O . GLY B 1 223 ? 39.975 41.428 6.411 1.00 24.63 222 GLY B O 1
ATOM 3836 N N . VAL B 1 224 ? 40.829 42.997 7.776 1.00 27.57 223 VAL B N 1
ATOM 3837 C CA . VAL B 1 224 ? 39.898 42.718 8.889 1.00 28.48 223 VAL B CA 1
ATOM 3838 C C . VAL B 1 224 ? 38.468 43.026 8.443 1.00 27.51 223 VAL B C 1
ATOM 3839 O O . VAL B 1 224 ? 37.582 42.220 8.666 1.00 26.79 223 VAL B O 1
ATOM 3843 N N . ARG B 1 225 ? 38.259 44.161 7.785 1.00 29.15 224 ARG B N 1
ATOM 3844 C CA . ARG B 1 225 ? 36.949 44.488 7.206 1.00 29.22 224 ARG B CA 1
ATOM 3845 C C . ARG B 1 225 ? 36.472 43.386 6.243 1.00 24.71 224 ARG B C 1
ATOM 3846 O O . ARG B 1 225 ? 35.311 43.027 6.295 1.00 21.60 224 ARG B O 1
ATOM 3854 N N . ASN B 1 226 ? 37.361 42.861 5.389 1.00 25.14 225 ASN B N 1
ATOM 3855 C CA . ASN B 1 226 ? 37.001 41.765 4.453 1.00 26.31 225 ASN B CA 1
ATOM 3856 C C . ASN B 1 226 ? 36.539 40.522 5.202 1.00 25.40 225 ASN B C 1
ATOM 3857 O O . ASN B 1 226 ? 35.598 39.876 4.781 1.00 25.30 225 ASN B O 1
ATOM 3862 N N . GLY B 1 227 ? 37.199 40.198 6.313 1.00 25.75 226 GLY B N 1
ATOM 3863 C CA . GLY B 1 227 ? 36.785 39.070 7.156 1.00 28.57 226 GLY B CA 1
ATOM 3864 C C . GLY B 1 227 ? 35.426 39.287 7.825 1.00 27.59 226 GLY B C 1
ATOM 3865 O O . GLY B 1 227 ? 34.624 38.351 7.940 1.00 27.43 226 GLY B O 1
ATOM 3866 N N . LEU B 1 228 ? 35.168 40.513 8.283 1.00 28.08 227 LEU B N 1
ATOM 3867 C CA . LEU B 1 228 ? 33.865 40.863 8.872 1.00 28.13 227 LEU B CA 1
ATOM 3868 C C . LEU B 1 228 ? 32.794 40.840 7.802 1.00 26.25 227 LEU B C 1
ATOM 3869 O O . LEU B 1 228 ? 31.666 40.429 8.075 1.00 25.17 227 LEU B O 1
ATOM 3874 N N . ILE B 1 229 ? 33.143 41.246 6.582 1.00 26.94 228 ILE B N 1
ATOM 3875 C CA . ILE B 1 229 ? 32.211 41.117 5.444 1.00 26.87 228 ILE B CA 1
ATOM 3876 C C . ILE B 1 229 ? 31.926 39.628 5.166 1.00 28.60 228 ILE B C 1
ATOM 3877 O O . ILE B 1 229 ? 30.755 39.212 5.111 1.00 28.25 228 ILE B O 1
ATOM 3882 N N . ALA B 1 230 ? 32.993 38.841 5.047 1.00 30.46 229 ALA B N 1
ATOM 3883 C CA . ALA B 1 230 ? 32.906 37.395 4.810 1.00 31.22 229 ALA B CA 1
ATOM 3884 C C . ALA B 1 230 ? 32.116 36.681 5.900 1.00 31.83 229 ALA B C 1
ATOM 3885 O O . ALA B 1 230 ? 31.330 35.789 5.597 1.00 32.48 229 ALA B O 1
ATOM 3887 N N . LEU B 1 231 ? 32.311 37.080 7.156 1.00 32.92 230 LEU B N 1
ATOM 3888 C CA . LEU B 1 231 ? 31.539 36.517 8.267 1.00 34.80 230 LEU B CA 1
ATOM 3889 C C . LEU B 1 231 ? 30.059 36.952 8.259 1.00 35.35 230 LEU B C 1
ATOM 3890 O O . LEU B 1 231 ? 29.240 36.275 8.855 1.00 36.29 230 LEU B O 1
ATOM 3895 N N . GLY B 1 232 ? 29.727 38.054 7.575 1.00 33.98 231 GLY B N 1
ATOM 3896 C CA . GLY B 1 232 ? 28.367 38.552 7.480 1.00 32.41 231 GLY B CA 1
ATOM 3897 C C . GLY B 1 232 ? 27.988 39.490 8.605 1.00 31.97 231 GLY B C 1
ATOM 3898 O O . GLY B 1 232 ? 26.803 39.684 8.876 1.00 32.23 231 GLY B O 1
ATOM 3899 N N . LEU B 1 233 ? 28.986 40.107 9.239 1.00 30.54 232 LEU B N 1
ATOM 3900 C CA . LEU B 1 233 ? 28.772 41.006 10.377 1.00 28.72 232 LEU B CA 1
ATOM 3901 C C . LEU B 1 233 ? 28.536 42.455 9.974 1.00 27.94 232 LEU B C 1
ATOM 3902 O O . LEU B 1 233 ? 27.880 43.182 10.707 1.00 29.11 232 LEU B O 1
ATOM 3907 N N . VAL B 1 234 ? 29.066 42.855 8.819 1.00 28.07 233 VAL B N 1
ATOM 3908 C CA . VAL B 1 234 ? 28.934 44.195 8.276 1.00 28.33 233 VAL B CA 1
ATOM 3909 C C . VAL B 1 234 ? 28.639 44.077 6.763 1.00 28.99 233 VAL B C 1
ATOM 3910 O O . VAL B 1 234 ? 28.984 43.068 6.134 1.00 28.16 233 VAL B O 1
ATOM 3914 N N . LYS B 1 235 ? 27.976 45.091 6.200 1.00 30.99 234 LYS B N 1
ATOM 3915 C CA . LYS B 1 235 ? 27.696 45.132 4.746 1.00 33.46 234 LYS B CA 1
ATOM 3916 C C . LYS B 1 235 ? 28.914 45.657 4.005 1.00 34.93 234 LYS B C 1
ATOM 3917 O O . LYS B 1 235 ? 29.763 46.354 4.581 1.00 36.54 234 LYS B O 1
ATOM 3921 N N . GLY B 1 236 ? 28.992 45.313 2.725 1.00 36.41 235 GLY B N 1
ATOM 3922 C CA . GLY B 1 236 ? 30.102 45.718 1.867 1.00 36.25 235 GLY B CA 1
ATOM 3923 C C . GLY B 1 236 ? 30.571 44.570 1.005 1.00 35.61 235 GLY B C 1
ATOM 3924 O O . GLY B 1 236 ? 30.072 43.451 1.130 1.00 34.83 235 GLY B O 1
ATOM 3925 N N . LYS B 1 237 ? 31.526 44.881 0.132 1.00 35.34 236 LYS B N 1
ATOM 3926 C CA . LYS B 1 237 ? 32.135 43.930 -0.797 1.00 38.61 236 LYS B CA 1
ATOM 3927 C C . LYS B 1 237 ? 33.626 43.874 -0.489 1.00 39.44 236 LYS B C 1
ATOM 3928 O O . LYS B 1 237 ? 34.259 44.913 -0.300 1.00 38.82 236 LYS B O 1
ATOM 3934 N N . ALA B 1 238 ? 34.180 42.662 -0.433 1.00 40.07 237 ALA B N 1
ATOM 3935 C CA . ALA B 1 238 ? 35.591 42.478 -0.136 1.00 38.33 237 ALA B CA 1
ATOM 3936 C C . ALA B 1 238 ? 36.447 43.121 -1.224 1.00 37.68 237 ALA B C 1
ATOM 3937 O O . ALA B 1 238 ? 36.099 43.063 -2.406 1.00 36.78 237 ALA B O 1
ATOM 3939 N N . GLU B 1 239 ? 37.532 43.775 -0.817 1.00 34.40 238 GLU B N 1
ATOM 3940 C CA . GLU B 1 239 ? 38.453 44.452 -1.740 1.00 34.99 238 GLU B CA 1
ATOM 3941 C C . GLU B 1 239 ? 39.870 44.146 -1.294 1.00 29.95 238 GLU B C 1
ATOM 3942 O O . GLU B 1 239 ? 40.156 44.220 -0.098 1.00 27.43 238 GLU B O 1
ATOM 3948 N N . TYR B 1 240 ? 40.748 43.778 -2.227 1.00 28.65 239 TYR B N 1
ATOM 3949 C CA . TYR B 1 240 ? 42.154 43.552 -1.899 1.00 28.34 239 TYR B CA 1
ATOM 3950 C C . TYR B 1 240 ? 42.786 44.926 -1.666 1.00 29.20 239 TYR B C 1
ATOM 3951 O O . TYR B 1 240 ? 42.606 45.825 -2.497 1.00 29.83 239 TYR B O 1
ATOM 3960 N N . PRO B 1 241 ? 43.490 45.115 -0.533 1.00 31.39 240 PRO B N 1
ATOM 3961 C CA . PRO B 1 241 ? 44.197 46.386 -0.377 1.00 33.14 240 PRO B CA 1
ATOM 3962 C C . PRO B 1 241 ? 45.433 46.451 -1.275 1.00 34.27 240 PRO B C 1
ATOM 3963 O O . PRO B 1 241 ? 46.004 45.415 -1.607 1.00 33.75 240 PRO B O 1
ATOM 3967 N N . THR B 1 242 ? 45.819 47.657 -1.685 1.00 36.89 241 THR B N 1
ATOM 3968 C CA . THR B 1 242 ? 47.032 47.843 -2.485 1.00 36.82 241 THR B CA 1
ATOM 3969 C C . THR B 1 242 ? 48.240 47.632 -1.583 1.00 37.44 241 THR B C 1
ATOM 3970 O O . THR B 1 242 ? 48.360 48.304 -0.564 1.00 39.62 241 THR B O 1
ATOM 3974 N N . PHE B 1 243 ? 49.085 46.656 -1.923 1.00 37.59 242 PHE B N 1
ATOM 3975 C CA . PHE B 1 243 ? 50.322 46.348 -1.190 1.00 36.10 242 PHE B CA 1
ATOM 3976 C C . PHE B 1 243 ? 51.395 46.162 -2.243 1.00 36.79 242 PHE B C 1
ATOM 3977 O O . PHE B 1 243 ? 51.192 45.385 -3.189 1.00 36.28 242 PHE B O 1
ATOM 3985 N N . ARG B 1 244 ? 52.518 46.879 -2.071 1.00 37.44 243 ARG B N 1
ATOM 3986 C CA A ARG B 1 244 ? 53.637 46.872 -3.021 0.50 37.54 243 ARG B CA 1
ATOM 3987 C CA B ARG B 1 244 ? 53.635 46.875 -3.021 0.50 37.46 243 ARG B CA 1
ATOM 3988 C C . ARG B 1 244 ? 53.141 47.137 -4.460 1.00 37.25 243 ARG B C 1
ATOM 3989 O O . ARG B 1 244 ? 53.564 46.496 -5.416 1.00 38.01 243 ARG B O 1
ATOM 4004 N N . GLN B 1 245 ? 52.228 48.108 -4.568 1.00 37.20 244 GLN B N 1
ATOM 4005 C CA . GLN B 1 245 ? 51.584 48.564 -5.792 1.00 37.19 244 GLN B CA 1
ATOM 4006 C C . GLN B 1 245 ? 50.674 47.528 -6.491 1.00 34.79 244 GLN B C 1
ATOM 4007 O O . GLN B 1 245 ? 50.378 47.694 -7.676 1.00 32.99 244 GLN B O 1
ATOM 4013 N N . GLN B 1 246 ? 50.200 46.510 -5.760 1.00 31.76 245 GLN B N 1
ATOM 4014 C CA . GLN B 1 246 ? 49.376 45.421 -6.329 1.00 29.41 245 GLN B CA 1
ATOM 4015 C C . GLN B 1 246 ? 48.198 44.996 -5.465 1.00 26.05 245 GLN B C 1
ATOM 4016 O O . GLN B 1 246 ? 48.253 45.146 -4.254 1.00 27.13 245 GLN B O 1
ATOM 4022 N N . LYS B 1 247 ? 47.181 44.420 -6.115 1.00 23.77 246 LYS B N 1
ATOM 4023 C CA A LYS B 1 247 ? 45.935 43.954 -5.472 0.50 22.84 246 LYS B CA 1
ATOM 4024 C CA B LYS B 1 247 ? 45.932 43.964 -5.478 0.50 23.39 246 LYS B CA 1
ATOM 4025 C C . LYS B 1 247 ? 45.792 42.467 -5.761 1.00 22.86 246 LYS B C 1
ATOM 4026 O O . LYS B 1 247 ? 45.130 42.057 -6.738 1.00 24.88 246 LYS B O 1
ATOM 4035 N N . THR B 1 248 ? 46.439 41.676 -4.908 1.00 23.40 247 THR B N 1
ATOM 4036 C CA . THR B 1 248 ? 46.584 40.246 -5.051 1.00 24.32 247 THR B CA 1
ATOM 4037 C C . THR B 1 248 ? 46.672 39.517 -3.695 1.00 25.32 247 THR B C 1
ATOM 4038 O O . THR B 1 248 ? 47.064 40.105 -2.677 1.00 22.62 247 THR B O 1
ATOM 4042 N N . GLY B 1 249 ? 46.317 38.237 -3.723 1.00 25.17 248 GLY B N 1
ATOM 4043 C CA . GLY B 1 249 ? 46.360 37.331 -2.590 1.00 26.57 248 GLY B CA 1
ATOM 4044 C C . GLY B 1 249 ? 47.123 36.113 -3.058 1.00 27.60 248 GLY B C 1
ATOM 4045 O O . GLY B 1 249 ? 47.050 35.739 -4.224 1.00 30.03 248 GLY B O 1
ATOM 4046 N N . GLN B 1 250 ? 47.846 35.491 -2.140 1.00 27.73 249 GLN B N 1
ATOM 4047 C CA . GLN B 1 250 ? 48.702 34.361 -2.433 1.00 28.43 249 GLN B CA 1
ATOM 4048 C C . GLN B 1 250 ? 48.722 33.381 -1.247 1.00 26.90 249 GLN B C 1
ATOM 4049 O O . GLN B 1 250 ? 48.845 33.804 -0.115 1.00 26.72 249 GLN B O 1
ATOM 4055 N N . THR B 1 251 ? 48.568 32.088 -1.515 1.00 26.51 250 THR B N 1
ATOM 4056 C CA . THR B 1 251 ? 48.621 31.049 -0.489 1.00 26.11 250 THR B CA 1
ATOM 4057 C C . THR B 1 251 ? 49.995 30.408 -0.581 1.00 26.00 250 THR B C 1
ATOM 4058 O O . THR B 1 251 ? 50.428 29.999 -1.660 1.00 23.13 250 THR B O 1
ATOM 4062 N N . LEU B 1 252 ? 50.696 30.367 0.546 1.00 24.46 251 LEU B N 1
ATOM 4063 C CA . LEU B 1 252 ? 52.026 29.814 0.601 1.00 23.95 251 LEU B CA 1
ATOM 4064 C C . LEU B 1 252 ? 52.086 28.818 1.731 1.00 24.06 251 LEU B C 1
ATOM 4065 O O . LEU B 1 252 ? 51.214 28.803 2.583 1.00 25.33 251 LEU B O 1
ATOM 4070 N N . GLU B 1 253 ? 53.116 27.980 1.715 1.00 26.39 252 GLU B N 1
ATOM 4071 C CA . GLU B 1 253 ? 53.351 27.032 2.784 1.00 29.00 252 GLU B CA 1
ATOM 4072 C C . GLU B 1 253 ? 54.795 27.162 3.246 1.00 27.82 252 GLU B C 1
ATOM 4073 O O . GLU B 1 253 ? 55.661 27.512 2.450 1.00 27.90 252 GLU B O 1
ATOM 4079 N N . THR B 1 254 ? 55.040 26.878 4.524 1.00 27.56 253 THR B N 1
ATOM 4080 C CA . THR B 1 254 ? 56.397 26.848 5.075 1.00 29.48 253 THR B CA 1
ATOM 4081 C C . THR B 1 254 ? 56.602 25.601 5.948 1.00 31.06 253 THR B C 1
ATOM 4082 O O . THR B 1 254 ? 55.731 25.257 6.740 1.00 31.90 253 THR B O 1
ATOM 4086 N N . THR B 1 255 ? 57.748 24.929 5.779 1.00 33.77 254 THR B N 1
ATOM 4087 C CA . THR B 1 255 ? 58.122 23.726 6.551 1.00 35.17 254 THR B CA 1
ATOM 4088 C C . THR B 1 255 ? 59.517 23.948 7.159 1.00 35.83 254 THR B C 1
ATOM 4089 O O . THR B 1 255 ? 60.103 25.012 6.971 1.00 35.59 254 THR B O 1
ATOM 4093 N N . SER B 1 256 ? 60.036 22.952 7.878 1.00 36.48 255 SER B N 1
ATOM 4094 C CA . SER B 1 256 ? 61.338 23.052 8.569 1.00 36.57 255 SER B CA 1
ATOM 4095 C C . SER B 1 256 ? 62.514 23.515 7.725 1.00 35.10 255 SER B C 1
ATOM 4096 O O . SER B 1 256 ? 63.289 24.366 8.183 1.00 35.78 255 SER B O 1
ATOM 4099 N N . SER B 1 257 ? 62.630 23.005 6.497 1.00 33.81 256 SER B N 1
ATOM 4100 C CA . SER B 1 257 ? 63.704 23.446 5.585 1.00 34.38 256 SER B CA 1
ATOM 4101 C C . SER B 1 257 ? 63.653 24.959 5.234 1.00 34.76 256 SER B C 1
ATOM 4102 O O . SER B 1 257 ? 64.692 25.558 4.904 1.00 37.00 256 SER B O 1
ATOM 4105 N N . ASP B 1 258 ? 62.459 25.557 5.310 1.00 33.65 257 ASP B N 1
ATOM 4106 C CA . ASP B 1 258 ? 62.240 26.984 5.008 1.00 34.04 257 ASP B CA 1
ATOM 4107 C C . ASP B 1 258 ? 62.424 27.919 6.212 1.00 34.32 257 ASP B C 1
ATOM 4108 O O . ASP B 1 258 ? 62.422 29.150 6.063 1.00 33.63 257 ASP B O 1
ATOM 4113 N N . GLN B 1 259 ? 62.531 27.341 7.403 1.00 34.18 258 GLN B N 1
ATOM 4114 C CA . GLN B 1 259 ? 62.679 28.106 8.631 1.00 34.42 258 GLN B CA 1
ATOM 4115 C C . GLN B 1 259 ? 64.174 28.116 8.934 1.00 34.00 258 GLN B C 1
ATOM 4116 O O . GLN B 1 259 ? 64.695 27.184 9.551 1.00 32.66 258 GLN B O 1
ATOM 4122 N N . LEU B 1 260 ? 64.852 29.158 8.429 1.00 33.50 259 LEU B N 1
ATOM 4123 C CA . LEU B 1 260 ? 66.306 29.330 8.566 1.00 31.15 259 LEU B CA 1
ATOM 4124 C C . LEU B 1 260 ? 66.684 29.741 9.981 1.00 29.95 259 LEU B C 1
ATOM 4125 O O . LEU B 1 260 ? 66.094 30.660 10.543 1.00 29.42 259 LEU B O 1
ATOM 4130 N N . LYS B 1 261 ? 67.680 29.052 10.538 1.00 30.54 260 LYS B N 1
ATOM 4131 C CA . LYS B 1 261 ? 68.171 29.284 11.891 1.00 28.97 260 LYS B CA 1
ATOM 4132 C C . LYS B 1 261 ? 69.648 29.630 11.898 1.00 26.58 260 LYS B C 1
ATOM 4133 O O . LYS B 1 261 ? 70.400 29.243 10.994 1.00 25.28 260 LYS B O 1
ATOM 4139 N N . SER B 1 262 ? 70.060 30.346 12.941 1.00 23.94 261 SER B N 1
ATOM 4140 C CA A SER B 1 262 ? 71.450 30.740 13.105 0.50 22.99 261 SER B CA 1
ATOM 4141 C CA B SER B 1 262 ? 71.445 30.742 13.083 0.50 23.74 261 SER B CA 1
ATOM 4142 C C . SER B 1 262 ? 72.279 29.523 13.490 1.00 23.21 261 SER B C 1
ATOM 4143 O O . SER B 1 262 ? 71.856 28.737 14.352 1.00 20.62 261 SER B O 1
ATOM 4148 N N . PRO B 1 263 ? 73.472 29.353 12.878 1.00 24.08 262 PRO B N 1
ATOM 4149 C CA . PRO B 1 263 ? 74.257 28.196 13.292 1.00 25.15 262 PRO B CA 1
ATOM 4150 C C . PRO B 1 263 ? 74.966 28.368 14.643 1.00 24.70 262 PRO B C 1
ATOM 4151 O O . PRO B 1 263 ? 75.361 27.381 15.225 1.00 23.33 262 PRO B O 1
ATOM 4155 N N . SER B 1 264 ? 75.090 29.599 15.147 1.00 24.26 263 SER B N 1
ATOM 4156 C CA . SER B 1 264 ? 75.881 29.867 16.344 1.00 23.78 263 SER B CA 1
ATOM 4157 C C . SER B 1 264 ? 75.588 31.276 16.792 1.00 22.51 263 SER B C 1
ATOM 4158 O O . SER B 1 264 ? 74.935 32.009 16.051 1.00 21.75 263 SER B O 1
ATOM 4161 N N . PRO B 1 265 ? 76.060 31.672 17.995 1.00 19.77 264 PRO B N 1
ATOM 4162 C CA . PRO B 1 265 ? 75.721 33.032 18.406 1.00 21.88 264 PRO B CA 1
ATOM 4163 C C . PRO B 1 265 ? 76.421 34.149 17.643 1.00 20.30 264 PRO B C 1
ATOM 4164 O O . PRO B 1 265 ? 77.494 33.953 17.083 1.00 19.93 264 PRO B O 1
ATOM 4168 N N . GLY B 1 266 ? 75.784 35.312 17.620 1.00 20.89 265 GLY B N 1
ATOM 4169 C CA . GLY B 1 266 ? 76.341 36.475 16.972 1.00 20.91 265 GLY B CA 1
ATOM 4170 C C . GLY B 1 266 ? 75.310 37.488 16.533 1.00 20.57 265 GLY B C 1
ATOM 4171 O O . GLY B 1 266 ? 74.093 37.365 16.821 1.00 16.71 265 GLY B O 1
ATOM 4172 N N . ILE B 1 267 ? 75.823 38.492 15.839 1.00 17.54 266 ILE B N 1
ATOM 4173 C CA . ILE B 1 267 ? 75.020 39.588 15.313 1.00 20.03 266 ILE B CA 1
ATOM 4174 C C . ILE B 1 267 ? 74.501 39.210 13.952 1.00 20.86 266 ILE B C 1
ATOM 4175 O O . ILE B 1 267 ? 75.269 39.105 13.002 1.00 20.33 266 ILE B O 1
ATOM 4180 N N . PHE B 1 268 ? 73.184 39.018 13.850 1.00 21.59 267 PHE B N 1
ATOM 4181 C CA . PHE B 1 268 ? 72.546 38.668 12.582 1.00 20.48 267 PHE B CA 1
ATOM 4182 C C . PHE B 1 268 ? 72.274 39.949 11.808 1.00 21.94 267 PHE B C 1
ATOM 4183 O O . PHE B 1 268 ? 71.807 40.905 12.397 1.00 24.03 267 PHE B O 1
ATOM 4191 N N . GLU B 1 269 ? 72.606 39.962 10.524 1.00 19.15 268 GLU B N 1
ATOM 4192 C CA . GLU B 1 269 ? 72.348 41.079 9.648 1.00 22.57 268 GLU B CA 1
ATOM 4193 C C . GLU B 1 269 ? 71.487 40.545 8.498 1.00 22.60 268 GLU B C 1
ATOM 4194 O O . GLU B 1 269 ? 71.968 39.716 7.735 1.00 25.89 268 GLU B O 1
ATOM 4200 N N . PRO B 1 270 ? 70.237 41.045 8.345 1.00 24.06 269 PRO B N 1
ATOM 4201 C CA . PRO B 1 270 ? 69.427 40.598 7.244 1.00 26.04 269 PRO B CA 1
ATOM 4202 C C . PRO B 1 270 ? 69.959 41.119 5.906 1.00 26.84 269 PRO B C 1
ATOM 4203 O O . PRO B 1 270 ? 70.522 42.209 5.848 1.00 27.58 269 PRO B O 1
ATOM 4207 N N . ARG B 1 271 ? 69.776 40.324 4.860 1.00 26.69 270 ARG B N 1
ATOM 4208 C CA . ARG B 1 271 ? 70.207 40.654 3.517 1.00 28.21 270 ARG B CA 1
ATOM 4209 C C . ARG B 1 271 ? 69.078 40.477 2.502 1.00 29.33 270 ARG B C 1
ATOM 4210 O O . ARG B 1 271 ? 69.350 40.286 1.324 1.00 31.24 270 ARG B O 1
ATOM 4218 N N . CYS B 1 272 ? 67.826 40.552 2.980 1.00 30.20 271 CYS B N 1
ATOM 4219 C CA A CYS B 1 272 ? 66.656 40.471 2.118 0.50 28.68 271 CYS B CA 1
ATOM 4220 C CA B CYS B 1 272 ? 66.608 40.381 2.182 0.50 30.58 271 CYS B CA 1
ATOM 4221 C C . CYS B 1 272 ? 65.471 41.135 2.811 1.00 29.60 271 CYS B C 1
ATOM 4222 O O . CYS B 1 272 ? 65.531 41.475 4.008 1.00 28.93 271 CYS B O 1
ATOM 4227 N N . SER B 1 273 ? 64.412 41.331 2.035 1.00 30.55 272 SER B N 1
ATOM 4228 C CA . SER B 1 273 ? 63.204 41.983 2.493 1.00 30.75 272 SER B CA 1
ATOM 4229 C C . SER B 1 273 ? 62.025 41.032 2.351 1.00 30.83 272 SER B C 1
ATOM 4230 O O . SER B 1 273 ? 62.060 40.100 1.538 1.00 30.80 272 SER B O 1
ATOM 4233 N N . VAL B 1 274 ? 60.981 41.316 3.124 1.00 28.03 273 VAL B N 1
ATOM 4234 C CA . VAL B 1 274 ? 59.732 40.588 3.058 1.00 27.38 273 VAL B CA 1
ATOM 4235 C C . VAL B 1 274 ? 59.183 40.731 1.639 1.00 28.57 273 VAL B C 1
ATOM 4236 O O . VAL B 1 274 ? 59.157 41.831 1.072 1.00 28.96 273 VAL B O 1
ATOM 4248 N N . ASP B 1 276 ? 60.647 39.164 -0.991 1.00 29.00 275 ASP B N 1
ATOM 4249 C CA . ASP B 1 276 ? 61.715 38.845 -1.944 1.00 29.24 275 ASP B CA 1
ATOM 4250 C C . ASP B 1 276 ? 61.649 37.395 -2.364 1.00 29.59 275 ASP B C 1
ATOM 4251 O O . ASP B 1 276 ? 61.426 36.525 -1.539 1.00 26.70 275 ASP B O 1
ATOM 4256 N N . GLU B 1 277 ? 61.829 37.173 -3.667 1.00 32.33 276 GLU B N 1
ATOM 4257 C CA . GLU B 1 277 ? 61.885 35.853 -4.264 1.00 32.46 276 GLU B CA 1
ATOM 4258 C C . GLU B 1 277 ? 63.362 35.524 -4.247 1.00 31.73 276 GLU B C 1
ATOM 4259 O O . GLU B 1 277 ? 64.169 36.309 -4.747 1.00 35.11 276 GLU B O 1
ATOM 4265 N N . VAL B 1 278 ? 63.714 34.411 -3.608 1.00 29.00 277 VAL B N 1
ATOM 4266 C CA . VAL B 1 278 ? 65.097 33.966 -3.511 1.00 27.76 277 VAL B CA 1
ATOM 4267 C C . VAL B 1 278 ? 65.294 32.604 -4.177 1.00 28.41 277 VAL B C 1
ATOM 4268 O O . VAL B 1 278 ? 64.367 31.821 -4.306 1.00 29.04 277 VAL B O 1
ATOM 4272 N N . GLU B 1 279 ? 66.518 32.363 -4.618 1.00 29.61 278 GLU B N 1
ATOM 4273 C CA . GLU B 1 279 ? 66.928 31.107 -5.217 1.00 30.69 278 GLU B CA 1
ATOM 4274 C C . GLU B 1 279 ? 67.622 30.288 -4.150 1.00 30.96 278 GLU B C 1
ATOM 4275 O O . GLU B 1 279 ? 68.108 30.835 -3.154 1.00 30.18 278 GLU B O 1
ATOM 4281 N N . GLN B 1 280 ? 67.653 28.977 -4.364 1.00 31.20 279 GLN B N 1
ATOM 4282 C CA . GLN B 1 280 ? 68.380 28.050 -3.506 1.00 31.33 279 GLN B CA 1
ATOM 4283 C C . GLN B 1 280 ? 69.836 28.520 -3.477 1.00 31.48 279 GLN B C 1
ATOM 4284 O O . GLN B 1 280 ? 70.428 28.781 -4.527 1.00 32.17 279 GLN B O 1
ATOM 4290 N N . GLY B 1 281 ? 70.385 28.672 -2.276 1.00 29.72 280 GLY B N 1
ATOM 4291 C CA . GLY B 1 281 ? 71.750 29.151 -2.109 1.00 29.50 280 GLY B CA 1
ATOM 4292 C C . GLY B 1 281 ? 71.929 30.651 -1.975 1.00 28.56 280 GLY B C 1
ATOM 4293 O O . GLY B 1 281 ? 73.041 31.096 -1.712 1.00 30.89 280 GLY B O 1
ATOM 4294 N N . ASP B 1 282 ? 70.874 31.445 -2.167 1.00 28.14 281 ASP B N 1
ATOM 4295 C CA . ASP B 1 282 ? 70.978 32.894 -1.980 1.00 28.37 281 ASP B CA 1
ATOM 4296 C C . ASP B 1 282 ? 71.218 33.229 -0.488 1.00 28.38 281 ASP B C 1
ATOM 4297 O O . ASP B 1 282 ? 70.653 32.585 0.395 1.00 26.07 281 ASP B O 1
ATOM 4302 N N . VAL B 1 283 ? 72.061 34.231 -0.243 1.00 27.74 282 VAL B N 1
ATOM 4303 C CA . VAL B 1 283 ? 72.360 34.713 1.117 1.00 26.66 282 VAL B CA 1
ATOM 4304 C C . VAL B 1 283 ? 71.146 35.501 1.663 1.00 26.07 282 VAL B C 1
ATOM 4305 O O . VAL B 1 283 ? 70.807 36.554 1.146 1.00 27.29 282 VAL B O 1
ATOM 4309 N N . VAL B 1 284 ? 70.472 34.955 2.679 1.00 27.42 283 VAL B N 1
ATOM 4310 C CA . VAL B 1 284 ? 69.295 35.595 3.323 1.00 27.86 283 VAL B CA 1
ATOM 4311 C C . VAL B 1 284 ? 69.753 36.563 4.424 1.00 25.96 283 VAL B C 1
ATOM 4312 O O . VAL B 1 284 ? 69.081 37.560 4.727 1.00 25.24 283 VAL B O 1
ATOM 4316 N N . GLY B 1 285 ? 70.879 36.251 5.044 1.00 25.51 284 GLY B N 1
ATOM 4317 C CA . GLY B 1 285 ? 71.461 37.094 6.054 1.00 23.59 284 GLY B CA 1
ATOM 4318 C C . GLY B 1 285 ? 72.877 36.647 6.349 1.00 25.53 284 GLY B C 1
ATOM 4319 O O . GLY B 1 285 ? 73.309 35.593 5.892 1.00 25.73 284 GLY B O 1
ATOM 4320 N N . VAL B 1 286 ? 73.585 37.446 7.144 1.00 25.19 285 VAL B N 1
ATOM 4321 C CA . VAL B 1 286 ? 74.960 37.162 7.511 1.00 27.17 285 VAL B CA 1
ATOM 4322 C C . VAL B 1 286 ? 75.048 37.199 9.030 1.00 24.93 285 VAL B C 1
ATOM 4323 O O . VAL B 1 286 ? 74.377 38.000 9.684 1.00 25.14 285 VAL B O 1
ATOM 4327 N N . LEU B 1 287 ? 75.824 36.285 9.591 1.00 24.03 286 LEU B N 1
ATOM 4328 C CA . LEU B 1 287 ? 76.026 36.227 11.040 1.00 21.81 286 LEU B CA 1
ATOM 4329 C C . LEU B 1 287 ? 77.472 36.636 11.364 1.00 21.41 286 LEU B C 1
ATOM 4330 O O . LEU B 1 287 ? 78.408 35.929 10.992 1.00 18.62 286 LEU B O 1
ATOM 4335 N N . HIS B 1 288 ? 77.633 37.765 12.063 1.00 20.08 287 HIS B N 1
ATOM 4336 C CA . HIS B 1 288 ? 78.917 38.315 12.454 1.00 19.52 287 HIS B CA 1
ATOM 4337 C C . HIS B 1 288 ? 79.292 37.847 13.881 1.00 20.13 287 HIS B C 1
ATOM 4338 O O . HIS B 1 288 ? 78.485 37.980 14.807 1.00 22.91 287 HIS B O 1
ATOM 4345 N N . PRO B 1 289 ? 80.520 37.345 14.076 1.00 22.51 288 PRO B N 1
ATOM 4346 C CA . PRO B 1 289 ? 80.935 36.897 15.422 1.00 23.78 288 PRO B CA 1
ATOM 4347 C C . PRO B 1 289 ? 81.315 38.067 16.304 1.00 23.42 288 PRO B C 1
ATOM 4348 O O . PRO B 1 289 ? 81.893 39.021 15.796 1.00 19.70 288 PRO B O 1
ATOM 4365 N N . GLY B 1 291 ? 83.388 37.874 19.299 1.00 24.69 290 GLY B N 1
ATOM 4366 C CA . GLY B 1 291 ? 84.677 37.840 20.014 1.00 23.75 290 GLY B CA 1
ATOM 4367 C C . GLY B 1 291 ? 85.915 38.222 19.219 1.00 24.89 290 GLY B C 1
ATOM 4368 O O . GLY B 1 291 ? 87.008 38.153 19.758 1.00 26.11 290 GLY B O 1
ATOM 4369 N N . SER B 1 292 ? 85.769 38.628 17.960 1.00 25.12 291 SER B N 1
ATOM 4370 C CA . SER B 1 292 ? 86.919 38.889 17.107 1.00 26.15 291 SER B CA 1
ATOM 4371 C C . SER B 1 292 ? 86.580 39.686 15.856 1.00 26.54 291 SER B C 1
ATOM 4372 O O . SER B 1 292 ? 85.534 39.462 15.259 1.00 27.97 291 SER B O 1
ATOM 4375 N N . LEU B 1 293 ? 87.474 40.607 15.469 1.00 23.93 292 LEU B N 1
ATOM 4376 C CA . LEU B 1 293 ? 87.326 41.390 14.238 1.00 24.66 292 LEU B CA 1
ATOM 4377 C C . LEU B 1 293 ? 88.154 40.848 13.084 1.00 26.04 292 LEU B C 1
ATOM 4378 O O . LEU B 1 293 ? 88.122 41.420 11.994 1.00 29.29 292 LEU B O 1
ATOM 4383 N N . SER B 1 294 ? 88.882 39.761 13.320 1.00 27.10 293 SER B N 1
ATOM 4384 C CA . SER B 1 294 ? 89.617 39.067 12.276 1.00 31.15 293 SER B CA 1
ATOM 4385 C C . SER B 1 294 ? 88.791 37.876 11.749 1.00 33.29 293 SER B C 1
ATOM 4386 O O . SER B 1 294 ? 88.872 37.569 10.555 1.00 33.93 293 SER B O 1
ATOM 4389 N N . ALA B 1 295 ? 88.002 37.230 12.628 1.00 31.15 294 ALA B N 1
ATOM 4390 C CA . ALA B 1 295 ? 87.157 36.088 12.257 1.00 31.32 294 ALA B CA 1
ATOM 4391 C C . ALA B 1 295 ? 86.175 36.410 11.132 1.00 32.09 294 ALA B C 1
ATOM 4392 O O . ALA B 1 295 ? 85.690 37.526 10.996 1.00 31.13 294 ALA B O 1
ATOM 4394 N N . ALA B 1 296 ? 85.919 35.406 10.310 1.00 31.48 295 ALA B N 1
ATOM 4395 C CA . ALA B 1 296 ? 85.003 35.527 9.201 1.00 31.07 295 ALA B CA 1
ATOM 4396 C C . ALA B 1 296 ? 83.543 35.522 9.682 1.00 28.04 295 ALA B C 1
ATOM 4397 O O . ALA B 1 296 ? 83.213 34.977 10.744 1.00 27.94 295 ALA B O 1
ATOM 4399 N N . SER B 1 297 ? 82.687 36.174 8.916 1.00 25.53 296 SER B N 1
ATOM 4400 C CA . SER B 1 297 ? 81.245 36.092 9.147 1.00 27.98 296 SER B CA 1
ATOM 4401 C C . SER B 1 297 ? 80.738 34.828 8.455 1.00 27.46 296 SER B C 1
ATOM 4402 O O . SER B 1 297 ? 81.428 34.267 7.600 1.00 27.44 296 SER B O 1
ATOM 4405 N N . ILE B 1 298 ? 79.539 34.387 8.835 1.00 28.04 297 ILE B N 1
ATOM 4406 C CA . ILE B 1 298 ? 78.905 33.187 8.281 1.00 27.15 297 ILE B CA 1
ATOM 4407 C C . ILE B 1 298 ? 77.672 33.588 7.479 1.00 26.18 297 ILE B C 1
ATOM 4408 O O . ILE B 1 298 ? 76.836 34.348 7.975 1.00 25.58 297 ILE B O 1
ATOM 4413 N N . ASP B 1 299 ? 77.565 33.097 6.247 1.00 27.32 298 ASP B N 1
ATOM 4414 C CA . ASP B 1 299 ? 76.379 33.322 5.406 1.00 27.97 298 ASP B CA 1
ATOM 4415 C C . ASP B 1 299 ? 75.248 32.367 5.802 1.00 28.43 298 ASP B C 1
ATOM 4416 O O . ASP B 1 299 ? 75.496 31.187 6.075 1.00 28.40 298 ASP B O 1
ATOM 4421 N N . ILE B 1 300 ? 74.021 32.885 5.865 1.00 26.92 299 ILE B N 1
ATOM 4422 C CA . ILE B 1 300 ? 72.840 32.079 6.178 1.00 27.31 299 ILE B CA 1
ATOM 4423 C C . ILE B 1 300 ? 72.067 32.035 4.867 1.00 27.09 299 ILE B C 1
ATOM 4424 O O . ILE B 1 300 ? 71.548 33.049 4.442 1.00 25.74 299 ILE B O 1
ATOM 4429 N N . ARG B 1 301 ? 72.010 30.854 4.240 1.00 26.58 300 ARG B N 1
ATOM 4430 C CA . ARG B 1 301 ? 71.455 30.716 2.882 1.00 27.38 300 ARG B CA 1
ATOM 4431 C C . ARG B 1 301 ? 70.141 29.974 2.779 1.00 26.14 300 ARG B C 1
ATOM 4432 O O . ARG B 1 301 ? 69.829 29.120 3.614 1.00 26.07 300 ARG B O 1
ATOM 4440 N N . ALA B 1 302 ? 69.397 30.296 1.724 1.00 26.73 301 ALA B N 1
ATOM 4441 C CA . ALA B 1 302 ? 68.107 29.674 1.455 1.00 27.42 301 ALA B CA 1
ATOM 4442 C C . ALA B 1 302 ? 68.357 28.268 0.909 1.00 27.51 301 ALA B C 1
ATOM 4443 O O . ALA B 1 302 ? 69.273 28.068 0.116 1.00 26.85 301 ALA B O 1
ATOM 4445 N N . GLN B 1 303 ? 67.563 27.303 1.361 1.00 29.00 302 GLN B N 1
ATOM 4446 C CA . GLN B 1 303 ? 67.706 25.900 0.932 1.00 30.72 302 GLN B CA 1
ATOM 4447 C C . GLN B 1 303 ? 66.913 25.553 -0.327 1.00 29.75 302 GLN B C 1
ATOM 4448 O O . GLN B 1 303 ? 67.113 24.480 -0.908 1.00 29.72 302 GLN B O 1
ATOM 4454 N N . SER B 1 304 ? 65.998 26.429 -0.732 1.00 29.56 303 SER B N 1
ATOM 4455 C CA . SER B 1 304 ? 65.219 26.209 -1.939 1.00 30.04 303 SER B CA 1
ATOM 4456 C C . SER B 1 304 ? 64.715 27.525 -2.486 1.00 30.78 303 SER B C 1
ATOM 4457 O O . SER B 1 304 ? 64.810 28.555 -1.806 1.00 30.58 303 SER B O 1
ATOM 4460 N N . LYS B 1 305 ? 64.222 27.485 -3.729 1.00 30.61 304 LYS B N 1
ATOM 4461 C CA . LYS B 1 305 ? 63.602 28.644 -4.348 1.00 30.06 304 LYS B CA 1
ATOM 4462 C C . LYS B 1 305 ? 62.367 28.911 -3.480 1.00 28.02 304 LYS B C 1
ATOM 4463 O O . LYS B 1 305 ? 61.571 28.008 -3.237 1.00 25.58 304 LYS B O 1
ATOM 4468 N N . SER B 1 306 ? 62.235 30.133 -2.975 1.00 28.66 305 SER B N 1
ATOM 4469 C CA . SER B 1 306 ? 61.155 30.459 -2.037 1.00 27.81 305 SER B CA 1
ATOM 4470 C C . SER B 1 306 ? 60.985 31.958 -1.901 1.00 26.80 305 SER B C 1
ATOM 4471 O O . SER B 1 306 ? 61.755 32.709 -2.493 1.00 27.13 305 SER B O 1
ATOM 4474 N N . THR B 1 307 ? 59.961 32.373 -1.146 1.00 26.97 306 THR B N 1
ATOM 4475 C CA . THR B 1 307 ? 59.648 33.780 -0.895 1.00 26.54 306 THR B CA 1
ATOM 4476 C C . THR B 1 307 ? 59.860 34.100 0.586 1.00 25.93 306 THR B C 1
ATOM 4477 O O . THR B 1 307 ? 59.515 33.289 1.451 1.00 24.42 306 THR B O 1
ATOM 4481 N N . VAL B 1 308 ? 60.419 35.281 0.865 1.00 24.94 307 VAL B N 1
ATOM 4482 C CA . VAL B 1 308 ? 60.694 35.704 2.232 1.00 24.04 307 VAL B CA 1
ATOM 4483 C C . VAL B 1 308 ? 59.389 36.144 2.870 1.00 24.35 307 VAL B C 1
ATOM 4484 O O . VAL B 1 308 ? 58.831 37.192 2.512 1.00 25.48 307 VAL B O 1
ATOM 4488 N N . PHE B 1 309 ? 58.873 35.319 3.775 1.00 23.89 308 PHE B N 1
ATOM 4489 C CA . PHE B 1 309 ? 57.650 35.647 4.500 1.00 25.50 308 PHE B CA 1
ATOM 4490 C C . PHE B 1 309 ? 57.935 36.585 5.682 1.00 25.07 308 PHE B C 1
ATOM 4491 O O . PHE B 1 309 ? 57.159 37.513 5.962 1.00 24.72 308 PHE B O 1
ATOM 4499 N N . ALA B 1 310 ? 59.008 36.294 6.415 1.00 25.14 309 ALA B N 1
ATOM 4500 C CA . ALA B 1 310 ? 59.405 37.076 7.566 1.00 22.53 309 ALA B CA 1
ATOM 4501 C C . ALA B 1 310 ? 60.907 37.039 7.707 1.00 24.68 309 ALA B C 1
ATOM 4502 O O . ALA B 1 310 ? 61.556 36.075 7.291 1.00 22.63 309 ALA B O 1
ATOM 4504 N N . ILE B 1 311 ? 61.454 38.085 8.321 1.00 25.32 310 ILE B N 1
ATOM 4505 C CA . ILE B 1 311 ? 62.892 38.198 8.503 1.00 27.46 310 ILE B CA 1
ATOM 4506 C C . ILE B 1 311 ? 63.179 39.069 9.718 1.00 27.32 310 ILE B C 1
ATOM 4507 O O . ILE B 1 311 ? 62.485 40.056 10.002 1.00 24.67 310 ILE B O 1
ATOM 4512 N N . ARG B 1 312 ? 64.213 38.659 10.436 1.00 26.98 311 ARG B N 1
ATOM 4513 C CA . ARG B 1 312 ? 64.590 39.296 11.670 1.00 27.46 311 ARG B CA 1
ATOM 4514 C C . ARG B 1 312 ? 65.370 40.566 11.321 1.00 25.65 311 ARG B C 1
ATOM 4515 O O . ARG B 1 312 ? 66.024 40.656 10.259 1.00 24.44 311 ARG B O 1
ATOM 4523 N N . SER B 1 313 ? 65.245 41.569 12.176 1.00 25.72 312 SER B N 1
ATOM 4524 C CA . SER B 1 313 ? 66.053 42.779 12.054 1.00 27.16 312 SER B CA 1
ATOM 4525 C C . SER B 1 313 ? 67.469 42.444 12.555 1.00 24.94 312 SER B C 1
ATOM 4526 O O . SER B 1 313 ? 67.725 41.342 13.033 1.00 22.21 312 SER B O 1
ATOM 4529 N N . ALA B 1 314 ? 68.386 43.393 12.411 1.00 25.24 313 ALA B N 1
ATOM 4530 C CA . ALA B 1 314 ? 69.751 43.218 12.856 1.00 25.51 313 ALA B CA 1
ATOM 4531 C C . ALA B 1 314 ? 69.762 43.160 14.387 1.00 25.79 313 ALA B C 1
ATOM 4532 O O . ALA B 1 314 ? 69.218 44.051 15.043 1.00 27.46 313 ALA B O 1
ATOM 4542 N N . TYR B 1 316 ? 71.497 40.633 18.117 1.00 21.34 315 TYR B N 1
ATOM 4543 C CA . TYR B 1 316 ? 72.281 39.538 18.641 1.00 19.88 315 TYR B CA 1
ATOM 4544 C C . TYR B 1 316 ? 71.345 38.352 18.755 1.00 21.05 315 TYR B C 1
ATOM 4545 O O . TYR B 1 316 ? 70.275 38.483 19.317 1.00 20.96 315 TYR B O 1
ATOM 4554 N N . VAL B 1 317 ? 71.745 37.222 18.190 1.00 21.75 316 VAL B N 1
ATOM 4555 C CA . VAL B 1 317 ? 70.963 35.965 18.233 1.00 21.19 316 VAL B CA 1
ATOM 4556 C C . VAL B 1 317 ? 71.873 34.879 18.796 1.00 22.15 316 VAL B C 1
ATOM 4557 O O . VAL B 1 317 ? 73.099 34.970 18.711 1.00 20.74 316 VAL B O 1
ATOM 4561 N N . GLN B 1 318 ? 71.252 33.867 19.391 1.00 23.07 317 GLN B N 1
ATOM 4562 C CA . GLN B 1 318 ? 71.920 32.691 19.902 1.00 24.89 317 GLN B CA 1
ATOM 4563 C C . GLN B 1 318 ? 71.870 31.650 18.791 1.00 24.86 317 GLN B C 1
ATOM 4564 O O . GLN B 1 318 ? 71.191 31.859 17.792 1.00 22.86 317 GLN B O 1
ATOM 4570 N N . GLY B 1 319 ? 72.571 30.530 18.961 1.00 24.70 318 GLY B N 1
ATOM 4571 C CA . GLY B 1 319 ? 72.502 29.443 17.990 1.00 26.15 318 GLY B CA 1
ATOM 4572 C C . GLY B 1 319 ? 71.113 28.796 17.965 1.00 26.02 318 GLY B C 1
ATOM 4573 O O . GLY B 1 319 ? 70.414 28.745 18.984 1.00 21.63 318 GLY B O 1
ATOM 4574 N N . ASN B 1 320 ? 70.718 28.289 16.801 1.00 26.91 319 ASN B N 1
ATOM 4575 C CA . ASN B 1 320 ? 69.380 27.671 16.603 1.00 29.68 319 ASN B CA 1
ATOM 4576 C C . ASN B 1 320 ? 68.179 28.607 16.804 1.00 28.90 319 ASN B C 1
ATOM 4577 O O . ASN B 1 320 ? 67.070 28.142 17.042 1.00 26.80 319 ASN B O 1
ATOM 4582 N N . GLU B 1 321 ? 68.401 29.914 16.667 1.00 28.23 320 GLU B N 1
ATOM 4583 C CA . GLU B 1 321 ? 67.325 30.893 16.698 1.00 31.10 320 GLU B CA 1
ATOM 4584 C C . GLU B 1 321 ? 66.931 31.136 15.270 1.00 27.98 320 GLU B C 1
ATOM 4585 O O . GLU B 1 321 ? 67.799 31.294 14.424 1.00 24.16 320 GLU B O 1
ATOM 4591 N N . GLU B 1 322 ? 65.620 31.174 15.006 1.00 29.35 321 GLU B N 1
ATOM 4592 C CA . GLU B 1 322 ? 65.096 31.429 13.663 1.00 31.08 321 GLU B CA 1
ATOM 4593 C C . GLU B 1 322 ? 65.356 32.894 13.333 1.00 28.29 321 GLU B C 1
ATOM 4594 O O . GLU B 1 322 ? 65.163 33.748 14.178 1.00 27.06 321 GLU B O 1
ATOM 4600 N N . VAL B 1 323 ? 65.891 33.141 12.141 1.00 26.21 322 VAL B N 1
ATOM 4601 C CA . VAL B 1 323 ? 66.186 34.483 11.640 1.00 25.82 322 VAL B CA 1
ATOM 4602 C C . VAL B 1 323 ? 65.436 34.852 10.329 1.00 24.84 322 VAL B C 1
ATOM 4603 O O . VAL B 1 323 ? 65.445 36.007 9.932 1.00 23.59 322 VAL B O 1
ATOM 4607 N N . ALA B 1 324 ? 64.801 33.879 9.675 1.00 27.11 323 ALA B N 1
ATOM 4608 C CA . ALA B 1 324 ? 64.011 34.105 8.459 1.00 26.07 323 ALA B CA 1
ATOM 4609 C C . ALA B 1 324 ? 63.014 32.970 8.291 1.00 26.89 323 ALA B C 1
ATOM 4610 O O . ALA B 1 324 ? 63.347 31.821 8.589 1.00 25.58 323 ALA B O 1
ATOM 4612 N N . ILE B 1 325 ? 61.791 33.306 7.859 1.00 26.94 324 ILE B N 1
ATOM 4613 C CA . ILE B 1 325 ? 60.762 32.318 7.522 1.00 26.83 324 ILE B CA 1
ATOM 4614 C C . ILE B 1 325 ? 60.591 32.446 6.014 1.00 26.97 324 ILE B C 1
ATOM 4615 O O . ILE B 1 325 ? 60.223 33.524 5.534 1.00 26.84 324 ILE B O 1
ATOM 4620 N N . LEU B 1 326 ? 60.905 31.382 5.266 1.00 26.36 325 LEU B N 1
ATOM 4621 C CA . LEU B 1 326 ? 60.703 31.375 3.817 1.00 27.30 325 LEU B CA 1
ATOM 4622 C C . LEU B 1 326 ? 59.403 30.597 3.578 1.00 28.70 325 LEU B C 1
ATOM 4623 O O . LEU B 1 326 ? 58.888 29.945 4.497 1.00 30.60 325 LEU B O 1
ATOM 4628 N N . ALA B 1 327 ? 58.834 30.718 2.386 1.00 27.60 326 ALA B N 1
ATOM 4629 C CA . ALA B 1 327 ? 57.584 30.022 2.051 1.00 26.43 326 ALA B CA 1
ATOM 4630 C C . ALA B 1 327 ? 57.509 29.783 0.549 1.00 26.86 326 ALA B C 1
ATOM 4631 O O . ALA B 1 327 ? 58.082 30.530 -0.239 1.00 27.04 326 ALA B O 1
ATOM 4633 N N . ARG B 1 328 ? 56.830 28.715 0.168 1.00 27.30 327 ARG B N 1
ATOM 4634 C CA . ARG B 1 328 ? 56.702 28.318 -1.229 1.00 29.77 327 ARG B CA 1
ATOM 4635 C C . ARG B 1 328 ? 55.223 28.134 -1.564 1.00 27.88 327 ARG B C 1
ATOM 4636 O O . ARG B 1 328 ? 54.418 27.950 -0.661 1.00 25.44 327 ARG B O 1
ATOM 4644 N N . PRO B 1 329 ? 54.853 28.203 -2.863 1.00 29.92 328 PRO B N 1
ATOM 4645 C CA . PRO B 1 329 ? 53.459 27.964 -3.225 1.00 30.92 328 PRO B CA 1
ATOM 4646 C C . PRO B 1 329 ? 53.119 26.475 -3.131 1.00 31.93 328 PRO B C 1
ATOM 4647 O O . PRO B 1 329 ? 54.005 25.638 -3.281 1.00 31.96 328 PRO B O 1
ATOM 4651 N N . LEU B 1 330 ? 51.851 26.153 -2.888 1.00 35.32 329 LEU B N 1
ATOM 4652 C CA . LEU B 1 330 ? 51.409 24.744 -2.773 1.00 37.48 329 LEU B CA 1
ATOM 4653 C C . LEU B 1 330 ? 51.616 23.960 -4.084 1.00 39.78 329 LEU B C 1
ATOM 4654 O O . LEU B 1 330 ? 51.558 24.542 -5.178 1.00 41.11 329 LEU B O 1
ATOM 4659 N N . ALA B 1 331 ? 51.891 22.653 -3.963 1.00 41.65 330 ALA B N 1
ATOM 4660 C CA . ALA B 1 331 ? 52.079 21.761 -5.122 1.00 41.53 330 ALA B CA 1
ATOM 4661 C C . ALA B 1 331 ? 50.753 21.441 -5.825 1.00 42.41 330 ALA B C 1
ATOM 4662 O O . ALA B 1 331 ? 49.659 21.677 -5.286 1.00 42.09 330 ALA B O 1
#

Secondary structure (DSSP, 8-state):
----EESS-TTSSEEEEEEEEE---SSS--EEEEEEEEEESSS-EEEEEE-SSTT--HHHHHHHHHHHHHHHHB-SEEEEEES-S-HHHHHHT-SS-TTT---TTTTTT--TTS-HHHHHHHHHHHHTGGG-SEEEEEEEEETTEEE-SEEEE---S-S---HHHHHHHTT--SEEEEE--------IIIIIIT--EEEEEEEE---HHHHHHHHHHHHHTTSB-S---EEEEE-GGGEEE-SSSBEEEE-S---EE-TT-EEEEEE---SSSPPEEEE-SSSEEEEEEE---B-TT-EEEEEEEEPP-/----EESS-TTSSEEEEEEEEEP----EEEEEEEEEESSS-EEEEEE-S-TT--HHHHHHHHHHHHHHHHB-SEEEEEES-S-S---HHHHHHHHHHHHTGGG-SEEEEEEE--TTEEE-SEEEE----HHHHHHHHT--SEEEEE--HHHHHTTT-EEEEEEE-SSTT--HHHHHHHHHHHHHHHTSB-S---PPPBTTB---EEEEE-GGGEEE-SSSBEEEE-----EE-TT-EEEEEE---SSSPPEEEE-SSSEEEEEEE---B-TT-EEEEEEEE--

Nearest PDB structures (foldseek):
  2qj8-assembly1_A  TM=1.003E+00  e=7.991E-70  Mesorhizobium japonicum MAFF 303099
  6twm-assembly10_J  TM=9.207E-01  e=8.218E-33  Ruegeria pomeroyi DSS-3
  6twm-assembly13_D  TM=9.209E-01  e=1.334E-32  Ruegeria pomeroyi DSS-3
  3cdx-assembly1_C  TM=9.130E-01  e=3.298E-31  Cereibacter sphaeroides 2.4.1
  3cdx-assembly1_F  TM=9.063E-01  e=1.246E-29  Cereibacter sphaeroides 2.4.1

B-factor: mean 31.28, std 7.1, range [12.24, 72.96]

InterPro domains:
  IPR043795 N-alpha-acetyl diaminobutyric acid deacetylase-like [PIRSF039012] (7-330)
  IPR053138 N-alpha-acetyl-L-2,4-diaminobutyric acid deacetylase [PTHR37326] (11-326)
  IPR055438 Succinylglutamate desuccinylase/Aspartoacylase, catalytic domain [PF24827] (44-226)

CATH classification: 3.40.630.10

Radius of gyration: 26.52 Å; Cα contacts (8 Å, |Δi|>4): 1615; chains: 2; bounding box: 81×62×53 Å

Organism: Mesorhizobium japonicum (strain LMG 29417 / CECT 9101 / MAFF 303099) (NCBI:txid266835)

Sequence (592 aa):
SEAPHLTFDLDTPGVSTGHLVVPKGADCEALSLPVFSCNRGEGPSLLITGGNHGNEELQGPILARRLVKWLPEAQRCGRIIIVVPEINPLAVQAWWTTRNTPIDGKNLNRRVFPGRSDGSVSERIADAISRLLLPVVDTVLDLHSFGPTWDCAPSIISHPIADIDQTKTVSISKAFKLPVTLLLWEHNETDGFDTLVHRQGKTFICCTEFGGGLTIYEAGVRNGLIALGLVKGKAGQTLETTTSSDQLKSPSPGIFEPRCSVDEVEQGDVVGVVLHPGSLSAASSIDIRAQSKSTVFAIRRSAYYVQGNEEVAIILARPLLARSEAPHLTFDLDTPGVSTGHLVVPKCEALSLPVFSCNRGEGPSSLLITGGNHGNELLQGPILARRLVKWLPEAQRCGRRIIIVPEINPLASVSERIADAISRRLLLPVVDTVLDLHSFGPTWDCAPSIISHDQTKTVSISKAFKLPVTLLWEFDTLVHRQGKTFIICTTEFGGGVVSALTIYEAGVRNGLIALGLVKGKAEYPTFRRQQKKTGQTLETTSSDQLKSSPSPGIFEPRCCSVDEVEQGDVVGVLHPGSLSAASIDIRAQSKSTVFAIRSAYVQGNEEVAILARPLA

Foldseek 3Di:
DDAWDWPDDLPDAAKDKGWTWQQDADQGHIDTFIKIKGAAEDAAEEEEEEALFQQFCQQLVLLVVCSVPCSVFFNHGMYMYGSHLAVCRNVVNGGHRPRPPDRLLQQPCADSHDPPSRSSNVSCNVYPVVRHQEYEYADEPELQKDFFFEWEDADDPPVVLVVLQVLRQQLVGAEYEYENPVSCHSVCVNCVVPVGRYIYTYDYNVHVSPNLSVVSSCCSRVGGPDDHYAYWYFDPLQFWWAQAWAKKAAPDDLDWDAAFDFGIWGHHVDPPDDIHTTTRRHGFGWRMAGHITDGHGHGGTGTIGGDDD/DDAWDWPDDLPDAAKDWTFTWQQPVHIDTFIKIKHAAEDAAAEEEEEAPAVQDQLQLVLLVVCSVVLNVFFDHHMYMYRSHQDVVSVVVVRSLVSCLVPPLVRHQEYEYADEPHQFKQFAFAKEDCVLVVLQVLRVLLQGQEYENEVSVVSNVVSPHRYIYTYDYNDPQRPSVQNNLSVVSSCCVRVGGDDDRFADQGPNDRHYAYWYFDPLQQWWAAFWAKKAADDDLDFDAAFDFGIWGDHVDPVDDIHTGTRHHGWGWRMAGHITDGGGHGGTGTIGHDD

Solvent-accessible surface area: 24689 Å² total